Protein AF-0000000072281427 (afdb_homodimer)

Foldseek 3Di:
DEEEEEFAFWEKEKEFEFQDDDPPDDTDTPDMDIATDDLRLLLQLLCVVVVGHYEYEYAAEDDCRVVNVVRSVVSPHHYDHQHWFHYWYKYWYDHQLDTDIDGDAGGATAPVSLVVLQVSLLVDLVVDDHAEYEYEGDHHHHHDLLSLLSSLVSCVVSVHAYEYHYAASNVVNNCVSVGQEYEYAPVRVCVRPVDPVVQLVSQLVRHWYWYHYVQAWIWIHHNSDIDTHHADDADDAGYQAQLSSQLVSQLRRCVVVVHDNNVSNRSSRLSSRQQRRDSDHSDND/DEEEEEFAFWEKEKEFEFQDDDPPDDTDTPDMDIATDDLRLLLQLLCVVVVGHYEYEYAAEDDCRVVNVVRSVVSPHHYDHQHWFHYWYKYWYDHQLDTDIDGDAGGATAPVSLVVLQVSLLVDLVVDDHAEYEYEGDHHHHHDLLSLLSSLVSCVVSVHAYEYHYAASNVVNNCVSPGQEYEYAPVRVCVRPVDPVVQLVSQLVRHWYWYHYVQAWIWIHHNSDIDTHHADDADAAGYQAQLSSQLVSQLRRCVVVVHDNNVSNRSSRLSSRQQRRDSDHSDND

Organism: Entamoeba histolytica (strain ATCC 30459 / HM-1:IMSS / ABRM) (NCBI:txid294381)

Solvent-accessible surface area (backbone atoms only — not comparable to full-atom values): 27578 Å² total; per-residue (Å²): 115,24,38,36,29,37,19,50,44,34,26,41,33,36,42,32,35,25,87,64,80,54,88,64,32,85,27,65,35,77,44,74,47,77,42,49,27,38,49,30,46,12,19,43,36,32,27,42,77,67,71,40,55,54,36,39,40,30,44,41,15,66,94,49,28,63,60,44,51,52,38,32,50,76,59,63,41,47,74,48,68,42,82,37,50,29,64,24,49,33,40,34,42,32,39,90,40,40,53,23,35,44,34,50,63,51,45,61,33,50,75,75,53,51,67,52,51,63,60,54,52,51,50,49,60,74,74,43,67,48,44,36,36,35,42,24,47,62,68,19,44,66,55,61,50,48,50,62,21,56,50,47,47,55,37,48,76,63,69,26,45,35,35,38,41,40,52,44,62,39,39,59,42,26,52,78,60,57,36,52,30,38,49,30,39,51,67,47,40,31,71,50,66,70,40,74,71,52,42,38,59,48,2,57,74,63,20,29,32,37,32,41,46,81,87,42,53,27,38,36,20,48,72,49,42,74,50,72,45,79,55,60,84,69,92,52,74,47,22,66,58,32,22,70,27,13,20,50,24,29,29,52,56,28,55,76,68,67,51,53,68,69,57,13,50,51,39,7,33,50,35,19,41,34,9,19,55,17,81,54,53,13,25,69,113,116,24,39,37,29,37,19,49,44,36,27,40,33,36,42,32,36,25,90,64,81,55,88,64,33,84,27,67,36,78,43,75,46,77,44,50,27,37,50,29,46,13,19,43,35,32,27,40,76,68,70,40,55,54,36,38,41,30,43,40,15,66,95,49,28,64,61,46,51,50,38,31,50,75,58,63,42,48,74,46,68,43,83,36,48,27,64,24,48,32,38,34,42,33,39,88,39,40,54,23,37,44,34,51,61,51,43,63,33,51,75,76,52,50,67,52,52,62,59,52,51,52,49,49,60,73,72,43,67,48,45,36,38,36,42,25,46,61,66,20,44,66,55,62,51,48,51,62,20,57,50,48,47,55,37,48,77,63,68,26,46,37,36,39,41,39,54,45,62,38,39,60,42,27,52,79,60,56,36,51,30,38,49,29,38,53,67,47,40,31,71,51,68,70,38,75,70,53,42,38,59,48,1,58,72,63,21,30,32,39,32,42,48,81,87,43,52,28,41,35,20,49,69,50,42,76,48,72,45,80,54,62,85,70,91,54,75,47,21,66,58,34,21,69,28,14,20,51,24,28,28,54,56,28,54,75,69,67,50,54,68,68,58,14,50,51,39,6,33,50,34,18,41,35,8,18,54,18,83,55,54,12,25,69,113

Sequence (570 aa):
MTVLVVCLNPVIQKTMIFKKFLKGEVNRAKESFWCASGKGVNVCRVLQQQSIPHILLTQNNGEHSQWFTQLCKKDSIQLVSIPIGGIRFCTTILEDGNATELVEEGIPISQEEVHQLLPSFKQIIQSHSISVVVFTGSTAPGIPSDTFQQMAHIAHLNNCKVIADTRGEPLLSLMKEHPEIIKPNESEFIQTYGSLDKAKEISQLGTTVIITRGSKPTIVYENGIRSEIPVEQINLFVNPIGCGDSFTAGLSASLISSSSLSNAITQGHHCAARNIETITPGSLIMTVLVVCLNPVIQKTMIFKKFLKGEVNRAKESFWCASGKGVNVCRVLQQQSIPHILLTQNNGEHSQWFTQLCKKDSIQLVSIPIGGIRFCTTILEDGNATELVEEGIPISQEEVHQLLPSFKQIIQSHSISVVVFTGSTAPGIPSDTFQQMAHIAHLNNCKVIADTRGEPLLSLMKEHPEIIKPNESEFIQTYGSLDKAKEISQLGTTVIITRGSKPTIVYENGIRSEIPVEQINLFVNPIGCGDSFTAGLSASLISSSSLSNAITQGHHCAARNIETITPGSLI

pLDDT: mean 96.32, std 2.95, range [81.12, 98.88]

Secondary structure (DSSP, 8-state):
-EEEEE-SS-EEEEEEEES---TTSEEE-SEEEEEEESHHHHHHHHHHHTT--EEEEEE--STTHHHHHHHHHHTT--EEEESSS--EEEEEEEETTEEEEEEPPPPP--HHHHTTHHHHHHHHHHHS-EEEEEEESPPPTTS-TTHHHHHHHHHHHTT-EEEEE--HHHHHHHGGG--SEE--BHHHHHHHHSSTTHHHHHHHTT-EEEEEETTEEEEEEETTEEEEEPPPP-S--S--TTHHHHHHHHHHHHHHTT--HHHHHHHHHHHHHHHHTSSSTT---/-EEEEE-SS-EEEEEEEES---TTSEEE-SEEEEEEESHHHHHHHHHHHTT--EEEEEE--STTHHHHHHHHHHTT--EEEESSS--EEEEEEEETTEEEEEEPPPPP--HHHHTTHHHHHHHHHHHS-EEEEEEESPPPTTS-TTHHHHHHHHHHHTT-EEEEE--HHHHHHHGGG--SEE--BHHHHHHHHSSTTHHHHHHHTT-EEEEEETTEEEEEEETTEEEEEPPPP-S--S--TTHHHHHHHHHHHHHHTT--HHHHHHHHHHHHHHHHTSSSTT---

Structure (mmCIF, N/CA/C/O backbone):
data_AF-0000000072281427-model_v1
#
loop_
_entity.id
_entity.type
_entity.pdbx_description
1 polymer 'Tagatose-6-phosphate kinase, putative'
#
loop_
_atom_site.group_PDB
_atom_site.id
_atom_site.type_symbol
_atom_site.label_atom_id
_atom_site.label_alt_id
_atom_site.label_comp_id
_atom_site.label_asym_id
_atom_site.label_entity_id
_atom_site.label_seq_id
_atom_site.pdbx_PDB_ins_code
_atom_site.Cartn_x
_atom_site.Cartn_y
_atom_site.Cartn_z
_atom_site.occupancy
_atom_site.B_iso_or_equiv
_atom_site.auth_seq_id
_atom_site.auth_comp_id
_atom_site.auth_asym_id
_atom_site.auth_atom_id
_atom_site.pdbx_PDB_model_num
ATOM 1 N N . MET A 1 1 ? -12.891 35.219 2.898 1 87.88 1 MET A N 1
ATOM 2 C CA . MET A 1 1 ? -11.727 34.844 3.693 1 87.88 1 MET A CA 1
ATOM 3 C C . MET A 1 1 ? -11.375 33.375 3.506 1 87.88 1 MET A C 1
ATOM 5 O O . MET A 1 1 ? -12.266 32.531 3.416 1 87.88 1 MET A O 1
ATOM 9 N N . THR A 1 2 ? -10.133 33.094 3.178 1 95.69 2 THR A N 1
ATOM 10 C CA . THR A 1 2 ? -9.672 31.766 2.77 1 95.69 2 THR A CA 1
ATOM 11 C C . THR A 1 2 ? -8.555 31.281 3.688 1 95.69 2 THR A C 1
ATOM 13 O O . THR A 1 2 ? -7.734 32.062 4.156 1 95.69 2 THR A O 1
ATOM 16 N N . VAL A 1 3 ? -8.602 30 4.043 1 98.25 3 VAL A N 1
ATOM 17 C CA . VAL A 1 3 ? -7.508 29.359 4.766 1 98.25 3 VAL A CA 1
ATOM 18 C C . VAL A 1 3 ? -6.508 28.766 3.777 1 98.25 3 VAL A C 1
ATOM 20 O O . VAL A 1 3 ? -6.883 27.969 2.91 1 98.25 3 VAL A O 1
ATOM 23 N N . LEU A 1 4 ? -5.262 29.172 3.863 1 98.75 4 LEU A N 1
ATOM 24 C CA . LEU A 1 4 ? -4.191 28.531 3.104 1 98.75 4 LEU A CA 1
ATOM 25 C C . LEU A 1 4 ? -3.469 27.484 3.951 1 98.75 4 LEU A C 1
ATOM 27 O O . LEU A 1 4 ? -2.949 27.812 5.023 1 98.75 4 LEU A O 1
ATOM 31 N N . VAL A 1 5 ? -3.492 26.266 3.512 1 98.88 5 VAL A N 1
ATOM 32 C CA . VAL A 1 5 ? -2.818 25.172 4.203 1 98.88 5 VAL A CA 1
ATOM 33 C C . VAL A 1 5 ? -1.564 24.766 3.43 1 98.88 5 VAL A C 1
ATOM 35 O O . VAL A 1 5 ? -1.635 24.453 2.238 1 98.88 5 VAL A O 1
ATOM 38 N N . VAL A 1 6 ? -0.445 24.797 4.109 1 98.88 6 VAL A N 1
ATOM 39 C CA . VAL A 1 6 ? 0.83 24.422 3.504 1 98.88 6 VAL A CA 1
ATOM 40 C C . VAL A 1 6 ? 1.316 23.109 4.098 1 98.88 6 VAL A C 1
ATOM 42 O O . VAL A 1 6 ? 1.53 23 5.309 1 98.88 6 VAL A O 1
ATOM 45 N N . CYS A 1 7 ? 1.462 22.109 3.338 1 98.5 7 CYS A N 1
ATOM 46 C CA . CYS A 1 7 ? 1.941 20.781 3.701 1 98.5 7 CYS A CA 1
ATOM 47 C C . CYS A 1 7 ? 2.871 20.234 2.629 1 98.5 7 CYS A C 1
ATOM 49 O O . CYS A 1 7 ? 2.426 19.891 1.531 1 98.5 7 CYS A O 1
ATOM 51 N N . LEU A 1 8 ? 4.133 20.094 2.926 1 98.19 8 LEU A N 1
ATOM 52 C CA . LEU A 1 8 ? 5.141 19.875 1.896 1 98.19 8 LEU A CA 1
ATOM 53 C C . LEU A 1 8 ? 5.676 18.453 1.964 1 98.19 8 LEU A C 1
ATOM 55 O O . LEU A 1 8 ? 6.891 18.234 1.896 1 98.19 8 LEU A O 1
ATOM 59 N N . ASN A 1 9 ? 4.844 17.5 2.152 1 97 9 ASN A N 1
ATOM 60 C CA . ASN A 1 9 ? 5.121 16.062 2.123 1 97 9 ASN A CA 1
ATOM 61 C C . ASN A 1 9 ? 3.857 15.258 1.841 1 97 9 ASN A C 1
ATOM 63 O O . ASN A 1 9 ? 3.379 14.523 2.707 1 97 9 ASN A O 1
ATOM 67 N N . PRO A 1 10 ? 3.312 15.375 0.636 1 96.69 10 PRO A N 1
ATOM 68 C CA . PRO A 1 10 ? 2.014 14.781 0.312 1 96.69 10 PRO A CA 1
ATOM 69 C C . PRO A 1 10 ? 2.033 13.258 0.369 1 96.69 10 PRO A C 1
ATOM 71 O O . PRO A 1 10 ? 3.084 12.641 0.179 1 96.69 10 PRO A O 1
ATOM 74 N N . VAL A 1 11 ? 0.835 12.711 0.613 1 97.69 11 VAL A N 1
ATOM 75 C CA . VAL A 1 11 ? 0.704 11.281 0.871 1 97.69 11 VAL A CA 1
ATOM 76 C C . VAL A 1 11 ? -0.532 10.734 0.156 1 97.69 11 VAL A C 1
ATOM 78 O O . VAL A 1 11 ? -1.57 11.398 0.109 1 97.69 11 VAL A O 1
ATOM 81 N N . ILE A 1 12 ? -0.417 9.617 -0.482 1 97.75 12 ILE A N 1
ATOM 82 C CA . ILE A 1 12 ? -1.573 8.766 -0.75 1 97.75 12 ILE A CA 1
ATOM 83 C C . ILE A 1 12 ? -1.684 7.691 0.327 1 97.75 12 ILE A C 1
ATOM 85 O O . ILE A 1 12 ? -0.712 6.988 0.612 1 97.75 12 ILE A O 1
ATOM 89 N N . GLN A 1 13 ? -2.838 7.664 0.921 1 97.81 13 GLN A N 1
ATOM 90 C CA . GLN A 1 13 ? -3.066 6.816 2.086 1 97.81 13 GLN A CA 1
ATOM 91 C C . GLN A 1 13 ? -3.926 5.605 1.727 1 97.81 13 GLN A C 1
ATOM 93 O O . GLN A 1 13 ? -4.977 5.75 1.097 1 97.81 13 GLN A O 1
ATOM 98 N N . LYS A 1 14 ? -3.41 4.434 2.082 1 97.44 14 LYS A N 1
ATOM 99 C CA . LYS A 1 14 ? -4.223 3.221 2.072 1 97.44 14 LYS A CA 1
ATOM 100 C C . LYS A 1 14 ? -4.641 2.826 3.486 1 97.44 14 LYS A C 1
ATOM 102 O O . LYS A 1 14 ? -3.799 2.736 4.383 1 97.44 14 LYS A O 1
ATOM 107 N N . THR A 1 15 ? -5.918 2.598 3.723 1 97.38 15 THR A N 1
ATOM 108 C CA . THR A 1 15 ? -6.422 2.059 4.98 1 97.38 15 THR A CA 1
ATOM 109 C C . THR A 1 15 ? -6.969 0.648 4.785 1 97.38 15 THR A C 1
ATOM 111 O O . THR A 1 15 ? -7.812 0.419 3.914 1 97.38 15 THR A O 1
ATOM 114 N N . MET A 1 16 ? -6.445 -0.259 5.535 1 97.81 16 MET A N 1
ATOM 115 C CA . MET A 1 16 ? -6.875 -1.651 5.461 1 97.81 16 MET A CA 1
ATOM 116 C C . MET A 1 16 ? -7.484 -2.104 6.785 1 97.81 16 MET A C 1
ATOM 118 O O . MET A 1 16 ? -6.879 -1.928 7.844 1 97.81 16 MET A O 1
ATOM 122 N N . ILE A 1 17 ? -8.656 -2.697 6.723 1 97.31 17 ILE A N 1
ATOM 123 C CA . ILE A 1 17 ? -9.352 -3.17 7.91 1 97.31 17 ILE A CA 1
ATOM 124 C C . ILE A 1 17 ? -9.156 -4.676 8.062 1 97.31 17 ILE A C 1
ATOM 126 O O . ILE A 1 17 ? -9.406 -5.438 7.121 1 97.31 17 ILE A O 1
ATOM 130 N N . PHE A 1 18 ? -8.688 -5.09 9.234 1 97.06 18 PHE A N 1
ATOM 131 C CA . PHE A 1 18 ? -8.484 -6.5 9.539 1 97.06 18 PHE A CA 1
ATOM 132 C C . PHE A 1 18 ? -9.312 -6.922 10.75 1 97.06 18 PHE A C 1
ATOM 134 O O . PHE A 1 18 ? -9.438 -6.168 11.719 1 97.06 18 PHE A O 1
ATOM 141 N N . LYS A 1 19 ? -9.922 -8.086 10.641 1 94.88 19 LYS A N 1
ATOM 142 C CA . LYS A 1 19 ? -10.5 -8.68 11.844 1 94.88 19 LYS A CA 1
ATOM 143 C C . LYS A 1 19 ? -9.414 -9.031 12.859 1 94.88 19 LYS A C 1
ATOM 145 O O . LYS A 1 19 ? -9.562 -8.758 14.055 1 94.88 19 LYS A O 1
ATOM 150 N N . LYS A 1 20 ? -8.445 -9.617 12.383 1 94.62 20 LYS A N 1
ATOM 151 C CA . LYS A 1 20 ? -7.242 -9.969 13.133 1 94.62 20 LYS A CA 1
ATOM 152 C C . LYS A 1 20 ? -5.984 -9.695 12.32 1 94.62 20 LYS A C 1
ATOM 154 O O . LYS A 1 20 ? -5.949 -9.969 11.117 1 94.62 20 LYS A O 1
ATOM 159 N N . PHE A 1 21 ? -5.031 -9.094 12.953 1 96.38 21 PHE A N 1
ATOM 160 C CA . PHE A 1 21 ? -3.744 -8.812 12.328 1 96.38 21 PHE A CA 1
ATOM 161 C C . PHE A 1 21 ? -2.621 -9.547 13.055 1 96.38 21 PHE A C 1
ATOM 163 O O . PHE A 1 21 ? -2.383 -9.305 14.234 1 96.38 21 PHE A O 1
ATOM 170 N N . LEU A 1 22 ? -1.911 -10.422 12.359 1 95.44 22 LEU A N 1
ATOM 171 C CA . LEU A 1 22 ? -0.857 -11.242 12.953 1 95.44 22 LEU A CA 1
ATOM 172 C C . LEU A 1 22 ? 0.479 -10.984 12.266 1 95.44 22 LEU A C 1
ATOM 174 O O . LEU A 1 22 ? 0.62 -11.227 11.062 1 95.44 22 LEU A O 1
ATOM 178 N N . LYS A 1 23 ? 1.454 -10.547 13.031 1 94.5 23 LYS A N 1
ATOM 179 C CA . LYS A 1 23 ? 2.809 -10.352 12.523 1 94.5 23 LYS A CA 1
ATOM 180 C C . LYS A 1 23 ? 3.422 -11.664 12.055 1 94.5 23 LYS A C 1
ATOM 182 O O . LYS A 1 23 ? 3.277 -12.695 12.727 1 94.5 23 LYS A O 1
ATOM 187 N N . GLY A 1 24 ? 4.082 -11.672 10.93 1 93.12 24 GLY A N 1
ATOM 188 C CA . GLY A 1 24 ? 4.777 -12.844 10.414 1 93.12 24 GLY A CA 1
ATOM 189 C C . GLY A 1 24 ? 3.869 -13.781 9.641 1 93.12 24 GLY A C 1
ATOM 190 O O . GLY A 1 24 ? 4.301 -14.852 9.203 1 93.12 24 GLY A O 1
ATOM 191 N N . GLU A 1 25 ? 2.658 -13.383 9.453 1 94.25 25 GLU A N 1
ATOM 192 C CA . GLU A 1 25 ? 1.672 -14.227 8.789 1 94.25 25 GLU A CA 1
ATOM 193 C C . GLU A 1 25 ? 1.073 -13.523 7.57 1 94.25 25 GLU A C 1
ATOM 195 O O . GLU A 1 25 ? 1.353 -12.352 7.328 1 94.25 25 GLU A O 1
ATOM 200 N N . VAL A 1 26 ? 0.358 -14.32 6.832 1 93.69 26 VAL A N 1
ATOM 201 C CA . VAL A 1 26 ? -0.457 -13.766 5.758 1 93.69 26 VAL A CA 1
ATOM 202 C C . VAL A 1 26 ? -1.782 -13.258 6.32 1 93.69 26 VAL A C 1
ATOM 204 O O . VAL A 1 26 ? -2.551 -14.023 6.902 1 93.69 26 VAL A O 1
ATOM 207 N N . ASN A 1 27 ? -2.016 -11.938 6.207 1 96.94 27 ASN A N 1
ATOM 208 C CA . ASN A 1 27 ? -3.238 -11.305 6.691 1 96.94 27 ASN A CA 1
ATOM 209 C C . ASN A 1 27 ? -4.117 -10.836 5.535 1 96.94 27 ASN A C 1
ATOM 211 O O . ASN A 1 27 ? -3.672 -10.062 4.684 1 96.94 27 ASN A O 1
ATOM 215 N N . ARG A 1 28 ? -5.305 -11.297 5.523 1 95.94 28 ARG A N 1
ATOM 216 C CA . ARG A 1 28 ? -6.234 -10.891 4.473 1 95.94 28 ARG A CA 1
ATOM 217 C C . ARG A 1 28 ? -7.168 -9.789 4.961 1 95.94 28 ARG A C 1
ATOM 219 O O . ARG A 1 28 ? -7.852 -9.953 5.973 1 95.94 28 ARG A O 1
ATOM 226 N N . ALA A 1 29 ? -7.199 -8.695 4.254 1 97.31 29 ALA A N 1
ATOM 227 C CA . ALA A 1 29 ? -7.996 -7.539 4.648 1 97.31 29 ALA A CA 1
ATOM 228 C C . ALA A 1 29 ? -9.477 -7.781 4.383 1 97.31 29 ALA A C 1
ATOM 230 O O . ALA A 1 29 ? -9.844 -8.359 3.357 1 97.31 29 ALA A O 1
ATOM 231 N N . LYS A 1 30 ? -10.312 -7.324 5.285 1 95.56 30 LYS A N 1
ATOM 232 C CA . LYS A 1 30 ? -11.75 -7.309 5.051 1 95.56 30 LYS A CA 1
ATOM 233 C C . LYS A 1 30 ? -12.125 -6.262 4.008 1 95.56 30 LYS A C 1
ATOM 235 O O . LYS A 1 30 ? -12.961 -6.512 3.141 1 95.56 30 LYS A O 1
ATOM 240 N N . GLU A 1 31 ? -11.523 -5.098 4.207 1 95.06 31 GLU A N 1
ATOM 241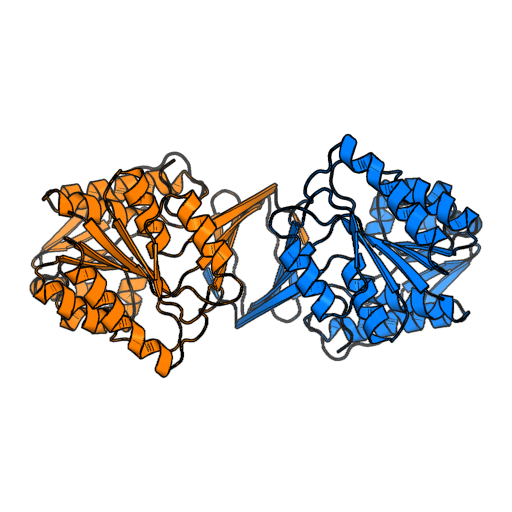 C CA . GLU A 1 31 ? -11.742 -3.955 3.324 1 95.06 31 GLU A CA 1
ATOM 242 C C . GLU A 1 31 ? -10.477 -3.105 3.205 1 95.06 31 GLU A C 1
ATOM 244 O O . GLU A 1 31 ? -9.609 -3.139 4.082 1 95.06 31 GLU A O 1
ATOM 249 N N . SER A 1 32 ? -10.414 -2.412 2.078 1 95.5 32 SER A N 1
ATOM 250 C CA . SER A 1 32 ? -9.328 -1.467 1.855 1 95.5 32 SER A CA 1
ATOM 251 C C . SER A 1 32 ? -9.828 -0.205 1.159 1 95.5 32 SER A C 1
ATOM 253 O O . SER A 1 32 ? -10.695 -0.272 0.287 1 95.5 32 SER A O 1
ATOM 255 N N . PHE A 1 33 ? -9.219 0.969 1.575 1 94.25 33 PHE A N 1
ATOM 256 C CA . PHE A 1 33 ? -9.625 2.266 1.047 1 94.25 33 PHE A CA 1
ATOM 257 C C . PHE A 1 33 ? -8.414 3.117 0.705 1 94.25 33 PHE A C 1
ATOM 259 O O . PHE A 1 33 ? -7.418 3.117 1.438 1 94.25 33 PHE A O 1
ATOM 266 N N . TRP A 1 34 ? -8.562 3.828 -0.43 1 95.62 34 TRP A N 1
ATOM 267 C CA . TRP A 1 34 ? -7.531 4.781 -0.82 1 95.62 34 TRP A CA 1
ATOM 268 C C . TRP A 1 34 ? -8.047 6.215 -0.723 1 95.62 34 TRP A C 1
ATOM 270 O O . TRP A 1 34 ? -9.211 6.484 -1.033 1 95.62 34 TRP A O 1
ATOM 280 N N . CYS A 1 35 ? -7.211 7.121 -0.34 1 97.38 35 CYS A N 1
ATOM 281 C CA . CYS A 1 35 ? -7.523 8.547 -0.394 1 97.38 35 CYS A CA 1
ATOM 282 C C . CYS A 1 35 ? -6.254 9.383 -0.444 1 97.38 35 CYS A C 1
ATOM 284 O O . CYS A 1 35 ? -5.168 8.891 -0.142 1 97.38 35 CYS A O 1
ATOM 286 N N . ALA A 1 36 ? -6.398 10.594 -0.991 1 98.06 36 ALA A N 1
ATOM 28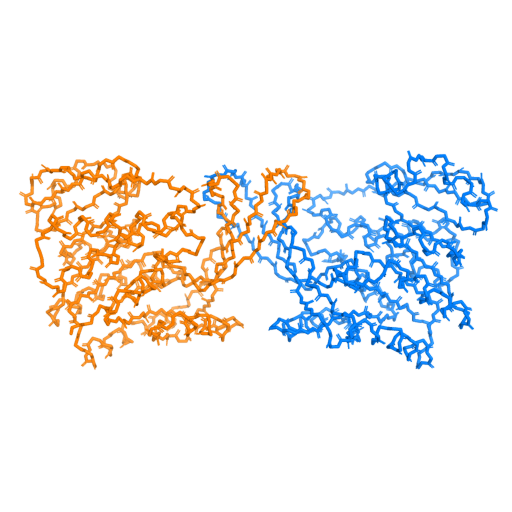7 C CA . ALA A 1 36 ? -5.344 11.562 -0.716 1 98.06 36 ALA A CA 1
ATOM 288 C C . ALA A 1 36 ? -5.258 11.875 0.776 1 98.06 36 ALA A C 1
ATOM 290 O O . ALA A 1 36 ? -6.281 11.93 1.464 1 98.06 36 ALA A O 1
ATOM 291 N N . SER A 1 37 ? -4.066 11.992 1.198 1 97.44 37 SER A N 1
ATOM 292 C CA . SER A 1 37 ? -3.898 12.289 2.617 1 97.44 37 SER A CA 1
ATOM 293 C C . SER A 1 37 ? -2.654 13.141 2.861 1 97.44 37 SER A C 1
ATOM 295 O O . SER A 1 37 ? -2.219 13.875 1.977 1 97.44 37 SER A O 1
ATOM 297 N N . GLY A 1 38 ? -2.084 13.039 4.059 1 96 38 GLY A N 1
ATOM 298 C CA . GLY A 1 38 ? -1.183 14.055 4.582 1 96 38 GLY A CA 1
ATOM 299 C C . GLY A 1 38 ? -1.883 15.086 5.445 1 96 38 GLY A C 1
ATOM 300 O O . GLY A 1 38 ? -3.047 15.414 5.211 1 96 38 GLY A O 1
ATOM 301 N N . LYS A 1 39 ? -1.115 15.562 6.328 1 97.81 39 LYS A N 1
ATOM 302 C CA . LYS A 1 39 ? -1.759 16.422 7.32 1 97.81 39 LYS A CA 1
ATOM 303 C C . LYS A 1 39 ? -2.492 17.578 6.652 1 97.81 39 LYS A C 1
ATOM 305 O O . LYS A 1 39 ? -3.604 17.938 7.055 1 97.81 39 LYS A O 1
ATOM 310 N N . GLY A 1 40 ? -1.906 18.156 5.672 1 98.5 40 GLY A N 1
ATOM 311 C CA . GLY A 1 40 ? -2.541 19.266 4.984 1 98.5 40 GLY A CA 1
ATOM 312 C C . GLY A 1 40 ? -3.807 18.875 4.25 1 98.5 40 GLY A C 1
ATOM 313 O O . GLY A 1 40 ? -4.801 19.609 4.277 1 98.5 40 GLY A O 1
ATOM 314 N N . VAL A 1 41 ? -3.775 17.766 3.533 1 98.62 41 VAL A N 1
ATOM 315 C CA . VAL A 1 41 ? -4.953 17.266 2.836 1 98.62 41 VAL A CA 1
ATOM 316 C C . VAL A 1 41 ? -6.082 17.016 3.838 1 98.62 41 VAL A C 1
ATOM 318 O O . VAL A 1 41 ? -7.238 17.359 3.58 1 98.62 41 VAL A O 1
ATOM 321 N N . ASN A 1 42 ? -5.73 16.438 4.965 1 98.62 42 ASN A N 1
ATOM 322 C CA . ASN A 1 42 ? -6.723 16.141 5.996 1 98.62 42 ASN A CA 1
ATOM 323 C C . ASN A 1 42 ? -7.375 17.422 6.523 1 98.62 42 ASN A C 1
ATOM 325 O O . ASN A 1 42 ? -8.594 17.469 6.688 1 98.62 42 ASN A O 1
ATOM 329 N N . VAL A 1 43 ? -6.539 18.406 6.746 1 98.81 43 VAL A N 1
ATOM 330 C CA . VAL A 1 43 ? -7.055 19.688 7.199 1 98.81 43 VAL A CA 1
ATOM 331 C C . VAL A 1 43 ? -8.016 20.266 6.156 1 98.81 43 VAL A C 1
ATOM 333 O O . VAL A 1 43 ? -9.141 20.656 6.488 1 98.81 43 VAL A O 1
ATOM 336 N N . CYS A 1 44 ? -7.617 20.25 4.918 1 98.81 44 CYS A N 1
ATOM 337 C CA . CYS A 1 44 ? -8.406 20.828 3.842 1 98.81 44 CYS A CA 1
ATOM 338 C C . CYS A 1 44 ? -9.711 20.062 3.654 1 98.81 44 CYS A C 1
ATOM 340 O O . CYS A 1 44 ? -10.75 20.672 3.367 1 98.81 44 CYS A O 1
ATOM 342 N N . ARG A 1 45 ? -9.656 18.734 3.758 1 98.69 45 ARG A N 1
ATOM 343 C CA . ARG A 1 45 ? -10.867 17.922 3.609 1 98.69 45 ARG A CA 1
ATOM 344 C C . ARG A 1 45 ? -11.914 18.312 4.648 1 98.69 45 ARG A C 1
ATOM 346 O O . ARG A 1 45 ? -13.102 18.438 4.324 1 98.69 45 ARG A O 1
ATOM 353 N N . VAL A 1 46 ? -11.477 18.531 5.871 1 98.69 46 VAL A N 1
ATOM 354 C CA . VAL A 1 46 ? -12.391 18.922 6.938 1 98.69 46 VAL A CA 1
ATOM 355 C C . VAL A 1 46 ? -12.914 20.328 6.672 1 98.69 46 VAL A C 1
ATOM 357 O O . VAL A 1 46 ? -14.109 20.594 6.832 1 98.69 46 VAL A O 1
ATOM 360 N N . LEU A 1 47 ? -12.062 21.266 6.258 1 98.44 47 LEU A N 1
ATOM 361 C CA . LEU A 1 47 ? -12.5 22.609 5.91 1 98.44 47 LEU A CA 1
ATOM 362 C C . LEU A 1 47 ? -13.547 22.578 4.805 1 98.44 47 LEU A C 1
ATOM 364 O O . LEU A 1 47 ? -14.562 23.281 4.883 1 98.44 47 LEU A O 1
ATOM 368 N N . GLN A 1 48 ? -13.266 21.734 3.814 1 98.38 48 GLN A N 1
ATOM 369 C CA . GLN A 1 48 ? -14.203 21.594 2.703 1 98.38 48 GLN A CA 1
ATOM 370 C C . GLN A 1 48 ? -15.57 21.125 3.195 1 98.38 48 GLN A C 1
ATOM 372 O O . GLN A 1 48 ? -16.609 21.656 2.77 1 98.38 48 GLN A O 1
ATOM 377 N N . GLN A 1 49 ? -15.586 20.172 4.043 1 97.88 49 GLN A N 1
ATOM 378 C CA . GLN A 1 49 ? -16.828 19.594 4.566 1 97.88 49 GLN A CA 1
ATOM 379 C C . GLN A 1 49 ? -17.594 20.625 5.406 1 97.88 49 GLN A C 1
ATOM 381 O O . GLN A 1 49 ? -18.797 20.484 5.617 1 97.88 49 GLN A O 1
ATOM 386 N N . GLN A 1 50 ? -16.906 21.625 5.875 1 96.31 50 GLN A N 1
ATOM 387 C CA . GLN A 1 50 ? -17.516 22.719 6.621 1 96.31 50 GLN A CA 1
ATOM 388 C C . GLN A 1 50 ? -17.812 23.906 5.715 1 96.31 50 GLN A C 1
ATOM 390 O O . GLN A 1 50 ? -18.219 24.969 6.188 1 96.31 50 GLN A O 1
ATOM 395 N N . SER A 1 51 ? -17.578 23.828 4.492 1 96.5 51 SER A N 1
ATOM 396 C CA . SER A 1 51 ? -17.812 24.844 3.479 1 96.5 51 SER A CA 1
ATOM 397 C C . SER A 1 51 ? -16.938 26.078 3.73 1 96.5 51 SER A C 1
ATOM 399 O O . SER A 1 51 ? -17.375 27.203 3.516 1 96.5 51 SER A O 1
ATOM 401 N N . ILE A 1 52 ? -15.805 25.844 4.238 1 96.62 52 ILE A N 1
ATOM 402 C CA . ILE A 1 52 ? -14.852 26.922 4.449 1 96.62 52 ILE A CA 1
ATOM 403 C C . ILE A 1 52 ? -13.914 27.031 3.25 1 96.62 52 ILE A C 1
ATOM 405 O O . ILE A 1 52 ? -13.25 26.047 2.889 1 96.62 52 ILE A O 1
ATOM 409 N N . PRO A 1 53 ? -13.852 28.172 2.611 1 97.44 53 PRO A N 1
ATOM 410 C CA . PRO A 1 53 ? -12.898 28.328 1.507 1 97.44 53 PRO A CA 1
ATOM 411 C C . PRO A 1 53 ? -11.461 28.016 1.921 1 97.44 53 PRO A C 1
ATOM 413 O O . PRO A 1 53 ? -11.008 28.453 2.982 1 97.44 53 PRO A O 1
ATOM 416 N N . HIS A 1 54 ? -10.766 27.203 1.134 1 98.5 54 HIS A N 1
ATOM 417 C CA . HIS A 1 54 ? -9.422 26.766 1.475 1 98.5 54 HIS A CA 1
ATOM 418 C C . HIS A 1 54 ? -8.578 26.531 0.221 1 98.5 54 HIS A C 1
ATOM 420 O O . HIS A 1 54 ? -9.125 26.406 -0.88 1 98.5 54 HIS A O 1
ATOM 426 N N . ILE A 1 55 ? -7.27 26.562 0.394 1 98.75 55 ILE A N 1
ATOM 427 C CA . ILE A 1 55 ? -6.285 26.219 -0.62 1 98.75 55 ILE A CA 1
ATOM 428 C C . ILE A 1 55 ? -5.199 25.344 0.003 1 98.75 55 ILE A C 1
ATOM 430 O O . ILE A 1 55 ? -4.707 25.625 1.095 1 98.75 55 ILE A O 1
ATOM 434 N N . LEU A 1 56 ? -4.914 24.234 -0.621 1 98.81 56 LEU A N 1
ATOM 435 C CA . LEU A 1 56 ? -3.775 23.406 -0.241 1 98.81 56 LEU A CA 1
ATOM 436 C C . LEU A 1 56 ? -2.57 23.688 -1.131 1 98.81 56 LEU A C 1
ATOM 438 O O . LEU A 1 56 ? -2.648 23.547 -2.354 1 98.81 56 LEU A O 1
ATOM 442 N N . LEU A 1 57 ? -1.55 24.141 -0.574 1 98.81 57 LEU A N 1
ATOM 443 C CA . LEU A 1 57 ? -0.272 24.234 -1.272 1 98.81 57 LEU A CA 1
ATOM 444 C C . LEU A 1 57 ? 0.63 23.062 -0.914 1 98.81 57 LEU A C 1
ATOM 446 O O . LEU A 1 57 ? 0.99 22.875 0.252 1 98.81 57 LEU A O 1
ATOM 450 N N . THR A 1 58 ? 0.985 22.25 -1.895 1 98.56 58 THR A N 1
ATOM 451 C CA . THR A 1 58 ? 1.879 21.125 -1.685 1 98.56 58 THR A CA 1
ATOM 452 C C . THR A 1 58 ? 2.641 20.781 -2.963 1 98.56 58 THR A C 1
ATOM 454 O O . THR A 1 58 ? 2.398 21.391 -4.012 1 98.56 58 THR A O 1
ATOM 457 N N . GLN A 1 59 ? 3.672 19.922 -2.863 1 98.06 59 GLN A N 1
ATOM 458 C CA . GLN A 1 59 ? 4.379 19.438 -4.047 1 98.06 59 GLN A CA 1
ATOM 459 C C . GLN A 1 59 ? 3.627 18.281 -4.703 1 98.06 59 GLN A C 1
ATOM 461 O O . GLN A 1 59 ? 2.893 17.547 -4.035 1 98.06 59 GLN A O 1
ATOM 466 N N . ASN A 1 60 ? 3.773 18.141 -5.965 1 97.81 60 ASN A N 1
ATOM 467 C CA . ASN A 1 60 ? 3.092 17.109 -6.723 1 97.81 60 ASN A CA 1
ATOM 468 C C . ASN A 1 60 ? 3.805 16.812 -8.039 1 97.81 60 ASN A C 1
ATOM 470 O O . ASN A 1 60 ? 3.637 17.547 -9.016 1 97.81 60 ASN A O 1
ATOM 474 N N . ASN A 1 61 ? 4.516 15.852 -8.008 1 96.88 61 ASN A N 1
ATOM 475 C CA . ASN A 1 61 ? 5.254 15.422 -9.195 1 96.88 61 ASN A CA 1
ATOM 476 C C . ASN A 1 61 ? 5.473 13.914 -9.195 1 96.88 61 ASN A C 1
ATOM 478 O O . ASN A 1 61 ? 5.012 13.211 -8.297 1 96.88 61 ASN A O 1
ATOM 482 N N . GLY A 1 62 ? 6.004 13.383 -10.305 1 93.12 62 GLY A N 1
ATOM 483 C CA . GLY A 1 62 ? 6.355 11.977 -10.398 1 93.12 62 GLY A CA 1
ATOM 484 C C . GLY A 1 62 ? 5.215 11.102 -10.883 1 93.12 62 GLY A C 1
ATOM 485 O O . GLY A 1 62 ? 4.219 11.609 -11.406 1 93.12 62 GLY A O 1
ATOM 486 N N . GLU A 1 63 ? 5.332 9.805 -10.734 1 88.88 63 GLU A N 1
ATOM 487 C CA . GLU A 1 63 ? 4.5 8.773 -11.336 1 88.88 63 GLU A CA 1
ATOM 488 C C . GLU A 1 63 ? 3.078 8.82 -10.789 1 88.88 63 GLU A C 1
ATOM 490 O O . GLU A 1 63 ? 2.121 8.484 -11.492 1 88.88 63 GLU A O 1
ATOM 495 N N . HIS A 1 64 ? 2.939 9.359 -9.578 1 94.12 64 HIS A N 1
ATOM 496 C CA . HIS A 1 64 ? 1.642 9.242 -8.922 1 94.12 64 HIS A CA 1
ATOM 497 C C . HIS A 1 64 ? 0.962 10.602 -8.805 1 94.12 64 HIS A C 1
ATOM 499 O O . HIS A 1 64 ? -0.041 10.742 -8.102 1 94.12 64 HIS A O 1
ATOM 505 N N . SER A 1 65 ? 1.518 11.562 -9.523 1 96.5 65 SER A N 1
ATOM 506 C CA . SER A 1 65 ? 1.022 12.93 -9.469 1 96.5 65 SER A CA 1
ATOM 507 C C . SER A 1 65 ? -0.437 13.008 -9.906 1 96.5 65 SER A C 1
ATOM 509 O O . SER A 1 65 ? -1.255 13.648 -9.242 1 96.5 65 SER A O 1
ATOM 511 N N . GLN A 1 66 ? -0.761 12.336 -10.969 1 95.44 66 GLN A N 1
ATOM 512 C CA . GLN A 1 66 ? -2.115 12.398 -11.508 1 95.44 66 GLN A CA 1
ATOM 513 C C . GLN A 1 66 ? -3.113 11.734 -10.562 1 95.44 66 GLN A C 1
ATOM 515 O O . GLN A 1 66 ? -4.219 12.242 -10.367 1 95.44 66 GLN A O 1
ATOM 520 N N . TRP A 1 67 ? -2.719 10.586 -10.062 1 95.19 67 TRP A N 1
ATOM 521 C CA . TRP A 1 67 ? -3.59 9.875 -9.133 1 95.19 67 TRP A CA 1
ATOM 522 C C . TRP A 1 67 ? -3.879 10.719 -7.898 1 95.19 67 TRP A C 1
ATOM 524 O O . TRP A 1 67 ? -5.027 10.828 -7.469 1 95.19 67 TRP A O 1
ATOM 534 N N . PHE A 1 68 ? -2.852 11.367 -7.371 1 97.94 68 PHE A N 1
ATOM 535 C CA . PHE A 1 68 ? -3.01 12.234 -6.211 1 97.94 68 PHE A CA 1
ATOM 536 C C . PHE A 1 68 ? -3.973 13.375 -6.52 1 97.94 68 PHE A C 1
ATOM 538 O O . PHE A 1 68 ? -4.871 13.672 -5.727 1 97.94 68 PHE A O 1
ATOM 545 N N . THR A 1 69 ? -3.791 13.984 -7.613 1 98.31 69 THR A N 1
ATOM 546 C CA . THR A 1 69 ? -4.633 15.094 -8.039 1 98.31 69 THR A CA 1
ATOM 547 C C . THR A 1 69 ? -6.09 14.656 -8.148 1 98.31 69 THR A C 1
ATOM 549 O O . THR A 1 69 ? -6.996 15.367 -7.719 1 98.31 69 THR A O 1
ATOM 552 N N . GLN A 1 70 ? -6.305 13.469 -8.695 1 97.12 70 GLN A N 1
ATOM 553 C CA . GLN A 1 70 ? -7.66 12.953 -8.867 1 97.12 70 GLN A CA 1
ATOM 554 C C . GLN A 1 70 ? -8.32 12.695 -7.512 1 97.12 70 GLN A C 1
ATOM 556 O O . GLN A 1 70 ? -9.508 12.969 -7.328 1 97.12 70 GLN A O 1
ATOM 561 N N . LEU A 1 71 ? -7.551 12.148 -6.605 1 97.81 71 LEU A N 1
ATOM 562 C CA . LEU A 1 71 ? -8.07 11.883 -5.27 1 97.81 71 LEU A CA 1
ATOM 563 C C . LEU A 1 71 ? -8.445 13.18 -4.562 1 97.81 71 LEU A C 1
ATOM 565 O O . LEU A 1 71 ? -9.461 13.25 -3.873 1 97.81 71 LEU A O 1
ATOM 569 N N . CYS A 1 72 ? -7.609 14.219 -4.699 1 98.62 72 CYS A N 1
ATOM 570 C CA . CYS A 1 72 ? -7.926 15.523 -4.129 1 98.62 72 CYS A CA 1
ATOM 571 C C . CYS A 1 72 ? -9.211 16.094 -4.734 1 98.62 72 CYS A C 1
ATOM 573 O O . CYS A 1 72 ? -10.047 16.641 -4.02 1 98.62 72 CYS A O 1
ATOM 575 N N . LYS A 1 73 ? -9.312 15.93 -6.047 1 98.31 73 LYS A N 1
ATOM 576 C CA . LYS A 1 73 ? -10.5 16.422 -6.746 1 98.31 73 LYS A CA 1
ATOM 577 C C . LYS A 1 73 ? -11.758 15.727 -6.254 1 98.31 73 LYS A C 1
ATOM 579 O O . LYS A 1 73 ? -12.805 16.359 -6.102 1 98.31 73 LYS A O 1
ATOM 584 N N . LYS A 1 74 ? -11.664 14.445 -6.027 1 97.19 74 LYS A N 1
ATOM 585 C CA . LYS A 1 74 ? -12.789 13.664 -5.527 1 97.19 74 LYS A CA 1
ATOM 586 C C . LYS A 1 74 ? -13.312 14.242 -4.211 1 97.19 74 LYS A C 1
ATOM 588 O O . LYS A 1 74 ? -14.516 14.195 -3.943 1 97.19 74 LYS A O 1
ATOM 593 N N . ASP A 1 75 ? -12.398 14.789 -3.418 1 97.75 75 ASP A N 1
ATOM 594 C CA . ASP A 1 75 ? -12.758 15.359 -2.125 1 97.75 75 ASP A CA 1
ATOM 595 C C . ASP A 1 75 ? -13 16.859 -2.234 1 97.75 75 ASP A C 1
ATOM 597 O O . ASP A 1 75 ? -13.148 17.547 -1.221 1 97.75 75 ASP A O 1
ATOM 601 N N . SER A 1 76 ? -12.945 17.438 -3.428 1 98.25 76 SER A N 1
ATOM 602 C CA . SER A 1 76 ? -13.172 18.859 -3.719 1 98.25 76 SER A CA 1
ATOM 603 C C . SER A 1 76 ? -12.156 19.734 -3.002 1 98.25 76 SER A C 1
ATOM 605 O O . SER A 1 76 ? -12.5 20.828 -2.523 1 98.25 76 SER A O 1
ATOM 607 N N . ILE A 1 77 ? -10.969 19.25 -2.877 1 98.44 77 ILE A N 1
ATOM 608 C CA . ILE A 1 77 ? -9.883 20.031 -2.289 1 98.44 77 ILE A CA 1
ATOM 609 C C . ILE A 1 77 ? -9.305 20.984 -3.332 1 98.44 77 ILE A C 1
ATOM 611 O O . ILE A 1 77 ? -8.961 20.562 -4.441 1 98.44 77 ILE A O 1
ATOM 615 N N . GLN A 1 78 ? -9.25 22.219 -3.025 1 98.25 78 GLN A N 1
ATOM 616 C CA . GLN A 1 78 ? -8.617 23.188 -3.912 1 98.25 78 GLN A CA 1
ATOM 617 C C . GLN A 1 78 ? -7.094 23.094 -3.842 1 98.25 78 GLN A C 1
ATOM 619 O O . GLN A 1 78 ? -6.465 23.703 -2.975 1 98.25 78 GLN A O 1
ATOM 624 N N . LEU A 1 79 ? -6.527 22.438 -4.816 1 98.56 79 LEU A N 1
ATOM 625 C CA . LEU A 1 79 ? -5.113 22.078 -4.824 1 98.56 79 LEU A CA 1
ATOM 626 C C . LEU A 1 79 ? -4.316 23.047 -5.695 1 98.56 79 LEU A C 1
ATOM 628 O O . LEU A 1 79 ? -4.672 23.281 -6.855 1 98.56 79 LEU A O 1
ATOM 632 N N . VAL A 1 80 ? -3.338 23.641 -5.137 1 98.19 80 VAL A N 1
ATOM 633 C CA . VAL A 1 80 ? -2.266 24.297 -5.871 1 98.19 80 VAL A CA 1
ATOM 634 C C . VAL A 1 80 ? -0.958 23.531 -5.68 1 98.19 80 VAL A C 1
ATOM 636 O O . VAL A 1 80 ? -0.407 23.5 -4.578 1 98.19 80 VAL A O 1
ATOM 639 N N . SER A 1 81 ? -0.462 22.953 -6.715 1 97.5 81 SER A N 1
ATOM 640 C CA . SER A 1 81 ? 0.687 22.062 -6.566 1 97.5 81 SER A CA 1
ATOM 641 C C . SER A 1 81 ? 1.916 22.625 -7.27 1 97.5 81 SER A C 1
ATOM 643 O O . SER A 1 81 ? 1.801 23.266 -8.32 1 97.5 81 SER A O 1
ATOM 645 N N . ILE A 1 82 ? 3.008 22.453 -6.613 1 98.06 82 ILE A N 1
ATOM 646 C CA . ILE A 1 82 ? 4.324 22.75 -7.176 1 98.06 82 ILE A CA 1
ATOM 647 C C . ILE A 1 82 ? 4.914 21.484 -7.789 1 98.06 82 ILE A C 1
ATOM 649 O O . ILE A 1 82 ? 4.969 20.438 -7.137 1 98.06 82 ILE A O 1
ATOM 653 N N . PRO A 1 83 ? 5.344 21.516 -9.094 1 97.5 83 PRO A N 1
ATOM 654 C CA . PRO A 1 83 ? 5.797 20.297 -9.773 1 97.5 83 PRO A CA 1
ATOM 655 C C . PRO A 1 83 ? 7.211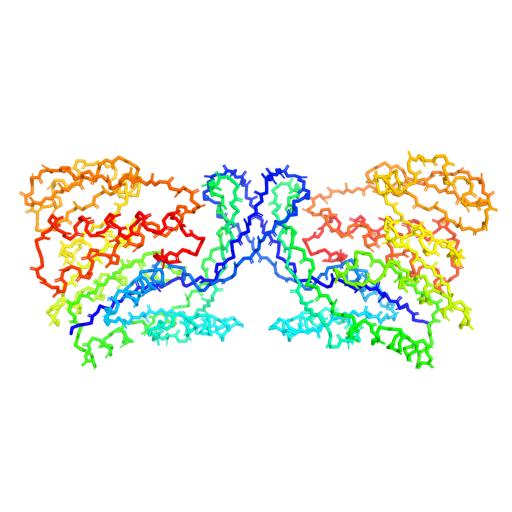 19.891 -9.367 1 97.5 83 PRO A C 1
ATOM 657 O O . PRO A 1 83 ? 8.094 19.781 -10.227 1 97.5 83 PRO A O 1
ATOM 660 N N . ILE A 1 84 ? 7.434 19.594 -8.086 1 97.5 84 ILE A N 1
ATOM 661 C CA . ILE A 1 84 ? 8.703 19.141 -7.543 1 97.5 84 ILE A CA 1
ATOM 662 C C . ILE A 1 84 ? 8.477 17.906 -6.664 1 97.5 84 ILE A C 1
ATOM 664 O O . ILE A 1 84 ? 7.352 17.641 -6.238 1 97.5 84 ILE A O 1
ATOM 668 N N . GLY A 1 85 ? 9.531 17.172 -6.445 1 95.81 85 GLY A N 1
ATOM 669 C CA . GLY A 1 85 ? 9.453 16.016 -5.57 1 95.81 85 GLY A CA 1
ATOM 670 C C . GLY A 1 85 ? 8.539 14.922 -6.098 1 95.81 85 GLY A C 1
ATOM 671 O O . GLY A 1 85 ? 8.602 14.562 -7.277 1 95.81 85 GLY A O 1
ATOM 672 N N . GLY A 1 86 ? 7.727 14.359 -5.223 1 95.31 86 GLY A N 1
ATOM 673 C CA . GLY A 1 86 ? 6.824 13.266 -5.535 1 95.31 86 GLY A CA 1
ATOM 674 C C . GLY A 1 86 ? 5.836 12.969 -4.426 1 95.31 86 GLY A C 1
ATOM 675 O O . GLY A 1 86 ? 5.688 13.758 -3.492 1 95.31 86 GLY A O 1
ATOM 676 N N . ILE A 1 87 ? 5.074 11.859 -4.656 1 97 87 ILE A N 1
ATOM 677 C CA . ILE A 1 87 ? 4.035 11.469 -3.711 1 97 87 ILE A CA 1
ATOM 678 C C . ILE A 1 87 ? 4.453 10.203 -2.975 1 97 87 ILE A C 1
ATOM 680 O O . ILE A 1 87 ? 4.816 9.203 -3.602 1 97 87 ILE A O 1
ATOM 684 N N . ARG A 1 88 ? 4.504 10.266 -1.689 1 96.56 88 ARG A N 1
ATOM 685 C CA . ARG A 1 88 ? 4.789 9.07 -0.896 1 96.56 88 ARG A CA 1
ATOM 686 C C . ARG A 1 88 ? 3.5 8.352 -0.512 1 96.56 88 ARG A C 1
ATOM 688 O O . ARG A 1 88 ? 2.404 8.875 -0.712 1 96.56 88 ARG A O 1
ATOM 695 N N . PHE A 1 89 ? 3.664 7.102 0.043 1 97.44 89 PHE A N 1
ATOM 696 C CA . PHE A 1 89 ? 2.518 6.297 0.446 1 97.44 89 PHE A CA 1
ATOM 697 C C . PHE A 1 89 ? 2.568 5.992 1.938 1 97.44 89 PHE A C 1
ATOM 699 O O . PHE A 1 89 ? 3.65 5.879 2.518 1 97.44 89 PHE A O 1
ATOM 706 N N . CYS A 1 90 ? 1.442 5.902 2.49 1 97.69 90 CYS A N 1
ATOM 707 C CA . CYS A 1 90 ? 1.267 5.379 3.84 1 97.69 90 CYS A CA 1
ATOM 708 C C . CYS A 1 90 ? 0.167 4.324 3.877 1 97.69 90 CYS A C 1
ATOM 710 O O . CYS A 1 90 ? -0.798 4.398 3.115 1 97.69 90 CYS A O 1
ATOM 712 N N . THR A 1 91 ? 0.367 3.324 4.668 1 98 91 THR A N 1
ATOM 713 C CA . THR A 1 91 ? -0.633 2.285 4.887 1 98 91 THR A CA 1
ATOM 714 C C . THR A 1 91 ? -1.015 2.205 6.359 1 98 91 THR A C 1
ATOM 716 O O . THR A 1 91 ? -0.143 2.158 7.23 1 98 91 THR A O 1
ATOM 719 N N . THR A 1 92 ? -2.293 2.254 6.605 1 97.62 92 THR A N 1
ATOM 720 C CA . THR A 1 92 ? -2.812 2.086 7.957 1 97.62 92 THR A CA 1
ATOM 721 C C . THR A 1 92 ? -3.506 0.734 8.109 1 97.62 92 THR A C 1
ATOM 723 O O . THR A 1 92 ? -4.395 0.396 7.32 1 97.62 92 THR A O 1
ATOM 726 N N . ILE A 1 93 ? -3.029 -0.01 9.062 1 98 93 ILE A N 1
ATOM 727 C CA . ILE A 1 93 ? -3.686 -1.25 9.461 1 98 93 ILE A CA 1
ATOM 728 C C . ILE A 1 93 ? -4.66 -0.972 10.602 1 98 93 ILE A C 1
ATOM 730 O O . ILE A 1 93 ? -4.25 -0.574 11.695 1 98 93 ILE A O 1
ATOM 734 N N . LEU A 1 94 ? -5.922 -1.14 10.344 1 97.06 94 LEU A N 1
ATOM 735 C CA . LEU A 1 94 ? -6.926 -0.963 11.383 1 97.06 94 LEU A CA 1
ATOM 736 C C . LEU A 1 94 ? -7.402 -2.311 11.914 1 97.06 94 LEU A C 1
ATOM 738 O O . LEU A 1 94 ? -7.844 -3.166 11.141 1 97.06 94 LEU A O 1
ATOM 742 N N . GLU A 1 95 ? -7.273 -2.533 13.172 1 94.56 95 GLU A N 1
ATOM 743 C CA . GLU A 1 95 ? -7.766 -3.705 13.891 1 94.56 95 GLU A CA 1
ATOM 744 C C . GLU A 1 95 ? -8.547 -3.301 15.141 1 94.56 95 GLU A C 1
ATOM 746 O O . GLU A 1 95 ? -7.961 -2.869 16.125 1 94.56 95 GLU A O 1
ATOM 751 N N . ASP A 1 96 ? -9.836 -3.441 15.188 1 86 96 ASP A N 1
ATOM 752 C CA . ASP A 1 96 ? -10.695 -3.105 16.312 1 86 96 ASP A CA 1
ATOM 753 C C . ASP A 1 96 ? -10.422 -1.688 16.812 1 86 96 ASP A C 1
ATOM 755 O O . ASP A 1 96 ? -10.172 -1.48 18 1 86 96 ASP A O 1
ATOM 759 N N . GLY A 1 97 ? -10.289 -0.798 15.914 1 82.88 97 GLY A N 1
ATOM 760 C CA . GLY A 1 97 ? -10.125 0.604 16.266 1 82.88 97 GLY A CA 1
ATOM 761 C C . GLY A 1 97 ? -8.688 0.99 16.547 1 82.88 97 GLY A C 1
ATOM 762 O O . GLY A 1 97 ? -8.375 2.172 16.703 1 82.88 97 GLY A O 1
ATOM 763 N N . ASN A 1 98 ? -7.844 0.046 16.594 1 90.81 98 ASN A N 1
ATOM 764 C CA . ASN A 1 98 ? -6.418 0.313 16.766 1 90.81 98 ASN A CA 1
ATOM 765 C C . ASN A 1 98 ? -5.715 0.459 15.422 1 90.81 98 ASN A C 1
ATOM 767 O O . ASN A 1 98 ? -5.957 -0.322 14.5 1 90.81 98 ASN A O 1
ATOM 771 N N . ALA A 1 99 ? -4.855 1.488 15.406 1 95.19 99 ALA A N 1
ATOM 772 C CA . ALA A 1 99 ? -4.211 1.78 14.133 1 95.19 99 ALA A CA 1
ATOM 773 C C . ALA A 1 99 ? -2.711 1.507 14.203 1 95.19 99 ALA A C 1
ATOM 775 O O . ALA A 1 99 ? -2.047 1.893 15.164 1 95.19 99 ALA A O 1
ATOM 776 N N . THR A 1 100 ? -2.164 0.725 13.242 1 97.12 100 THR A N 1
ATOM 777 C CA . THR A 1 100 ? -0.742 0.587 12.945 1 97.12 100 THR A CA 1
ATOM 778 C C . THR A 1 100 ? -0.391 1.277 11.633 1 97.12 100 THR A C 1
ATOM 780 O O . THR A 1 100 ? -0.998 0.996 10.594 1 97.12 100 THR A O 1
ATOM 783 N N . GLU A 1 101 ? 0.587 2.158 11.711 1 97 101 GLU A N 1
ATOM 784 C CA . GLU A 1 101 ? 0.894 2.938 10.508 1 97 101 GLU A CA 1
ATOM 785 C C . GLU A 1 101 ? 2.215 2.496 9.891 1 97 101 GLU A C 1
ATOM 787 O O . GLU A 1 101 ? 3.199 2.277 10.602 1 97 101 GLU A O 1
ATOM 792 N N . LEU A 1 102 ? 2.17 2.266 8.617 1 98.19 102 LEU A N 1
ATOM 793 C CA . LEU A 1 102 ? 3.352 2.055 7.785 1 98.19 102 LEU A CA 1
ATOM 794 C C . LEU A 1 102 ? 3.652 3.291 6.945 1 98.19 102 LEU A C 1
ATOM 796 O O . LEU A 1 102 ? 2.982 3.543 5.941 1 98.19 102 LEU A O 1
ATOM 800 N N . VAL A 1 103 ? 4.715 4.012 7.289 1 97.38 103 VAL A N 1
ATOM 801 C CA . VAL A 1 103 ? 4.961 5.328 6.707 1 97.38 103 VAL A CA 1
ATOM 802 C C . VAL A 1 103 ? 6.184 5.266 5.793 1 97.38 103 VAL A C 1
ATOM 804 O O . VAL A 1 103 ? 7.23 4.746 6.18 1 97.38 103 VAL A O 1
ATOM 807 N N . GLU A 1 104 ? 6.027 5.699 4.582 1 96.81 104 GLU A N 1
ATOM 808 C CA . GLU A 1 104 ? 7.168 5.898 3.693 1 96.81 104 GLU A CA 1
ATOM 809 C C . GLU A 1 104 ? 7.809 7.266 3.92 1 96.81 104 GLU A C 1
ATOM 811 O O . GLU A 1 104 ? 7.113 8.25 4.184 1 96.81 104 GLU A O 1
ATOM 816 N N . GLU A 1 105 ? 9.086 7.273 3.75 1 92.31 105 GLU A N 1
ATOM 817 C CA . GLU A 1 105 ? 9.75 8.57 3.801 1 92.31 105 GLU A CA 1
ATOM 818 C C . GLU A 1 105 ? 9.422 9.414 2.568 1 92.31 105 GLU A C 1
ATOM 820 O O . GLU A 1 105 ? 9.141 8.867 1.498 1 92.31 105 GLU A O 1
ATOM 825 N N . GLY A 1 106 ? 9.484 10.648 2.791 1 93.44 106 GLY A N 1
ATOM 826 C CA . GLY A 1 106 ? 9.219 11.547 1.674 1 93.44 106 GLY A CA 1
ATOM 827 C C . GLY A 1 106 ? 10.242 11.422 0.558 1 93.44 106 GLY A C 1
ATOM 828 O O . GLY A 1 106 ? 11.375 11 0.791 1 93.44 106 GLY A O 1
ATOM 829 N N . ILE A 1 107 ? 9.844 11.766 -0.626 1 94.19 107 ILE A N 1
ATOM 830 C CA . ILE A 1 107 ? 10.742 11.789 -1.777 1 94.19 107 ILE A CA 1
ATOM 831 C C . ILE A 1 107 ? 11.625 13.039 -1.72 1 94.19 107 ILE A C 1
ATOM 833 O O . ILE A 1 107 ? 11.117 14.164 -1.65 1 94.19 107 ILE A O 1
ATOM 837 N N . PRO A 1 108 ? 12.891 12.875 -1.747 1 95.06 108 PRO A N 1
ATOM 838 C CA . PRO A 1 108 ? 13.789 14.016 -1.603 1 95.06 108 PRO A CA 1
ATOM 839 C C . PRO A 1 108 ? 13.586 15.0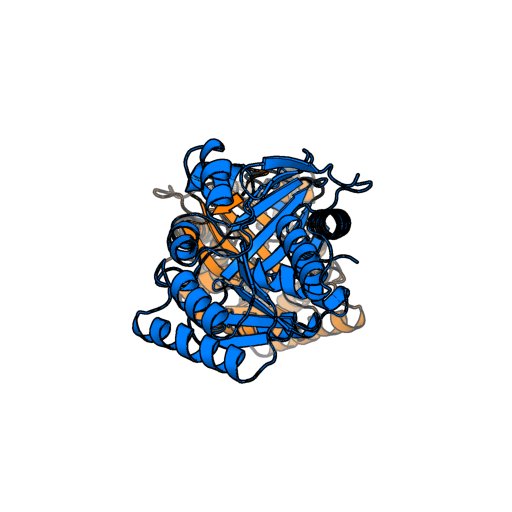78 -2.684 1 95.06 108 PRO A C 1
ATOM 841 O O . PRO A 1 108 ? 13.312 14.734 -3.838 1 95.06 108 PRO A O 1
ATOM 844 N N . ILE A 1 109 ? 13.734 16.266 -2.236 1 96.38 109 ILE A N 1
ATOM 845 C CA . ILE A 1 109 ? 13.656 17.438 -3.113 1 96.38 109 ILE A CA 1
ATOM 846 C C . ILE A 1 109 ? 15.062 18 -3.344 1 96.38 109 ILE A C 1
ATOM 848 O O . ILE A 1 109 ? 15.828 18.172 -2.396 1 96.38 109 ILE A O 1
ATOM 852 N N . SER A 1 110 ? 15.398 18.312 -4.578 1 96.5 110 SER A N 1
ATOM 853 C CA . SER A 1 110 ? 16.719 18.844 -4.895 1 96.5 110 SER A CA 1
ATOM 854 C C . SER A 1 110 ? 16.844 20.312 -4.488 1 96.5 110 SER A C 1
ATOM 856 O O . SER A 1 110 ? 15.828 20.984 -4.289 1 96.5 110 SER A O 1
ATOM 858 N N . GLN A 1 111 ? 18.047 20.75 -4.453 1 95.62 111 GLN A N 1
ATOM 859 C CA . GLN A 1 111 ? 18.297 22.141 -4.121 1 95.62 111 GLN A CA 1
ATOM 860 C C . GLN A 1 111 ? 17.656 23.078 -5.145 1 95.62 111 GLN A C 1
ATOM 862 O O . GLN A 1 111 ? 17.141 24.125 -4.789 1 95.62 111 GLN A O 1
ATOM 867 N N . GLU A 1 112 ? 17.75 22.625 -6.293 1 96.44 112 GLU A N 1
ATOM 868 C CA . GLU A 1 112 ? 17.156 23.438 -7.363 1 96.44 112 GLU A CA 1
ATOM 869 C C . GLU A 1 112 ? 15.648 23.516 -7.23 1 96.44 112 GLU A C 1
ATOM 871 O O . GLU A 1 112 ? 15.055 24.578 -7.457 1 96.44 112 GLU A O 1
ATOM 876 N N . GLU A 1 113 ? 15.055 22.484 -6.828 1 97.19 113 GLU A N 1
ATOM 877 C CA . GLU A 1 113 ? 13.602 22.422 -6.691 1 97.19 113 GLU A CA 1
ATOM 878 C C . GLU A 1 113 ? 13.117 23.266 -5.52 1 97.19 113 GLU A C 1
ATOM 880 O O . GLU A 1 113 ? 12.023 23.844 -5.574 1 97.19 113 GLU A O 1
ATOM 885 N N . VAL A 1 114 ? 13.945 23.375 -4.562 1 96.94 114 VAL A N 1
ATOM 886 C CA . VAL A 1 114 ? 13.586 24.078 -3.336 1 96.94 114 VAL A CA 1
ATOM 887 C C . VAL A 1 114 ? 13.289 25.547 -3.646 1 96.94 114 VAL A C 1
ATOM 889 O O . VAL A 1 114 ? 12.422 26.156 -3.021 1 96.94 114 VAL A O 1
ATOM 892 N N . HIS A 1 115 ? 13.93 26.094 -4.605 1 97.12 115 HIS A N 1
ATOM 893 C CA . HIS A 1 115 ? 13.82 27.516 -4.949 1 97.12 115 HIS A CA 1
ATOM 894 C C . HIS A 1 115 ? 12.422 27.844 -5.453 1 97.12 115 HIS A C 1
ATOM 896 O O . HIS A 1 115 ? 12.039 29.016 -5.508 1 97.12 115 HIS A O 1
ATOM 902 N N . GLN A 1 116 ? 11.617 26.875 -5.727 1 97.88 116 GLN A N 1
ATOM 903 C CA . GLN A 1 116 ? 10.281 27.094 -6.266 1 97.88 116 GLN A CA 1
ATOM 904 C C . GLN A 1 116 ? 9.266 27.281 -5.145 1 97.88 116 GLN A C 1
ATOM 906 O O . GLN A 1 116 ? 8.148 27.75 -5.387 1 97.88 116 GLN A O 1
ATOM 911 N N . LEU A 1 117 ? 9.625 26.938 -3.977 1 98.31 117 LEU A N 1
ATOM 912 C CA . LEU A 1 117 ? 8.672 26.891 -2.873 1 98.31 117 LEU A CA 1
ATOM 913 C C . LEU A 1 117 ? 8.219 28.297 -2.486 1 98.31 117 LEU A C 1
ATOM 915 O O . LEU A 1 117 ? 7.02 28.578 -2.477 1 98.31 117 LEU A O 1
ATOM 919 N N . LEU A 1 118 ? 9.133 29.188 -2.221 1 98.25 118 LEU A N 1
ATOM 920 C CA . LEU A 1 118 ? 8.797 30.516 -1.7 1 98.25 118 LEU A CA 1
ATOM 921 C C . LEU A 1 118 ? 8.062 31.328 -2.75 1 98.25 118 LEU A C 1
ATOM 923 O O . LEU A 1 118 ? 7.062 31.984 -2.443 1 98.25 118 LEU A O 1
ATOM 927 N N . PRO A 1 119 ? 8.531 31.312 -4.004 1 98.19 119 PRO A N 1
ATOM 928 C CA . PRO A 1 119 ? 7.789 32.062 -5.02 1 98.19 119 PRO A CA 1
ATOM 929 C C . PRO A 1 119 ? 6.352 31.578 -5.184 1 98.19 119 PRO A C 1
ATOM 931 O O . PRO A 1 119 ? 5.441 32.375 -5.383 1 98.19 119 PRO A O 1
ATOM 934 N N . SER A 1 120 ? 6.148 30.281 -5.121 1 98.19 120 SER A N 1
ATOM 935 C CA . SER A 1 120 ? 4.801 29.734 -5.246 1 98.19 120 SER A CA 1
ATOM 936 C C . SER A 1 120 ? 3.908 30.188 -4.098 1 98.19 120 SER A C 1
ATOM 938 O O . SER A 1 120 ? 2.75 30.547 -4.309 1 98.19 120 SER A O 1
ATOM 940 N N . PHE A 1 121 ? 4.438 30.172 -2.936 1 98.75 121 PHE A N 1
ATOM 941 C CA . PHE A 1 121 ? 3.713 30.625 -1.758 1 98.75 121 PHE A CA 1
ATOM 942 C C . PHE A 1 121 ? 3.346 32.094 -1.892 1 98.75 121 PHE A C 1
ATOM 944 O O . PHE A 1 121 ? 2.199 32.469 -1.651 1 98.75 121 PHE A O 1
ATOM 951 N N . LYS A 1 122 ? 4.305 32.906 -2.262 1 98.31 122 LYS A N 1
ATOM 952 C CA . LYS A 1 122 ? 4.102 34.344 -2.42 1 98.31 122 LYS A CA 1
ATOM 953 C C . LYS A 1 122 ? 2.994 34.625 -3.432 1 98.31 122 LYS A C 1
ATOM 955 O O . LYS A 1 122 ? 2.168 35.5 -3.217 1 98.31 122 LYS A O 1
ATOM 960 N N . GLN A 1 123 ? 3.027 33.875 -4.473 1 98 123 GLN A N 1
ATOM 961 C CA . GLN A 1 123 ? 2.023 34.062 -5.516 1 98 123 GLN A CA 1
ATOM 962 C C . GLN A 1 123 ? 0.616 33.844 -4.977 1 98 123 GLN A C 1
ATOM 964 O O . GLN A 1 123 ? -0.304 34.594 -5.281 1 98 123 GLN A O 1
ATOM 969 N N . ILE A 1 124 ? 0.44 32.844 -4.172 1 98.06 124 ILE A N 1
ATOM 970 C CA . ILE A 1 124 ? -0.875 32.5 -3.633 1 98.06 124 ILE A CA 1
ATOM 971 C C . ILE A 1 124 ? -1.327 33.594 -2.668 1 98.06 124 ILE A C 1
ATOM 973 O O . ILE A 1 124 ? -2.469 34.062 -2.736 1 98.06 124 ILE A O 1
ATOM 977 N N . ILE A 1 125 ? -0.452 34.031 -1.819 1 97.06 125 ILE A N 1
ATOM 978 C CA . ILE A 1 125 ? -0.757 35.031 -0.806 1 97.06 125 ILE A CA 1
ATOM 979 C C . ILE A 1 125 ? -1.181 36.344 -1.481 1 97.06 125 ILE A C 1
ATOM 981 O O . ILE A 1 125 ? -2.064 37.031 -0.987 1 97.06 125 ILE A O 1
ATOM 985 N N . GLN A 1 126 ? -0.578 36.594 -2.605 1 95.44 126 GLN A N 1
ATOM 986 C CA . GLN A 1 126 ? -0.81 37.844 -3.289 1 95.44 126 GLN A CA 1
ATOM 987 C C . GLN A 1 126 ? -2.041 37.781 -4.188 1 95.44 126 GLN A C 1
ATOM 989 O O . GLN A 1 126 ? -2.662 38.812 -4.488 1 95.44 126 GLN A O 1
ATOM 994 N N . SER A 1 127 ? -2.369 36.562 -4.582 1 96.31 127 SER A N 1
ATOM 995 C CA . SER A 1 127 ? -3.422 36.438 -5.582 1 96.31 127 SER A CA 1
ATOM 996 C C . SER A 1 127 ? -4.754 36.062 -4.934 1 96.31 127 SER A C 1
ATOM 998 O O . SER A 1 127 ? -5.793 36.062 -5.602 1 96.31 127 SER A O 1
ATOM 1000 N N . HIS A 1 128 ? -4.742 35.781 -3.637 1 96.56 128 HIS A N 1
ATOM 1001 C CA . HIS A 1 128 ? -5.961 35.375 -2.945 1 96.56 128 HIS A CA 1
ATOM 1002 C C . HIS A 1 128 ? -6.141 36.156 -1.646 1 96.56 128 HIS A C 1
ATOM 1004 O O . HIS A 1 128 ? -5.176 36.719 -1.115 1 96.56 128 HIS A O 1
ATOM 1010 N N . SER A 1 129 ? -7.34 36.281 -1.221 1 95.75 129 SER A N 1
ATOM 1011 C CA . SER A 1 129 ? -7.625 36.875 0.079 1 95.75 129 SER A CA 1
ATOM 1012 C C . SER A 1 129 ? -7.465 35.875 1.203 1 95.75 129 SER A C 1
ATOM 1014 O O . SER A 1 129 ? -8.453 35.312 1.702 1 95.75 129 SER A O 1
ATOM 1016 N N . ILE A 1 130 ? -6.266 35.719 1.632 1 97.38 130 ILE A N 1
ATOM 1017 C CA . ILE A 1 130 ? -5.938 34.719 2.656 1 97.38 130 ILE A CA 1
ATOM 1018 C C . ILE A 1 130 ? -6.027 35.375 4.039 1 97.38 130 ILE A C 1
ATOM 1020 O O . ILE A 1 130 ? -5.461 36.438 4.27 1 97.38 130 ILE A O 1
ATOM 1024 N N . SER A 1 131 ? -6.734 34.719 4.918 1 96.06 131 SER A N 1
ATOM 1025 C CA . SER A 1 131 ? -6.875 35.25 6.277 1 96.06 131 SER A CA 1
ATOM 1026 C C . SER A 1 131 ? -6.004 34.469 7.258 1 96.06 131 SER A C 1
ATOM 1028 O O . SER A 1 131 ? -5.473 35.031 8.211 1 96.06 131 SER A O 1
ATOM 1030 N N . VAL A 1 132 ? -5.953 33.188 7.039 1 97.56 132 VAL A N 1
ATOM 1031 C CA . VAL A 1 132 ? -5.219 32.281 7.93 1 97.56 132 VAL A CA 1
ATOM 1032 C C . VAL A 1 132 ? -4.312 31.375 7.109 1 97.56 132 VAL A C 1
ATOM 1034 O O . VAL A 1 132 ? -4.719 30.875 6.062 1 97.56 132 VAL A O 1
ATOM 1037 N N . VAL A 1 133 ? -3.066 31.219 7.547 1 98.69 133 VAL A N 1
ATOM 1038 C CA . VAL A 1 133 ? -2.143 30.25 6.969 1 98.69 133 VAL A CA 1
ATOM 1039 C C . VAL A 1 133 ? -1.822 29.156 7.996 1 98.69 133 VAL A C 1
ATOM 1041 O O . VAL A 1 133 ? -1.444 29.469 9.133 1 98.69 133 VAL A O 1
ATOM 1044 N N . VAL A 1 134 ? -2.006 27.938 7.598 1 98.88 134 VAL A N 1
ATOM 1045 C CA . VAL A 1 134 ? -1.681 26.781 8.438 1 98.88 134 VAL A CA 1
ATOM 1046 C C . VAL A 1 134 ? -0.45 26.062 7.879 1 98.88 134 VAL A C 1
ATOM 1048 O O . VAL A 1 134 ? -0.453 25.609 6.734 1 98.88 134 VAL A O 1
ATOM 1051 N N . PHE A 1 135 ? 0.601 26.031 8.625 1 98.88 135 PHE A N 1
ATOM 1052 C CA . PHE A 1 135 ? 1.746 25.188 8.32 1 98.88 135 PHE A CA 1
ATOM 1053 C C . PHE A 1 135 ? 1.656 23.859 9.07 1 98.88 135 PHE A C 1
ATOM 1055 O O . PHE A 1 135 ? 1.629 23.844 10.305 1 98.88 135 PHE A O 1
ATOM 1062 N N . THR A 1 136 ? 1.562 22.781 8.32 1 98.44 136 THR A N 1
ATOM 1063 C CA . THR A 1 136 ? 1.299 21.516 9.008 1 98.44 136 THR A CA 1
ATOM 1064 C C . THR A 1 136 ? 2.092 20.375 8.375 1 98.44 136 THR A C 1
ATOM 1066 O O . THR A 1 136 ? 2.4 20.422 7.184 1 98.44 136 THR A O 1
ATOM 1069 N N . GLY A 1 137 ? 2.414 19.391 9.234 1 96.25 137 GLY A N 1
ATOM 1070 C CA . GLY A 1 137 ? 3.033 18.156 8.758 1 96.25 137 GLY A CA 1
ATOM 1071 C C . GLY A 1 137 ? 4.547 18.234 8.703 1 96.25 137 GLY A C 1
ATOM 1072 O O . GLY A 1 137 ? 5.137 19.234 9.117 1 96.25 137 GLY A O 1
ATOM 1073 N N . SER A 1 138 ? 5.176 17.141 8.234 1 94.69 138 SER A N 1
ATOM 1074 C CA . SER A 1 138 ? 6.609 17.078 7.973 1 94.69 138 SER A CA 1
ATOM 1075 C C . SER A 1 138 ? 6.945 17.609 6.582 1 94.69 138 SER A C 1
ATOM 1077 O O . SER A 1 138 ? 6.055 17.781 5.746 1 94.69 138 SER A O 1
ATOM 1079 N N . THR A 1 139 ? 8.18 17.953 6.473 1 96.81 139 THR A N 1
ATOM 1080 C CA . THR A 1 139 ? 8.648 18.359 5.152 1 96.81 139 THR A CA 1
ATOM 1081 C C . THR A 1 139 ? 9.469 17.25 4.504 1 96.81 139 THR A C 1
ATOM 1083 O O . THR A 1 139 ? 10.18 16.516 5.195 1 96.81 139 THR A O 1
ATOM 1086 N N . ALA A 1 140 ? 9.367 17.172 3.184 1 97.19 140 ALA A N 1
ATOM 1087 C CA . ALA A 1 140 ? 10.18 16.188 2.459 1 97.19 140 ALA A CA 1
ATOM 1088 C C . ALA A 1 140 ? 11.664 16.438 2.674 1 97.19 140 ALA A C 1
ATOM 1090 O O . ALA A 1 140 ? 12.078 17.578 2.908 1 97.19 140 ALA A O 1
ATOM 1091 N N . PRO A 1 141 ? 12.453 15.305 2.604 1 96.62 141 PRO A N 1
ATOM 1092 C CA . PRO A 1 141 ? 13.898 15.508 2.691 1 96.62 141 PRO A CA 1
ATOM 1093 C C . PRO A 1 141 ? 14.422 16.5 1.65 1 96.62 141 PRO A C 1
ATOM 1095 O O . PRO A 1 141 ? 13.961 16.5 0.506 1 96.62 141 PRO A O 1
ATOM 1098 N N . GLY A 1 142 ? 15.328 17.328 2.104 1 97.31 142 GLY A N 1
ATOM 1099 C CA . GLY A 1 142 ? 15.891 18.312 1.199 1 97.31 142 GLY A CA 1
ATOM 1100 C C . GLY A 1 142 ? 15.32 19.703 1.41 1 97.31 142 GLY A C 1
ATOM 1101 O O . GLY A 1 142 ? 15.945 20.703 1.031 1 97.31 142 GLY A O 1
ATOM 1102 N N . ILE A 1 143 ? 14.141 19.797 1.901 1 97.75 143 ILE A N 1
ATOM 1103 C CA . ILE A 1 143 ? 13.539 21.094 2.186 1 97.75 143 ILE A CA 1
ATOM 1104 C C . ILE A 1 143 ? 14.172 21.688 3.443 1 97.75 143 ILE A C 1
ATOM 1106 O O . ILE A 1 143 ? 14.172 21.062 4.504 1 97.75 143 ILE A O 1
ATOM 1110 N N . PRO A 1 144 ? 14.672 22.875 3.34 1 97.81 144 PRO A N 1
ATOM 1111 C CA . PRO A 1 144 ? 15.297 23.5 4.508 1 97.81 144 PRO A CA 1
ATOM 1112 C C . PRO A 1 144 ? 14.328 23.672 5.672 1 97.81 144 PRO A C 1
ATOM 1114 O O . PRO A 1 144 ? 13.148 23.984 5.461 1 97.81 144 PRO A O 1
ATOM 1117 N N . SER A 1 145 ? 14.836 23.578 6.887 1 96.94 145 SER A N 1
ATOM 1118 C CA . SER A 1 145 ? 14.016 23.594 8.094 1 96.94 145 SER A CA 1
ATOM 1119 C C . SER A 1 145 ? 13.398 24.969 8.32 1 96.94 145 SER A C 1
ATOM 1121 O O . SER A 1 145 ? 12.445 25.125 9.094 1 96.94 145 SER A O 1
ATOM 1123 N N . ASP A 1 146 ? 13.945 26 7.648 1 98.12 146 ASP A N 1
ATOM 1124 C CA . ASP A 1 146 ? 13.445 27.344 7.887 1 98.12 146 ASP A CA 1
ATOM 1125 C C . ASP A 1 146 ? 12.445 27.766 6.812 1 98.12 146 ASP A C 1
ATOM 1127 O O . ASP A 1 146 ? 12.055 28.922 6.734 1 98.12 146 ASP A O 1
ATOM 1131 N N . THR A 1 147 ? 12.031 26.828 5.969 1 98.5 147 THR A N 1
ATOM 1132 C CA . THR A 1 147 ? 11.117 27.125 4.875 1 98.5 147 THR A CA 1
ATOM 1133 C C . THR A 1 147 ? 9.797 27.688 5.414 1 98.5 147 THR A C 1
ATOM 1135 O O . THR A 1 147 ? 9.328 28.734 4.957 1 98.5 147 THR A O 1
ATOM 1138 N N . PHE A 1 148 ? 9.227 27.047 6.426 1 98.69 148 PHE A N 1
ATOM 1139 C CA . PHE A 1 148 ? 7.977 27.516 7.008 1 98.69 148 PHE A CA 1
ATOM 1140 C C . PHE A 1 148 ? 8.164 28.891 7.668 1 98.69 148 PHE A C 1
ATOM 1142 O O . PHE A 1 148 ? 7.258 29.719 7.641 1 98.69 148 PHE A O 1
ATOM 1149 N N . GLN A 1 149 ? 9.336 29.078 8.242 1 98.75 149 GLN A N 1
ATOM 1150 C CA . GLN A 1 149 ? 9.641 30.375 8.844 1 98.75 149 GLN A CA 1
ATOM 1151 C C . GLN A 1 149 ? 9.625 31.484 7.805 1 98.75 149 GLN A C 1
ATOM 1153 O O . GLN A 1 149 ? 9.031 32.531 8.023 1 98.75 149 GLN A O 1
ATOM 1158 N N . GLN A 1 150 ? 10.273 31.234 6.711 1 98.75 150 GLN A N 1
ATOM 1159 C CA . GLN A 1 150 ? 10.312 32.219 5.633 1 98.75 150 GLN A CA 1
ATOM 1160 C C . GLN A 1 150 ? 8.914 32.5 5.102 1 98.75 150 GLN A C 1
ATOM 1162 O O . GLN A 1 150 ? 8.57 33.656 4.84 1 98.75 150 GLN A O 1
ATOM 1167 N N . MET A 1 151 ? 8.094 31.516 4.977 1 98.81 151 MET A N 1
ATOM 1168 C CA . MET A 1 151 ? 6.727 31.672 4.5 1 98.81 151 MET A CA 1
ATOM 1169 C C . MET A 1 151 ? 5.883 32.438 5.52 1 98.81 151 MET A C 1
ATOM 1171 O O . MET A 1 151 ? 5.055 33.281 5.145 1 98.81 151 MET A O 1
ATOM 1175 N N . ALA A 1 152 ? 6.078 32.125 6.789 1 98.81 152 ALA A N 1
ATOM 1176 C CA . ALA A 1 152 ? 5.344 32.812 7.848 1 98.81 152 ALA A CA 1
ATOM 1177 C C . ALA A 1 152 ? 5.645 34.312 7.84 1 98.81 152 ALA A C 1
ATOM 1179 O O . ALA A 1 152 ? 4.754 35.125 8.078 1 98.81 152 ALA A O 1
ATOM 1180 N N . HIS A 1 153 ? 6.895 34.625 7.562 1 98.62 153 HIS A N 1
ATOM 1181 C CA . HIS A 1 153 ? 7.273 36.031 7.438 1 98.62 153 HIS A CA 1
ATOM 1182 C C . HIS A 1 153 ? 6.457 36.719 6.355 1 98.62 153 HIS A C 1
ATOM 1184 O O . HIS A 1 153 ? 5.91 37.812 6.582 1 98.62 153 HIS A O 1
ATOM 1190 N N . ILE A 1 154 ? 6.398 36.125 5.246 1 98.56 154 ILE A N 1
ATOM 1191 C CA . ILE A 1 154 ? 5.645 36.656 4.117 1 98.56 154 ILE A CA 1
ATOM 1192 C C . ILE A 1 154 ? 4.164 36.75 4.484 1 98.56 154 ILE A C 1
ATOM 1194 O O . ILE A 1 154 ? 3.504 37.719 4.164 1 98.56 154 ILE A O 1
ATOM 1198 N N . ALA A 1 155 ? 3.629 35.75 5.145 1 98.62 155 ALA A N 1
ATOM 1199 C CA . ALA A 1 155 ? 2.232 35.719 5.57 1 98.62 155 ALA A CA 1
ATOM 1200 C C . ALA A 1 155 ? 1.923 36.938 6.461 1 98.62 155 ALA A C 1
ATOM 1202 O O . ALA A 1 155 ? 0.924 37.625 6.258 1 98.62 155 ALA A O 1
ATOM 1203 N N . HIS A 1 156 ? 2.799 37.219 7.434 1 98.25 156 HIS A N 1
ATOM 1204 C CA . HIS A 1 156 ? 2.609 38.312 8.359 1 98.25 156 HIS A CA 1
ATOM 1205 C C . HIS A 1 156 ? 2.668 39.656 7.637 1 98.25 156 HIS A C 1
ATOM 1207 O O . HIS A 1 156 ? 1.889 40.562 7.938 1 98.25 156 HIS A O 1
ATOM 1213 N N . LEU A 1 157 ? 3.578 39.719 6.656 1 97.69 157 LEU A N 1
ATOM 1214 C CA . LEU A 1 157 ? 3.678 40.938 5.863 1 97.69 157 LEU A CA 1
ATOM 1215 C C . LEU A 1 157 ? 2.383 41.219 5.105 1 97.69 157 LEU A C 1
ATOM 1217 O O . LEU A 1 157 ? 2.104 42.344 4.719 1 97.69 157 LEU A O 1
ATOM 1221 N N . ASN A 1 158 ? 1.621 40.219 4.918 1 97.44 158 ASN A N 1
ATOM 1222 C CA . ASN A 1 158 ? 0.358 40.344 4.203 1 97.44 158 ASN A CA 1
ATOM 1223 C C . ASN A 1 158 ? -0.836 40.219 5.145 1 97.44 158 ASN A C 1
ATOM 1225 O O . ASN A 1 158 ? -1.945 39.906 4.719 1 97.44 158 ASN A O 1
ATOM 1229 N N . ASN A 1 159 ? -0.611 40.375 6.445 1 96 159 ASN A N 1
ATOM 1230 C CA . ASN A 1 159 ? -1.604 40.5 7.512 1 96 159 ASN A CA 1
ATOM 1231 C C . ASN A 1 159 ? -2.385 39.188 7.68 1 96 159 ASN A C 1
ATOM 1233 O O . ASN A 1 159 ? -3.594 39.219 7.914 1 96 159 ASN A O 1
ATOM 1237 N N . CYS A 1 160 ? -1.805 38.062 7.402 1 96.94 160 CYS A N 1
ATOM 1238 C CA . CYS A 1 160 ? -2.402 36.75 7.656 1 96.94 160 CYS A CA 1
ATOM 1239 C C . CYS A 1 160 ? -2.043 36.25 9.047 1 96.94 160 CYS A C 1
ATOM 1241 O O . CYS A 1 160 ? -0.919 36.438 9.516 1 96.94 160 CYS A O 1
ATOM 1243 N N . LYS A 1 161 ? -2.979 35.594 9.719 1 96.5 161 LYS A N 1
ATOM 1244 C CA . LYS A 1 161 ? -2.672 34.875 10.945 1 96.5 161 LYS A CA 1
ATOM 1245 C C . LYS A 1 161 ? -2.008 33.531 10.633 1 96.5 161 LYS A C 1
ATOM 1247 O O . LYS A 1 161 ? -2.316 32.906 9.617 1 96.5 161 LYS A O 1
ATOM 1252 N N . VAL A 1 162 ? -1.126 33.094 11.523 1 98.31 162 VAL A N 1
ATOM 1253 C CA . VAL A 1 162 ? -0.36 31.891 11.258 1 98.31 162 VAL A CA 1
ATOM 1254 C C . VAL A 1 162 ? -0.621 30.859 12.359 1 98.31 162 VAL A C 1
ATOM 1256 O O . VAL A 1 162 ? -0.514 31.188 13.547 1 98.31 162 VAL A O 1
ATOM 1259 N N . ILE A 1 163 ? -0.988 29.672 11.953 1 98.69 163 ILE A N 1
ATOM 1260 C CA . ILE A 1 163 ? -1.093 28.516 12.82 1 98.69 163 ILE A CA 1
ATOM 1261 C C . ILE A 1 163 ? -0.022 27.484 12.445 1 98.69 163 ILE A C 1
ATOM 1263 O O . ILE A 1 163 ? 0.114 27.125 11.281 1 98.69 163 ILE A O 1
ATOM 1267 N N . ALA A 1 164 ? 0.737 27.047 13.43 1 98.69 164 ALA A N 1
ATOM 1268 C CA . ALA A 1 164 ? 1.763 26.031 13.203 1 98.69 164 ALA A CA 1
ATOM 1269 C C . ALA A 1 164 ? 1.379 24.719 13.867 1 98.69 164 ALA A C 1
ATOM 1271 O O . ALA A 1 164 ? 1.271 24.641 15.094 1 98.69 164 ALA A O 1
ATOM 1272 N N . ASP A 1 165 ? 1.155 23.75 13.078 1 98.25 165 ASP A N 1
ATOM 1273 C CA . ASP A 1 165 ? 0.916 22.375 13.508 1 98.25 165 ASP A CA 1
ATOM 1274 C C . ASP A 1 165 ? 1.991 21.438 12.969 1 98.25 165 ASP A C 1
ATOM 1276 O O . ASP A 1 165 ? 1.703 20.562 12.148 1 98.25 165 ASP A O 1
ATOM 1280 N N . THR A 1 166 ? 3.17 21.656 13.367 1 97.5 166 THR A N 1
ATOM 1281 C CA . THR A 1 166 ? 4.355 20.891 12.992 1 97.5 166 THR A CA 1
ATOM 1282 C C . THR A 1 166 ? 5.258 20.672 14.203 1 97.5 166 THR A C 1
ATOM 1284 O O . THR A 1 166 ? 4.867 20.953 15.336 1 97.5 166 THR A O 1
ATOM 1287 N N . ARG A 1 167 ? 6.395 20.047 14.031 1 96.25 167 ARG A N 1
ATOM 1288 C CA . ARG A 1 167 ? 7.254 19.688 15.148 1 96.25 167 ARG A CA 1
ATOM 1289 C C . ARG A 1 167 ? 8.727 19.812 14.766 1 96.25 167 ARG A C 1
ATOM 1291 O O . ARG A 1 167 ? 9.055 20.047 13.602 1 96.25 167 ARG A O 1
ATOM 1298 N N . GLY A 1 168 ? 9.539 19.703 15.766 1 97.19 168 GLY A N 1
ATOM 1299 C CA . GLY A 1 168 ? 10.977 19.641 15.531 1 97.19 168 GLY A CA 1
ATOM 1300 C C . GLY A 1 168 ? 11.562 20.938 15.031 1 97.19 168 GLY A C 1
ATOM 1301 O O . GLY A 1 168 ? 11.133 22.016 15.438 1 97.19 168 GLY A O 1
ATOM 1302 N N . GLU A 1 169 ? 12.586 20.812 14.156 1 97.69 169 GLU A N 1
ATOM 1303 C CA . GLU A 1 169 ? 13.352 21.969 13.68 1 97.69 169 GLU A CA 1
ATOM 1304 C C . GLU A 1 169 ? 12.453 22.938 12.914 1 97.69 169 GLU A C 1
ATOM 1306 O O . GLU A 1 169 ? 12.586 24.156 13.07 1 97.69 169 GLU A O 1
ATOM 1311 N N . PRO A 1 170 ? 11.539 22.422 12.125 1 98 170 PRO A N 1
ATOM 1312 C CA . PRO A 1 170 ? 10.656 23.359 11.43 1 98 170 PRO A CA 1
ATOM 1313 C C . PRO A 1 170 ? 9.852 24.234 12.391 1 98 170 PRO A C 1
ATOM 1315 O O . PRO A 1 170 ? 9.688 25.422 12.148 1 98 170 PRO A O 1
ATOM 1318 N N . LEU A 1 171 ? 9.367 23.641 13.461 1 98.38 171 LEU A N 1
ATOM 1319 C CA . LEU A 1 171 ? 8.617 24.422 14.438 1 98.38 171 LEU A CA 1
ATOM 1320 C C . LEU A 1 171 ? 9.523 25.422 15.156 1 98.38 171 LEU A C 1
ATOM 1322 O O . LEU A 1 171 ? 9.156 26.578 15.328 1 98.38 171 LEU A O 1
ATOM 1326 N N . LEU A 1 172 ? 10.711 24.984 15.523 1 98 172 LEU A N 1
ATOM 1327 C CA . LEU A 1 172 ? 11.672 25.844 16.188 1 98 172 LEU A CA 1
ATOM 1328 C C . LEU A 1 172 ? 12 27.062 15.328 1 98 172 LEU A C 1
ATOM 1330 O O . LEU A 1 172 ? 12.031 28.188 15.82 1 98 172 LEU A O 1
ATOM 1334 N N . SER A 1 173 ? 12.258 26.812 14.117 1 98.19 173 SER A N 1
ATOM 1335 C CA . SER A 1 173 ? 12.555 27.906 13.188 1 98.19 173 SER A CA 1
ATOM 1336 C C . SER A 1 173 ? 11.359 28.844 13.031 1 98.19 173 SER A C 1
ATOM 1338 O O . SER A 1 173 ? 11.523 30.062 13 1 98.19 173 SER A O 1
ATOM 1340 N N . LEU A 1 174 ? 10.203 28.281 12.891 1 97.94 174 LEU A N 1
ATOM 1341 C CA . LEU A 1 174 ? 8.977 29.047 12.672 1 97.94 174 LEU A CA 1
ATOM 1342 C C . LEU A 1 174 ? 8.68 29.969 13.844 1 97.94 174 LEU A C 1
ATOM 1344 O O . LEU A 1 174 ? 8.125 31.047 13.664 1 97.94 174 LEU A O 1
ATOM 1348 N N . MET A 1 175 ? 9.133 29.641 15.039 1 97.75 175 MET A N 1
ATOM 1349 C CA . MET A 1 175 ? 8.867 30.406 16.25 1 97.75 175 MET A CA 1
ATOM 1350 C C . MET A 1 175 ? 9.555 31.766 16.203 1 97.75 175 MET A C 1
ATOM 1352 O O . MET A 1 175 ? 9.156 32.688 16.906 1 97.75 175 MET A O 1
ATOM 1356 N N . LYS A 1 176 ? 10.578 31.828 15.359 1 97.38 176 LYS A N 1
ATOM 1357 C CA . LYS A 1 176 ? 11.242 33.125 15.172 1 97.38 176 LYS A CA 1
ATOM 1358 C C . LYS A 1 176 ? 10.281 34.156 14.625 1 97.38 176 LYS A C 1
ATOM 1360 O O . LYS A 1 176 ? 10.516 35.375 14.773 1 97.38 176 LYS A O 1
ATOM 1365 N N . GLU A 1 177 ? 9.195 33.719 14.023 1 97.88 177 GLU A N 1
ATOM 1366 C CA . GLU A 1 177 ? 8.219 34.594 13.422 1 97.88 177 GLU A CA 1
ATOM 1367 C C . GLU A 1 177 ? 7.012 34.812 14.336 1 97.88 177 GLU A C 1
ATOM 1369 O O . GLU A 1 177 ? 6.047 35.469 13.953 1 97.88 177 GLU A O 1
ATOM 1374 N N . HIS A 1 178 ? 7.02 34.188 15.508 1 97.31 178 HIS A N 1
ATOM 1375 C CA . HIS A 1 178 ? 5.977 34.344 16.516 1 97.31 178 HIS A CA 1
ATOM 1376 C C . HIS A 1 178 ? 4.598 34.062 15.93 1 97.31 178 HIS A C 1
ATOM 1378 O O . HIS A 1 178 ? 3.734 34.938 15.938 1 97.31 178 HIS A O 1
ATOM 1384 N N . PRO A 1 179 ? 4.352 32.844 15.453 1 98.56 179 PRO A N 1
ATOM 1385 C CA . PRO A 1 179 ? 3.008 32.531 14.969 1 98.56 179 PRO A CA 1
ATOM 1386 C C . PRO A 1 179 ? 1.93 32.781 16.016 1 98.56 179 PRO A C 1
ATOM 1388 O O . PRO A 1 179 ? 2.223 32.75 17.219 1 98.56 179 PRO A O 1
ATOM 1391 N N . GLU A 1 180 ? 0.731 33.031 15.578 1 97.25 180 GLU A N 1
ATOM 1392 C CA . GLU A 1 180 ? -0.365 33.312 16.516 1 97.25 180 GLU A CA 1
ATOM 1393 C C . GLU A 1 180 ? -0.664 32.062 17.375 1 97.25 180 GLU A C 1
ATOM 1395 O O . GLU A 1 180 ? -0.951 32.188 18.562 1 97.25 180 GLU A O 1
ATOM 1400 N N . ILE A 1 181 ? -0.598 30.906 16.75 1 98.31 181 ILE A N 1
ATOM 1401 C CA . ILE A 1 181 ? -0.922 29.672 17.469 1 98.31 181 ILE A CA 1
ATOM 1402 C C . ILE A 1 181 ? 0.05 28.562 17.062 1 98.31 181 ILE A C 1
ATOM 1404 O O . ILE A 1 181 ? 0.372 28.422 15.875 1 98.31 181 ILE A O 1
ATOM 1408 N N . ILE A 1 182 ? 0.536 27.797 17.984 1 98.69 182 ILE A N 1
ATOM 1409 C CA . ILE A 1 182 ? 1.141 26.5 17.719 1 98.69 182 ILE A CA 1
ATOM 1410 C C . ILE A 1 182 ? 0.312 25.391 18.375 1 98.69 182 ILE A C 1
ATOM 1412 O O . ILE A 1 182 ? -0.246 25.594 19.453 1 98.69 182 ILE A O 1
ATOM 1416 N N . LYS A 1 183 ? 0.223 24.266 17.656 1 98.31 183 LYS A N 1
ATOM 1417 C CA . LYS A 1 183 ? -0.701 23.234 18.141 1 98.31 183 LYS A CA 1
ATOM 1418 C C . LYS A 1 183 ? -0.08 21.844 18.031 1 98.31 183 LYS A C 1
ATOM 1420 O O . LYS A 1 183 ? -0.671 20.938 17.453 1 98.31 183 LYS A O 1
ATOM 1425 N N . PRO A 1 184 ? 1.024 21.516 18.688 1 97.56 184 PRO A N 1
ATOM 1426 C CA . PRO A 1 184 ? 1.561 20.156 18.766 1 97.56 184 PRO A CA 1
ATOM 1427 C C . PRO A 1 184 ? 0.79 19.266 19.734 1 97.56 184 PRO A C 1
ATOM 1429 O O . PRO A 1 184 ? 0.046 19.781 20.578 1 97.56 184 PRO A O 1
ATOM 1432 N N . ASN A 1 185 ? 0.922 18 19.562 1 96.44 185 ASN A N 1
ATOM 1433 C CA . ASN A 1 185 ? 0.489 17.156 20.672 1 96.44 185 ASN A CA 1
ATOM 1434 C C . ASN A 1 185 ? 1.549 17.062 21.766 1 96.44 185 ASN A C 1
ATOM 1436 O O . ASN A 1 185 ? 2.65 17.594 21.609 1 96.44 185 ASN A O 1
ATOM 1440 N N . GLU A 1 186 ? 1.207 16.453 22.812 1 96.69 186 GLU A N 1
ATOM 1441 C CA . GLU A 1 186 ? 2.072 16.453 23.984 1 96.69 186 GLU A CA 1
ATOM 1442 C C . GLU A 1 186 ? 3.426 15.812 23.688 1 96.69 186 GLU A C 1
ATOM 1444 O O . GLU A 1 186 ? 4.469 16.359 24.031 1 96.69 186 GLU A O 1
ATOM 1449 N N . SER A 1 187 ? 3.443 14.68 23.062 1 95.12 187 SER A N 1
ATOM 1450 C CA . SER A 1 187 ? 4.688 14 22.734 1 95.12 187 SER A CA 1
ATOM 1451 C C . SER A 1 187 ? 5.547 14.836 21.797 1 95.12 187 SER A C 1
ATOM 1453 O O . SER A 1 187 ? 6.758 14.953 22 1 95.12 187 SER A O 1
ATOM 1455 N N . GLU A 1 188 ? 4.93 15.383 20.797 1 95.81 188 GLU A N 1
ATOM 1456 C CA . GLU A 1 188 ? 5.629 16.234 19.828 1 95.81 188 GLU A CA 1
ATOM 1457 C C . GLU A 1 188 ? 6.23 17.453 20.531 1 95.81 188 GLU A C 1
ATOM 1459 O O . GLU A 1 188 ? 7.363 17.844 20.234 1 95.81 188 GLU A O 1
ATOM 1464 N N . PHE A 1 189 ? 5.461 18.031 21.359 1 97.75 189 PHE A N 1
ATOM 1465 C CA . PHE A 1 189 ? 5.93 19.219 22.062 1 97.75 189 PHE A CA 1
ATOM 1466 C C . PHE A 1 189 ? 7.152 18.906 22.922 1 97.75 189 PHE A C 1
ATOM 1468 O O . PHE A 1 189 ? 8.156 19.609 22.875 1 97.75 189 PHE A O 1
ATOM 1475 N N . ILE A 1 190 ? 7.055 17.812 23.688 1 97.31 190 ILE A N 1
ATOM 1476 C CA . ILE A 1 190 ? 8.141 17.422 24.578 1 97.31 190 ILE A CA 1
ATOM 1477 C C . ILE A 1 190 ? 9.375 17.078 23.75 1 97.31 190 ILE A C 1
ATOM 1479 O O . ILE A 1 190 ? 10.492 17.453 24.109 1 97.31 190 ILE A O 1
ATOM 1483 N N . GLN A 1 191 ? 9.172 16.422 22.688 1 96.44 191 GLN A N 1
ATOM 1484 C CA . GLN A 1 191 ? 10.289 16.078 21.828 1 96.44 191 GLN A CA 1
ATOM 1485 C C . GLN A 1 191 ? 10.945 17.328 21.234 1 96.44 191 GLN A C 1
ATOM 1487 O O . GLN A 1 191 ? 12.164 17.359 21.062 1 96.44 191 GLN A O 1
ATOM 1492 N N . THR A 1 192 ? 10.164 18.281 20.906 1 97.44 192 THR A N 1
ATOM 1493 C CA . THR A 1 192 ? 10.641 19.5 20.25 1 97.44 192 THR A CA 1
ATOM 1494 C C . THR A 1 192 ? 11.336 20.406 21.25 1 97.44 192 THR A C 1
ATOM 1496 O O . THR A 1 192 ? 12.398 20.953 20.969 1 97.44 192 THR A O 1
ATOM 1499 N N . TYR A 1 193 ? 10.773 20.547 22.5 1 97.06 193 TYR A N 1
ATOM 1500 C CA . TYR A 1 193 ? 11.219 21.609 23.406 1 97.06 193 TYR A CA 1
ATOM 1501 C C . TYR A 1 193 ? 11.852 21.016 24.672 1 97.06 193 TYR A C 1
ATOM 1503 O O . TYR A 1 193 ? 12.453 21.734 25.469 1 97.06 193 TYR A O 1
ATOM 1511 N N . GLY A 1 194 ? 11.672 19.734 24.828 1 95.81 194 GLY A N 1
ATOM 1512 C CA . GLY A 1 194 ? 12.297 19.047 25.953 1 95.81 194 GLY A CA 1
ATOM 1513 C C . GLY A 1 194 ? 11.414 18.984 27.188 1 95.81 194 GLY A C 1
ATOM 1514 O O . GLY A 1 194 ? 11.586 18.125 28.047 1 95.81 194 GLY A O 1
ATOM 1515 N N . SER A 1 195 ? 10.555 20.031 27.359 1 95.06 195 SER A N 1
ATOM 1516 C CA . SER A 1 195 ? 9.703 20.078 28.547 1 95.06 195 SER A CA 1
ATOM 1517 C C . SER A 1 195 ? 8.438 20.875 28.281 1 95.06 195 SER A C 1
ATOM 1519 O O . SER A 1 195 ? 8.445 21.812 27.484 1 95.06 195 SER A O 1
ATOM 1521 N N . LEU A 1 196 ? 7.391 20.547 29.016 1 94.62 196 LEU A N 1
ATOM 1522 C CA . LEU A 1 196 ? 6.121 21.25 28.906 1 94.62 196 LEU A CA 1
ATOM 1523 C C . LEU A 1 196 ? 6.23 22.672 29.469 1 94.62 196 LEU A C 1
ATOM 1525 O O . LEU A 1 196 ? 5.43 23.547 29.125 1 94.62 196 LEU A O 1
ATOM 1529 N N . ASP A 1 197 ? 7.238 22.922 30.297 1 94 197 ASP A N 1
ATOM 1530 C CA . ASP A 1 197 ? 7.426 24.219 30.953 1 94 197 ASP A CA 1
ATOM 1531 C C . ASP A 1 197 ? 7.688 25.312 29.922 1 94 197 ASP A C 1
ATOM 1533 O O . ASP A 1 197 ? 7.371 26.484 30.172 1 94 197 ASP A O 1
ATOM 1537 N N . LYS A 1 198 ? 8.195 24.891 28.828 1 97.12 198 LYS A N 1
ATOM 1538 C CA . LYS A 1 198 ? 8.523 25.859 27.781 1 97.12 198 LYS A CA 1
ATOM 1539 C C . LYS A 1 198 ? 7.266 26.5 27.203 1 97.12 198 LYS A C 1
ATOM 1541 O O . LYS A 1 198 ? 7.328 27.578 26.609 1 97.12 198 LYS A O 1
ATOM 1546 N N . ALA A 1 199 ? 6.16 25.859 27.375 1 98.12 199 ALA A N 1
ATOM 1547 C CA . ALA A 1 199 ? 4.902 26.344 26.812 1 98.12 199 ALA A CA 1
ATOM 1548 C C . ALA A 1 199 ? 4.527 27.703 27.422 1 98.12 199 ALA A C 1
ATOM 1550 O O . ALA A 1 199 ? 4.078 28.594 26.703 1 98.12 199 ALA A O 1
ATOM 1551 N N . LYS A 1 200 ? 4.711 27.844 28.703 1 97.38 200 LYS A N 1
ATOM 1552 C CA . LYS A 1 200 ? 4.418 29.109 29.375 1 97.38 200 LYS A CA 1
ATOM 1553 C C . LYS A 1 200 ? 5.289 30.234 28.844 1 97.38 200 LYS A C 1
ATOM 1555 O O . LYS A 1 200 ? 4.789 31.328 28.547 1 97.38 200 LYS A O 1
ATOM 1560 N N . GLU A 1 201 ? 6.508 29.953 28.734 1 96.88 201 GLU A N 1
ATOM 1561 C CA . GLU A 1 201 ? 7.453 30.938 28.234 1 96.88 201 GLU A CA 1
ATOM 1562 C C . GLU A 1 201 ? 7.086 31.391 26.828 1 96.88 201 GLU A C 1
ATOM 1564 O O . GLU A 1 201 ? 7.09 32.594 26.531 1 96.88 201 GLU A O 1
ATOM 1569 N N . ILE A 1 202 ? 6.793 30.438 25.984 1 97.69 202 ILE A N 1
ATOM 1570 C CA . ILE A 1 202 ? 6.422 30.719 24.609 1 97.69 202 ILE A CA 1
ATOM 1571 C C . ILE A 1 202 ? 5.176 31.594 24.578 1 97.69 202 ILE A C 1
ATOM 1573 O O . ILE A 1 202 ? 5.129 32.594 23.844 1 97.69 202 ILE A O 1
ATOM 1577 N N . SER A 1 203 ? 4.215 31.266 25.375 1 97.62 203 SER A N 1
ATOM 1578 C CA . SER A 1 203 ? 2.943 31.984 25.375 1 97.62 203 SER A CA 1
ATOM 1579 C C . SER A 1 203 ? 3.119 33.438 25.875 1 97.62 203 SER A C 1
ATOM 1581 O O . SER A 1 203 ? 2.389 34.312 25.453 1 97.62 203 SER A O 1
ATOM 1583 N N . GLN A 1 204 ? 4.047 33.656 26.75 1 96.56 204 GLN A N 1
ATOM 1584 C CA . GLN A 1 204 ? 4.316 35 27.281 1 96.56 204 GLN A CA 1
ATOM 1585 C C . GLN A 1 204 ? 4.867 35.906 26.188 1 96.56 204 GLN A C 1
ATOM 1587 O O . GLN A 1 204 ? 4.773 37.125 26.297 1 96.56 204 GLN A O 1
ATOM 1592 N N . LEU A 1 205 ? 5.398 35.281 25.234 1 95.12 205 LEU A N 1
ATOM 1593 C CA . LEU A 1 205 ? 5.949 36.062 24.125 1 95.12 205 LEU A CA 1
ATOM 1594 C C . LEU A 1 205 ? 4.879 36.344 23.078 1 95.12 205 LEU A C 1
ATOM 1596 O O . LEU A 1 205 ? 5.164 36.938 22.047 1 95.12 205 LEU A O 1
ATOM 1600 N N . GLY A 1 206 ? 3.672 35.875 23.312 1 95.56 206 GLY A N 1
ATOM 1601 C CA . GLY A 1 206 ? 2.564 36.312 22.469 1 95.56 206 GLY A CA 1
ATOM 1602 C C . GLY A 1 206 ? 1.975 35.156 21.656 1 95.56 206 GLY A C 1
ATOM 1603 O O . GLY A 1 206 ? 0.917 35.312 21.031 1 95.56 206 GLY A O 1
ATOM 1604 N N . THR A 1 207 ? 2.66 34.031 21.562 1 98.12 207 THR A N 1
ATOM 1605 C CA . THR A 1 207 ? 2.166 32.875 20.828 1 98.12 207 THR A CA 1
ATOM 1606 C C . THR A 1 207 ? 1.276 32 21.703 1 98.12 207 THR A C 1
ATOM 1608 O O . THR A 1 207 ? 1.698 31.562 22.781 1 98.12 207 THR A O 1
ATOM 1611 N N . THR A 1 208 ? 0.029 31.797 21.297 1 98.19 208 THR A N 1
ATOM 1612 C CA . THR A 1 208 ? -0.837 30.859 22 1 98.19 208 THR A CA 1
ATOM 1613 C C . THR A 1 208 ? -0.369 29.422 21.766 1 98.19 208 THR A C 1
ATOM 1615 O O . THR A 1 208 ? -0.094 29.031 20.641 1 98.19 208 THR A O 1
ATOM 1618 N N . VAL A 1 209 ? -0.25 28.656 22.859 1 98.62 209 VAL A N 1
ATOM 1619 C CA . VAL A 1 209 ? 0.2 27.266 22.781 1 98.62 209 VAL A CA 1
ATOM 1620 C C . VAL A 1 209 ? -0.96 26.328 23.094 1 98.62 209 VAL A C 1
ATOM 1622 O O . VAL A 1 209 ? -1.52 26.375 24.203 1 98.62 209 VAL A O 1
ATOM 1625 N N . ILE A 1 210 ? -1.344 25.562 22.141 1 98.5 210 ILE A N 1
ATOM 1626 C CA . ILE A 1 210 ? -2.357 24.531 22.312 1 98.5 210 ILE A CA 1
ATOM 1627 C C . ILE A 1 210 ? -1.708 23.156 22.234 1 98.5 210 ILE A C 1
ATOM 1629 O O . ILE A 1 210 ? -1.131 22.781 21.219 1 98.5 210 ILE A O 1
ATOM 1633 N N . ILE A 1 211 ? -1.804 22.344 23.297 1 98.38 211 ILE A N 1
ATOM 1634 C CA . ILE A 1 211 ? -1.211 21.016 23.375 1 98.38 211 ILE A CA 1
ATOM 1635 C C . ILE A 1 211 ? -2.312 19.953 23.5 1 98.38 211 ILE A C 1
ATOM 1637 O O . ILE A 1 211 ? -2.947 19.844 24.547 1 98.38 211 ILE A O 1
ATOM 1641 N N . THR A 1 212 ? -2.545 19.25 22.453 1 97.75 212 THR A N 1
ATOM 1642 C CA . THR A 1 212 ? -3.547 18.188 22.484 1 97.75 212 THR A CA 1
ATOM 1643 C C . THR A 1 212 ? -2.977 16.922 23.125 1 97.75 212 THR A C 1
ATOM 1645 O O . THR A 1 212 ? -1.771 16.688 23.062 1 97.75 212 THR A O 1
ATOM 1648 N N . ARG A 1 213 ? -3.854 16.125 23.766 1 95.88 213 ARG A N 1
ATOM 1649 C CA . ARG A 1 213 ? -3.422 14.953 24.531 1 95.88 213 ARG A CA 1
ATOM 1650 C C . ARG A 1 213 ? -4.352 13.773 24.312 1 95.88 213 ARG A C 1
ATOM 1652 O O . ARG A 1 213 ? -4.754 13.094 25.25 1 95.88 213 ARG A O 1
ATOM 1659 N N . GLY A 1 214 ? -4.738 13.547 23.109 1 92.12 214 GLY A N 1
ATOM 1660 C CA . GLY A 1 214 ? -5.656 12.445 22.844 1 92.12 214 GLY A CA 1
ATOM 1661 C C . GLY A 1 214 ? -6.992 12.602 23.547 1 92.12 214 GLY A C 1
ATOM 1662 O O . GLY A 1 214 ? -7.699 13.586 23.344 1 92.12 214 GLY A O 1
ATOM 1663 N N . SER A 1 215 ? -7.246 11.578 24.453 1 91.69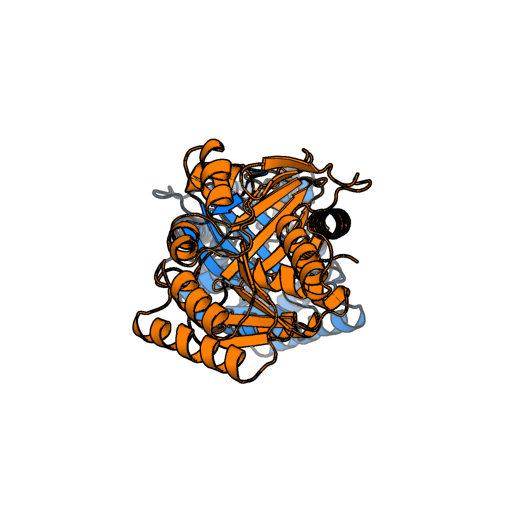 215 SER A N 1
ATOM 1664 C CA . SER A 1 215 ? -8.523 11.586 25.172 1 91.69 215 SER A CA 1
ATOM 1665 C C . SER A 1 215 ? -8.453 12.43 26.438 1 91.69 215 SER A C 1
ATOM 1667 O O . SER A 1 215 ? -9.469 12.648 27.094 1 91.69 215 SER A O 1
ATOM 1669 N N . LYS A 1 216 ? -7.285 13.008 26.844 1 94.38 216 LYS A N 1
ATOM 1670 C CA . LYS A 1 216 ? -7.121 13.875 28 1 94.38 216 LYS A CA 1
ATOM 1671 C C . LYS A 1 216 ? -7.441 15.328 27.656 1 94.38 216 LYS A C 1
ATOM 1673 O O . LYS A 1 216 ? -7.371 15.727 26.484 1 94.38 216 LYS A O 1
ATOM 1678 N N . PRO A 1 217 ? -7.762 16.125 28.547 1 96.88 217 PRO A N 1
ATOM 1679 C CA . PRO A 1 217 ? -8.047 17.531 28.281 1 96.88 217 PRO A CA 1
ATOM 1680 C C . PRO A 1 217 ? -6.891 18.25 27.594 1 96.88 217 PRO A C 1
ATOM 1682 O O . PRO A 1 217 ? -5.723 18 27.906 1 96.88 217 PRO A O 1
ATOM 1685 N N . THR A 1 218 ? -7.195 19.109 26.703 1 97.69 218 THR A N 1
ATOM 1686 C CA . THR A 1 218 ? -6.219 19.906 25.969 1 97.69 218 THR A CA 1
ATOM 1687 C C . THR A 1 218 ? -5.637 21 26.859 1 97.69 218 THR A C 1
ATOM 1689 O O . THR A 1 218 ? -6.371 21.672 27.594 1 97.69 218 THR A O 1
ATOM 1692 N N . ILE A 1 219 ? -4.352 21.156 26.844 1 98.06 219 ILE A N 1
ATOM 1693 C CA . ILE A 1 219 ? -3.688 22.203 27.594 1 98.06 219 ILE A CA 1
ATOM 1694 C C . ILE A 1 219 ? -3.525 23.438 26.719 1 98.06 219 ILE A C 1
ATOM 1696 O O . ILE A 1 219 ? -3.113 23.344 25.562 1 98.06 219 ILE A O 1
ATOM 1700 N N . VAL A 1 220 ? -3.875 24.609 27.297 1 98.25 220 VAL A N 1
ATOM 1701 C CA . VAL A 1 220 ? -3.762 25.875 26.547 1 98.25 220 VAL A CA 1
ATOM 1702 C C . VAL A 1 220 ? -2.949 26.875 27.359 1 98.25 220 VAL A C 1
ATOM 1704 O O . VAL A 1 220 ? -3.178 27.047 28.562 1 98.25 220 VAL A O 1
ATOM 1707 N N . TYR A 1 221 ? -1.955 27.438 26.766 1 97.88 221 TYR A N 1
ATOM 1708 C CA . TYR A 1 221 ? -1.254 28.578 27.344 1 97.88 221 TYR A CA 1
ATOM 1709 C C . TYR A 1 221 ? -1.501 29.844 26.516 1 97.88 221 TYR A C 1
ATOM 1711 O O . TYR A 1 221 ? -1.244 29.859 25.312 1 97.88 221 TYR A O 1
ATOM 1719 N N . GLU A 1 222 ? -2.02 30.812 27.078 1 96.5 222 GLU A N 1
ATOM 1720 C CA . GLU A 1 222 ? -2.227 32.125 26.484 1 96.5 222 GLU A CA 1
ATOM 1721 C C . GLU A 1 222 ? -1.729 33.25 27.406 1 96.5 222 GLU A C 1
ATOM 1723 O O . GLU A 1 222 ? -2.197 33.375 28.547 1 96.5 222 GLU A O 1
ATOM 1728 N N . ASN A 1 223 ? -0.838 33.969 26.984 1 95.81 223 ASN A N 1
ATOM 1729 C CA . ASN A 1 223 ? -0.268 35.062 27.75 1 95.81 223 ASN A CA 1
ATOM 1730 C C . ASN A 1 223 ? 0.237 34.594 29.109 1 95.81 223 ASN A C 1
ATOM 1732 O O . ASN A 1 223 ? -0.007 35.25 30.141 1 95.81 223 ASN A O 1
ATOM 1736 N N . GLY A 1 224 ? 0.777 33.406 29.078 1 95.75 224 GLY A N 1
ATOM 1737 C CA . GLY A 1 224 ? 1.381 32.875 30.297 1 95.75 224 GLY A CA 1
ATOM 1738 C C . GLY A 1 224 ? 0.384 32.188 31.203 1 95.75 224 GLY A C 1
ATOM 1739 O O . GLY A 1 224 ? 0.757 31.641 32.25 1 95.75 224 GLY A O 1
ATOM 1740 N N . ILE A 1 225 ? -0.84 32.156 30.859 1 96.56 225 ILE A N 1
ATOM 1741 C CA . ILE A 1 225 ? -1.883 31.547 31.688 1 96.56 225 ILE A CA 1
ATOM 1742 C C . ILE A 1 225 ? -2.25 30.172 31.141 1 96.56 225 ILE A C 1
ATOM 1744 O O . ILE A 1 225 ? -2.561 30.031 29.953 1 96.56 225 ILE A O 1
ATOM 1748 N N . ARG A 1 226 ? -2.197 29.219 31.969 1 97.19 226 ARG A N 1
ATOM 1749 C CA . ARG A 1 226 ? -2.525 27.844 31.609 1 97.19 226 ARG A CA 1
ATOM 1750 C C . ARG A 1 226 ? -4.004 27.547 31.844 1 97.19 226 ARG A C 1
ATOM 1752 O O . ARG A 1 226 ? -4.57 27.969 32.844 1 97.19 226 ARG A O 1
ATOM 1759 N N . SER A 1 227 ? -4.691 26.953 31 1 96.88 227 SER A N 1
ATOM 1760 C CA . SER A 1 227 ? -6.035 26.422 31.156 1 96.88 227 SER A CA 1
ATOM 1761 C C . SER A 1 227 ? -6.164 25.047 30.5 1 96.88 227 SER A C 1
ATOM 1763 O O . SER A 1 227 ? -5.254 24.594 29.797 1 96.88 227 SER A O 1
ATOM 1765 N N . GLU A 1 228 ? -7.191 24.344 30.828 1 96.88 228 GLU A N 1
ATOM 1766 C CA . GLU A 1 228 ? -7.504 23.047 30.234 1 96.88 228 GLU A CA 1
ATOM 1767 C C . GLU A 1 228 ? -8.922 23.031 29.672 1 96.88 228 GLU A C 1
ATOM 1769 O O . GLU A 1 228 ? -9.844 23.578 30.266 1 96.88 228 GLU A O 1
ATOM 1774 N N . ILE A 1 229 ? -9.023 22.531 28.547 1 96.19 229 ILE A N 1
ATOM 1775 C CA . ILE A 1 229 ? -10.328 22.391 27.906 1 96.19 229 ILE A CA 1
ATOM 1776 C C . ILE A 1 229 ? -10.633 20.906 27.688 1 96.19 229 ILE A C 1
ATOM 1778 O O . ILE A 1 229 ? -9.828 20.172 27.094 1 96.19 229 ILE A O 1
ATOM 1782 N N . PRO A 1 230 ? -11.82 20.391 28.172 1 95 230 PRO A N 1
ATOM 1783 C CA . PRO A 1 230 ? -12.164 18.984 28.016 1 95 230 PRO A CA 1
ATOM 1784 C C . PRO A 1 230 ? -12.391 18.594 26.562 1 95 230 PRO A C 1
ATOM 1786 O O . PRO A 1 230 ? -12.789 19.422 25.734 1 95 230 PRO A O 1
ATOM 1789 N N . VAL A 1 231 ? -12.086 17.297 26.328 1 94.69 231 VAL A N 1
ATOM 1790 C CA . VAL A 1 231 ? -12.312 16.734 25 1 94.69 231 VAL A CA 1
ATOM 1791 C C . VAL A 1 231 ? -13.758 16.234 24.891 1 94.69 231 VAL A C 1
ATOM 1793 O O . VAL A 1 231 ? -14.352 15.828 25.891 1 94.69 231 VAL A O 1
ATOM 1796 N N . GLU A 1 232 ? -14.305 16.359 23.719 1 93 232 GLU A N 1
ATOM 1797 C CA . GLU A 1 232 ? -15.648 15.844 23.469 1 93 232 GLU A CA 1
ATOM 1798 C C . GLU A 1 232 ? -15.672 14.32 23.562 1 93 232 GLU A C 1
ATOM 1800 O O . GLU A 1 232 ? -14.742 13.648 23.109 1 93 232 GLU A O 1
ATOM 1805 N N . GLN A 1 233 ? -16.688 13.773 24.156 1 90.19 233 GLN A N 1
ATOM 1806 C CA . GLN A 1 233 ? -16.844 12.328 24.281 1 90.19 233 GLN A CA 1
ATOM 1807 C C . GLN A 1 233 ? -17.141 11.688 22.938 1 90.19 233 GLN A C 1
ATOM 1809 O O . GLN A 1 233 ? -17.891 12.242 22.125 1 90.19 233 GLN A O 1
ATOM 1814 N N . ILE A 1 234 ? -16.5 10.594 22.781 1 88.69 234 ILE A N 1
ATOM 1815 C CA . ILE A 1 234 ? -16.656 9.859 21.516 1 88.69 234 ILE A CA 1
ATOM 1816 C C . ILE A 1 234 ? -17.469 8.594 21.766 1 88.69 234 ILE A C 1
ATOM 1818 O O . ILE A 1 234 ? -17.281 7.91 22.766 1 88.69 234 ILE A O 1
ATOM 1822 N N . ASN A 1 235 ? -18.406 8.242 20.859 1 83.38 235 ASN A N 1
ATOM 1823 C CA . ASN A 1 235 ? -19.25 7.07 21.016 1 83.38 235 ASN A CA 1
ATOM 1824 C C . ASN A 1 235 ? -18.703 5.871 20.25 1 83.38 235 ASN A C 1
ATOM 1826 O O . ASN A 1 235 ? -18.891 4.727 20.656 1 83.38 235 ASN A O 1
ATOM 1830 N N . LEU A 1 236 ? -18.125 6.102 19.109 1 87.81 236 LEU A N 1
ATOM 1831 C CA . LEU A 1 236 ? -17.625 5.039 18.234 1 87.81 236 LEU A CA 1
ATOM 1832 C C . LEU A 1 236 ? -16.188 5.285 17.844 1 87.81 236 LEU A C 1
ATOM 1834 O O . LEU A 1 236 ? -15.844 6.355 17.328 1 87.81 236 LEU A O 1
ATOM 1838 N N . PHE A 1 237 ? -15.344 4.34 18.172 1 90.44 237 PHE A N 1
ATOM 1839 C CA . PHE A 1 237 ? -13.93 4.418 17.828 1 90.44 237 PHE A CA 1
ATOM 1840 C C . PHE A 1 237 ? -13.641 3.629 16.562 1 90.44 237 PHE A C 1
ATOM 1842 O O . PHE A 1 237 ? -13.68 2.396 16.562 1 90.44 237 PHE A O 1
ATOM 1849 N N . VAL A 1 238 ? -13.336 4.371 15.453 1 93 238 VAL A N 1
ATOM 1850 C CA . VAL A 1 238 ? -13.133 3.723 14.164 1 93 238 VAL A CA 1
ATOM 1851 C C . VAL A 1 238 ? -11.688 3.912 13.711 1 93 238 VAL A C 1
ATOM 1853 O O . VAL A 1 238 ? -10.961 2.936 13.5 1 93 238 VAL A O 1
ATOM 1856 N N . ASN A 1 239 ? -11.203 5.07 13.641 1 93.69 239 ASN A N 1
ATOM 1857 C CA . ASN A 1 239 ? -9.867 5.414 13.164 1 93.69 239 ASN A CA 1
ATOM 1858 C C . ASN A 1 239 ? -9.352 6.695 13.805 1 93.69 239 ASN A C 1
ATOM 1860 O O . ASN A 1 239 ? -9.891 7.777 13.555 1 93.69 239 ASN A O 1
ATOM 1864 N N . PRO A 1 240 ? -8.305 6.648 14.539 1 92.88 240 PRO A N 1
ATOM 1865 C CA . PRO A 1 240 ? -7.82 7.855 15.211 1 92.88 240 PRO A CA 1
ATOM 1866 C C . PRO A 1 240 ? -6.992 8.75 14.289 1 92.88 240 PRO A C 1
ATOM 1868 O O . PRO A 1 240 ? -6.676 9.891 14.648 1 92.88 240 PRO A O 1
ATOM 1871 N N . ILE A 1 241 ? -6.605 8.219 13.148 1 93.75 241 ILE A N 1
ATOM 1872 C CA . ILE A 1 241 ? -5.758 8.969 12.234 1 93.75 241 ILE A CA 1
ATOM 1873 C C . ILE A 1 241 ? -6.523 10.18 11.695 1 93.75 241 ILE A C 1
ATOM 1875 O O . ILE A 1 241 ? -7.695 10.07 11.328 1 93.75 241 ILE A O 1
ATOM 1879 N N . GLY A 1 242 ? -5.906 11.336 11.719 1 96.19 242 GLY A N 1
ATOM 1880 C CA . GLY A 1 242 ? -6.508 12.555 11.195 1 96.19 242 GLY A CA 1
ATOM 1881 C C . GLY A 1 242 ? -7.172 13.398 12.258 1 96.19 242 GLY A C 1
ATOM 1882 O O . GLY A 1 242 ? -7.586 14.531 11.992 1 96.19 242 GLY A O 1
ATOM 1883 N N . CYS A 1 243 ? -7.266 12.914 13.516 1 96.38 243 CYS A N 1
ATOM 1884 C CA . CYS A 1 243 ? -7.934 13.656 14.578 1 96.38 243 CYS A CA 1
ATOM 1885 C C . CYS A 1 243 ? -7.242 14.992 14.836 1 96.38 243 CYS A C 1
ATOM 1887 O O . CYS A 1 243 ? -7.902 16.016 14.953 1 96.38 243 CYS A O 1
ATOM 1889 N N . GLY A 1 244 ? -5.945 14.953 14.922 1 97.38 244 GLY A N 1
ATOM 1890 C CA . GLY A 1 244 ? -5.203 16.188 15.109 1 97.38 244 GLY A CA 1
ATOM 1891 C C . GLY A 1 244 ? -5.391 17.172 13.969 1 97.38 244 GLY A C 1
ATOM 1892 O O . GLY A 1 244 ? -5.547 18.375 14.195 1 97.38 244 GLY A O 1
ATOM 1893 N N . ASP A 1 245 ? -5.379 16.672 12.773 1 98.44 245 ASP A N 1
ATOM 1894 C CA . ASP A 1 245 ? -5.59 17.484 11.586 1 98.44 245 ASP A CA 1
ATOM 1895 C C . ASP A 1 245 ? -6.996 18.094 11.578 1 98.44 245 ASP A C 1
ATOM 1897 O O . ASP A 1 245 ? -7.18 19.25 11.211 1 98.44 245 ASP A O 1
ATOM 1901 N N . SER A 1 246 ? -7.914 17.25 11.953 1 98.56 246 SER A N 1
ATOM 1902 C CA . SER A 1 246 ? -9.297 17.703 12.031 1 98.56 246 SER A CA 1
ATOM 1903 C C . SER A 1 246 ? -9.461 18.797 13.086 1 98.56 246 SER A C 1
ATOM 1905 O O . SER A 1 246 ? -10.195 19.766 12.883 1 98.56 246 SER A O 1
ATOM 1907 N N . PHE A 1 247 ? -8.82 18.625 14.195 1 98.38 247 PHE A N 1
ATOM 1908 C CA . PHE A 1 247 ? -8.789 19.656 15.227 1 98.38 247 PHE A CA 1
ATOM 1909 C C . PHE A 1 247 ? -8.281 20.969 14.664 1 98.38 247 PHE A C 1
ATOM 1911 O O . PHE A 1 247 ? -8.898 22.016 14.852 1 98.38 247 PHE A O 1
ATOM 1918 N N . THR A 1 248 ? -7.203 20.891 13.922 1 98.62 248 THR A N 1
ATOM 1919 C CA . THR A 1 248 ? -6.594 22.078 13.328 1 98.62 248 THR A CA 1
ATOM 1920 C C . THR A 1 248 ? -7.555 22.75 12.352 1 98.62 248 THR A C 1
ATOM 1922 O O . THR A 1 248 ? -7.648 23.984 12.312 1 98.62 248 THR A O 1
ATOM 1925 N N . ALA A 1 249 ? -8.242 21.969 11.602 1 98.62 249 ALA A N 1
ATOM 1926 C CA . ALA A 1 249 ? -9.219 22.5 10.656 1 98.62 249 ALA A CA 1
ATOM 1927 C C . ALA A 1 249 ? -10.328 23.266 11.383 1 98.62 249 ALA A C 1
ATOM 1929 O O . ALA A 1 249 ? -10.664 24.391 11.008 1 98.62 249 ALA A O 1
ATOM 1930 N N . GLY A 1 250 ? -10.906 22.625 12.414 1 97.75 250 GLY A N 1
ATOM 1931 C CA . GLY A 1 250 ? -11.945 23.281 13.195 1 97.75 250 GLY A CA 1
ATOM 1932 C C . GLY A 1 250 ? -11.469 24.562 13.852 1 97.75 250 GLY A C 1
ATOM 1933 O O . GLY A 1 250 ? -12.172 25.578 13.836 1 97.75 250 GLY A O 1
ATOM 1934 N N . LEU A 1 251 ? -10.281 24.516 14.375 1 97.5 251 LEU A N 1
ATOM 1935 C CA . LEU A 1 251 ? -9.648 25.672 14.992 1 97.5 251 LEU A CA 1
ATOM 1936 C C . LEU A 1 251 ? -9.5 26.797 13.977 1 97.5 251 LEU A C 1
ATOM 1938 O O . LEU A 1 251 ? -9.867 27.953 14.258 1 97.5 251 LEU A O 1
ATOM 1942 N N . SER A 1 252 ? -8.977 26.484 12.805 1 97 252 SER A N 1
ATOM 1943 C CA . SER A 1 252 ? -8.727 27.453 11.75 1 97 252 SER A CA 1
ATOM 1944 C C . SER A 1 252 ? -10.031 28.094 11.266 1 97 252 SER A C 1
ATOM 1946 O O . SER A 1 252 ? -10.094 29.297 11.039 1 97 252 SER A O 1
ATOM 1948 N N . ALA A 1 253 ? -11.039 27.281 11.117 1 95.19 253 ALA A N 1
ATOM 1949 C CA . ALA A 1 253 ? -12.344 27.75 10.664 1 95.19 253 ALA A CA 1
ATOM 1950 C C . ALA A 1 253 ? -12.93 28.781 11.625 1 95.19 253 ALA A C 1
ATOM 1952 O O . ALA A 1 253 ? -13.508 29.781 11.203 1 95.19 253 ALA A O 1
ATOM 1953 N N . SER A 1 254 ? -12.797 28.516 12.875 1 91.56 254 SER A N 1
ATOM 1954 C CA . SER A 1 254 ? -13.344 29.391 13.914 1 91.56 254 SER A CA 1
ATOM 1955 C C . SER A 1 254 ? -12.594 30.719 13.969 1 91.56 254 SER A C 1
ATOM 1957 O O . SER A 1 254 ? -13.18 31.75 14.281 1 91.56 254 SER A O 1
ATOM 1959 N N . LEU A 1 255 ? -11.305 30.656 13.68 1 86.5 255 LEU A N 1
ATOM 1960 C CA . LEU A 1 255 ? -10.5 31.875 13.727 1 86.5 255 LEU A CA 1
ATOM 1961 C C . LEU A 1 255 ? -10.867 32.812 12.586 1 86.5 255 LEU A C 1
ATOM 1963 O O . LEU A 1 255 ? -10.789 34.031 12.734 1 86.5 255 LEU A O 1
ATOM 1967 N N . ILE A 1 256 ? -11.258 32.312 11.508 1 84.56 256 ILE A N 1
ATOM 1968 C CA . ILE A 1 256 ? -11.727 33.125 10.383 1 84.56 256 ILE A CA 1
ATOM 1969 C C . ILE A 1 256 ? -12.984 33.906 10.797 1 84.56 256 ILE A C 1
ATOM 1971 O O . ILE A 1 256 ? -13.18 35.031 10.391 1 84.56 256 ILE A O 1
ATOM 1975 N N . SER A 1 257 ? -13.781 33.312 11.656 1 82.81 257 SER A N 1
ATOM 1976 C CA . SER A 1 257 ? -15.047 33.906 12.062 1 82.81 257 SER A CA 1
ATOM 1977 C C . SER A 1 257 ? -14.867 34.781 13.312 1 82.81 257 SER A C 1
ATOM 1979 O O . SER A 1 257 ? -15.852 35.25 13.891 1 82.81 257 SER A O 1
ATOM 1981 N N . SER A 1 258 ? -13.75 34.938 13.75 1 81.12 258 SER A N 1
ATOM 1982 C CA . SER A 1 258 ? -13.406 35.781 14.891 1 81.12 258 SER A CA 1
ATOM 1983 C C . SER A 1 258 ? -14.07 35.25 16.172 1 81.12 258 SER A C 1
ATOM 1985 O O . SER A 1 258 ? -14.562 36.062 16.969 1 81.12 258 SER A O 1
ATOM 1987 N N . SER A 1 259 ? -14.086 34.062 16.297 1 84.5 259 SER A N 1
ATOM 1988 C CA . SER A 1 259 ? -14.594 33.438 17.516 1 84.5 259 SER A CA 1
ATOM 1989 C C . SER A 1 259 ? -13.562 33.5 18.641 1 84.5 259 SER A C 1
ATOM 1991 O O . SER A 1 259 ? -12.398 33.812 18.406 1 84.5 259 SER A O 1
ATOM 1993 N N . SER A 1 260 ? -14.047 33.281 19.844 1 91.5 260 SER A N 1
ATOM 1994 C CA . SER A 1 260 ? -13.125 33.188 20.984 1 91.5 260 SER A CA 1
ATOM 1995 C C . SER A 1 260 ? -12.227 31.969 20.859 1 91.5 260 SER A C 1
ATOM 1997 O O . SER A 1 260 ? -12.555 31.016 20.156 1 91.5 260 SER A O 1
ATOM 1999 N N . LEU A 1 261 ? -11.109 32.031 21.516 1 93.5 261 LEU A N 1
ATOM 2000 C CA . LEU A 1 261 ? -10.172 30.922 21.5 1 93.5 261 LEU A CA 1
ATOM 2001 C C . LEU A 1 261 ? -10.828 29.656 22.062 1 93.5 261 LEU A C 1
ATOM 2003 O O . LEU A 1 261 ? -10.641 28.562 21.516 1 93.5 261 LEU A O 1
ATOM 2007 N N . SER A 1 262 ? -11.547 29.828 23.125 1 93.25 262 SER A N 1
ATOM 2008 C CA . SER A 1 262 ? -12.227 28.688 23.75 1 93.25 262 SER A CA 1
ATOM 2009 C C . SER A 1 262 ? -13.195 28.031 22.766 1 93.25 262 SER A C 1
ATOM 2011 O O . SER A 1 262 ? -13.242 26.797 22.672 1 93.25 262 SER A O 1
ATOM 2013 N N . ASN A 1 263 ? -13.977 28.844 22.078 1 93.44 263 ASN A N 1
ATOM 2014 C CA . ASN A 1 263 ? -14.898 28.312 21.078 1 93.44 263 ASN A CA 1
ATOM 2015 C C . ASN A 1 263 ? -14.148 27.625 19.938 1 93.44 263 ASN A C 1
ATOM 2017 O O . ASN A 1 263 ? -14.602 26.594 19.438 1 93.44 263 ASN A O 1
ATOM 2021 N N . ALA A 1 264 ? -13.031 28.219 19.547 1 96 264 ALA A N 1
ATOM 2022 C CA . ALA A 1 264 ? -12.219 27.641 18.484 1 96 264 ALA A CA 1
ATOM 2023 C C . ALA A 1 264 ? -11.703 26.266 18.875 1 96 264 ALA A C 1
ATOM 2025 O O . ALA A 1 264 ? -11.75 25.328 18.062 1 96 264 ALA A O 1
ATOM 2026 N N . ILE A 1 265 ? -11.289 26.109 20.094 1 96.81 265 ILE A N 1
ATOM 2027 C CA . ILE A 1 265 ? -10.758 24.844 20.594 1 96.81 265 ILE A CA 1
ATOM 2028 C C . ILE A 1 265 ? -11.883 23.812 20.703 1 96.81 265 ILE A C 1
ATOM 2030 O O . ILE A 1 265 ? -11.695 22.641 20.344 1 96.81 265 ILE A O 1
ATOM 2034 N N . THR A 1 266 ? -13.023 24.266 21.125 1 95.44 266 THR A N 1
ATOM 2035 C CA . THR A 1 266 ? -14.188 23.391 21.203 1 95.44 266 THR A CA 1
ATOM 2036 C C . THR A 1 266 ? -14.57 22.875 19.828 1 95.44 266 THR A C 1
ATOM 2038 O O . THR A 1 266 ? -14.891 21.688 19.656 1 95.44 266 THR A O 1
ATOM 2041 N N . GLN A 1 267 ? -14.562 23.781 18.891 1 95.81 267 GLN A N 1
ATOM 2042 C CA . GLN A 1 267 ? -14.836 23.375 17.516 1 95.81 267 GLN A CA 1
ATOM 2043 C C . GLN A 1 267 ? -13.789 22.391 17.016 1 95.81 267 GLN A C 1
ATOM 2045 O O . GLN A 1 267 ? -14.109 21.453 16.266 1 95.81 267 GLN A O 1
ATOM 2050 N N . GLY A 1 268 ? -12.516 22.625 17.344 1 97.62 268 GLY A N 1
ATOM 2051 C CA . GLY A 1 268 ? -11.469 21.656 17.031 1 97.62 268 GLY A CA 1
ATOM 2052 C C . GLY A 1 268 ? -11.75 20.266 17.562 1 97.62 268 GLY A C 1
ATOM 2053 O O . GLY A 1 268 ? -11.656 19.281 16.844 1 97.62 268 GLY A O 1
ATOM 2054 N N . HIS A 1 269 ? -12.203 20.234 18.812 1 97.25 269 HIS A N 1
ATOM 2055 C CA . HIS A 1 269 ? -12.516 18.953 19.438 1 97.25 269 HIS A CA 1
ATOM 2056 C C . HIS A 1 269 ? -13.719 18.297 18.781 1 97.25 269 HIS A C 1
ATOM 2058 O O . HIS A 1 269 ? -13.75 17.062 18.641 1 97.25 269 HIS A O 1
ATOM 2064 N N . HIS A 1 270 ? -14.656 19.094 18.406 1 96.5 270 HIS A N 1
ATOM 2065 C CA . HIS A 1 270 ? -15.82 18.562 17.719 1 96.5 270 HIS A CA 1
ATOM 2066 C C . HIS A 1 270 ? -15.414 17.875 16.406 1 96.5 270 HIS A C 1
ATOM 2068 O O . HIS A 1 270 ? -15.852 16.75 16.125 1 96.5 270 HIS A O 1
ATOM 2074 N N . CYS A 1 271 ? -14.586 18.562 15.633 1 97.75 271 CYS A N 1
ATOM 2075 C CA . CYS A 1 271 ? -14.125 18 14.367 1 97.75 271 CYS A CA 1
ATOM 2076 C C . CYS A 1 271 ? -13.312 16.734 14.602 1 97.75 271 CYS A C 1
ATOM 2078 O O . CYS A 1 271 ? -13.453 15.758 13.867 1 97.75 271 CYS A O 1
ATOM 2080 N N . ALA A 1 272 ? -12.461 16.703 15.617 1 97.5 272 ALA A N 1
ATOM 2081 C CA . ALA A 1 272 ? -11.672 15.523 15.945 1 97.5 272 ALA A CA 1
ATOM 2082 C C . ALA A 1 272 ? -12.57 14.352 16.344 1 97.5 272 ALA A C 1
ATOM 2084 O O . ALA A 1 272 ? -12.32 13.211 15.938 1 97.5 272 ALA A O 1
ATOM 2085 N N . ALA A 1 273 ? -13.586 14.633 17.094 1 96.25 273 ALA A N 1
ATOM 2086 C CA . ALA A 1 273 ? -14.523 13.602 17.547 1 96.25 273 ALA A CA 1
ATOM 2087 C C . ALA A 1 273 ? -15.266 12.984 16.359 1 96.25 273 ALA A C 1
ATOM 2089 O O . ALA A 1 273 ? -15.508 11.773 16.344 1 96.25 273 ALA A O 1
ATOM 2090 N N . ARG A 1 274 ? -15.672 13.805 15.422 1 96.38 274 ARG A N 1
ATOM 2091 C CA . ARG A 1 274 ? -16.344 13.289 14.234 1 96.38 274 ARG A CA 1
ATOM 2092 C C . ARG A 1 274 ? -15.383 12.453 13.383 1 96.38 274 ARG A C 1
ATOM 2094 O O . ARG A 1 274 ? -15.758 11.406 12.859 1 96.38 274 ARG A O 1
ATOM 2101 N N . ASN A 1 275 ? -14.141 12.93 13.273 1 97.06 275 ASN A N 1
ATOM 2102 C CA . ASN A 1 275 ? -13.141 12.227 12.484 1 97.06 275 ASN A CA 1
ATOM 2103 C C . ASN A 1 275 ? -12.922 10.805 13 1 97.06 275 ASN A C 1
ATOM 2105 O O . ASN A 1 275 ? -12.828 9.859 12.211 1 97.06 275 ASN A O 1
ATOM 2109 N N . ILE A 1 276 ? -12.859 10.633 14.289 1 95.62 276 ILE A N 1
ATOM 2110 C CA . ILE A 1 276 ? -12.5 9.352 14.891 1 95.62 276 ILE A CA 1
ATOM 2111 C C . ILE A 1 276 ? -13.555 8.305 14.547 1 95.62 276 ILE A C 1
ATOM 2113 O O . ILE A 1 276 ? -13.297 7.102 14.617 1 95.62 276 ILE A O 1
ATOM 2117 N N . GLU A 1 277 ? -14.742 8.805 14.164 1 94.5 277 GLU A N 1
ATOM 2118 C CA . GLU A 1 277 ? -15.875 7.926 13.883 1 94.5 277 GLU A CA 1
ATOM 2119 C C . GLU A 1 277 ? -15.922 7.543 12.406 1 94.5 277 GLU A C 1
ATOM 2121 O O . GLU A 1 277 ? -16.844 6.859 11.961 1 94.5 277 GLU A O 1
ATOM 2126 N N . THR A 1 278 ? -14.922 7.969 11.648 1 94.31 278 THR A N 1
ATOM 2127 C CA . THR A 1 278 ? -14.867 7.727 10.211 1 94.31 278 THR A CA 1
ATOM 2128 C C . THR A 1 278 ? -13.609 6.938 9.844 1 94.31 278 THR A C 1
ATOM 2130 O O . THR A 1 278 ? -12.625 6.953 10.578 1 94.31 278 THR A O 1
ATOM 2133 N N . ILE A 1 279 ? -13.617 6.27 8.719 1 94.19 279 ILE A N 1
ATOM 2134 C CA . ILE A 1 279 ? -12.469 5.5 8.242 1 94.19 279 ILE A CA 1
ATOM 2135 C C . ILE A 1 279 ? -11.453 6.434 7.59 1 94.19 279 ILE A C 1
ATOM 2137 O O . ILE A 1 279 ? -10.242 6.27 7.777 1 94.19 279 ILE A O 1
ATOM 2141 N N . THR A 1 280 ? -11.945 7.41 6.789 1 95.75 280 THR A N 1
ATOM 2142 C CA . THR A 1 280 ? -11.102 8.312 6.02 1 95.75 280 THR A CA 1
ATOM 2143 C C . THR A 1 280 ? -10.484 9.383 6.918 1 95.75 280 THR A C 1
ATOM 2145 O O . THR A 1 280 ? -11.211 10.117 7.598 1 95.75 280 THR A O 1
ATOM 2148 N N . PRO A 1 281 ? -9.172 9.477 6.938 1 96.69 281 PRO A N 1
ATOM 2149 C CA . PRO A 1 281 ? -8.57 10.539 7.742 1 96.69 281 PRO A CA 1
ATOM 2150 C C . PRO A 1 281 ? -9.008 11.938 7.305 1 96.69 281 PRO A C 1
ATOM 2152 O O . PRO A 1 281 ? -9.07 12.219 6.105 1 96.69 281 PRO A O 1
ATOM 2155 N N . GLY A 1 282 ? -9.234 12.758 8.281 1 97.56 282 GLY A N 1
ATOM 2156 C CA . GLY A 1 282 ? -9.688 14.102 7.965 1 97.56 282 GLY A CA 1
ATOM 2157 C C . GLY A 1 282 ? -11.086 14.141 7.375 1 97.56 282 GLY A C 1
ATOM 2158 O O . GLY A 1 282 ? -11.328 14.844 6.395 1 97.56 282 GLY A O 1
ATOM 2159 N N . SER A 1 283 ? -11.938 13.344 7.949 1 96.88 283 SER A N 1
ATOM 2160 C CA . SER A 1 283 ? -13.328 13.32 7.484 1 96.88 283 SER A CA 1
ATOM 2161 C C . SER A 1 283 ? -14.297 13.414 8.656 1 96.88 283 SER A C 1
ATOM 2163 O O . SER A 1 283 ? -14.031 12.883 9.734 1 96.88 283 SER A O 1
ATOM 2165 N N . LEU A 1 284 ? -15.398 14.125 8.406 1 96.31 284 LEU A N 1
ATOM 2166 C CA . LEU A 1 284 ? -16.438 14.281 9.422 1 96.31 284 LEU A CA 1
ATOM 2167 C C . LEU A 1 284 ? -17.641 13.398 9.109 1 96.31 284 LEU A C 1
ATOM 2169 O O . LEU A 1 284 ? -18.578 13.336 9.898 1 96.31 284 LEU A O 1
ATOM 2173 N N . ILE A 1 285 ? -17.703 12.734 7.949 1 86.62 285 ILE A N 1
ATOM 2174 C CA . ILE A 1 285 ? -18.875 12.008 7.492 1 86.62 285 ILE A CA 1
ATOM 2175 C C . ILE A 1 285 ? -18.469 10.633 6.961 1 86.62 285 ILE A C 1
ATOM 2177 O O . ILE A 1 285 ? -17.344 10.445 6.516 1 86.62 285 ILE A O 1
ATOM 2181 N N . MET B 1 1 ? 9.328 -23.344 -28.141 1 87.81 1 MET B N 1
ATOM 2182 C CA . MET B 1 1 ? 8.43 -23.859 -27.094 1 87.81 1 MET B CA 1
ATOM 2183 C C . MET B 1 1 ? 8.219 -22.812 -26 1 87.81 1 MET B C 1
ATOM 2185 O O . MET B 1 1 ? 9.156 -22.109 -25.625 1 87.81 1 MET B O 1
ATOM 2189 N N . THR B 1 2 ? 6.984 -22.516 -25.672 1 95.69 2 THR B N 1
ATOM 2190 C CA . THR B 1 2 ? 6.594 -21.406 -24.797 1 95.69 2 THR B CA 1
ATOM 2191 C C . THR B 1 2 ? 5.805 -21.922 -23.594 1 95.69 2 THR B C 1
ATOM 2193 O O . THR B 1 2 ? 5.035 -22.875 -23.719 1 95.69 2 THR B O 1
ATOM 2196 N N . VAL B 1 3 ? 6.094 -21.359 -22.422 1 98.25 3 VAL B N 1
ATOM 2197 C CA . VAL B 1 3 ? 5.297 -21.625 -21.234 1 98.25 3 VAL B CA 1
ATOM 2198 C C . VAL B 1 3 ? 4.16 -20.625 -21.125 1 98.25 3 VAL B C 1
ATOM 2200 O O . VAL B 1 3 ? 4.395 -19.406 -21.141 1 98.25 3 VAL B O 1
ATOM 2203 N N . LEU B 1 4 ? 2.936 -21.094 -21.078 1 98.75 4 LEU B N 1
ATOM 2204 C CA . LEU B 1 4 ? 1.792 -20.234 -20.781 1 98.75 4 LEU B CA 1
ATOM 2205 C C . LEU B 1 4 ? 1.43 -20.297 -19.312 1 98.75 4 LEU B C 1
ATOM 2207 O O . LEU B 1 4 ? 1.157 -21.375 -18.766 1 98.75 4 LEU B O 1
ATOM 2211 N N . VAL B 1 5 ? 1.477 -19.172 -18.656 1 98.88 5 VAL B N 1
ATOM 2212 C CA . VAL B 1 5 ? 1.128 -19.062 -17.234 1 98.88 5 VAL B CA 1
ATOM 2213 C C . VAL B 1 5 ? -0.222 -18.375 -17.094 1 98.88 5 VAL B C 1
ATOM 2215 O O . VAL B 1 5 ? -0.417 -17.266 -17.594 1 98.88 5 VAL B O 1
ATOM 2218 N N . VAL B 1 6 ? -1.13 -19.031 -16.422 1 98.88 6 VAL B N 1
ATOM 2219 C CA . VAL B 1 6 ? -2.463 -18.5 -16.188 1 98.88 6 VAL B CA 1
ATOM 2220 C C . VAL B 1 6 ? -2.627 -18.156 -14.711 1 98.88 6 VAL B C 1
ATOM 2222 O O . VAL B 1 6 ? -2.518 -19.031 -13.852 1 98.88 6 VAL B O 1
ATOM 2225 N N . CYS B 1 7 ? -2.844 -16.953 -14.391 1 98.5 7 CYS B N 1
ATOM 2226 C CA . CYS B 1 7 ? -3.057 -16.438 -13.047 1 98.5 7 CYS B CA 1
ATOM 2227 C C . CYS B 1 7 ? -4.156 -15.375 -13.039 1 98.5 7 CYS B C 1
ATOM 2229 O O . CYS B 1 7 ? -3.971 -14.273 -13.562 1 98.5 7 CYS B O 1
ATOM 2231 N N . LEU B 1 8 ? -5.277 -15.664 -12.438 1 98.19 8 LEU B N 1
ATOM 2232 C CA . LEU B 1 8 ? -6.48 -14.867 -12.641 1 98.19 8 LEU B CA 1
ATOM 2233 C C . LEU B 1 8 ? -6.809 -14.062 -11.383 1 98.19 8 LEU B C 1
ATOM 2235 O O . LEU B 1 8 ? -7.965 -14.023 -10.953 1 98.19 8 LEU B O 1
ATOM 2239 N N . ASN B 1 9 ? -5.855 -13.5 -10.766 1 97 9 ASN B N 1
ATOM 2240 C CA . ASN B 1 9 ? -5.965 -12.586 -9.633 1 97 9 ASN B CA 1
ATOM 2241 C C . ASN B 1 9 ? -4.727 -11.703 -9.508 1 97 9 ASN B C 1
ATOM 2243 O O . ASN B 1 9 ? -3.965 -11.828 -8.547 1 97 9 ASN B O 1
ATOM 2247 N N . PRO B 1 10 ? -4.516 -10.805 -10.461 1 96.62 10 PRO B N 1
ATOM 2248 C CA . PRO B 1 10 ? -3.279 -10.023 -10.531 1 96.62 10 PRO B CA 1
ATOM 2249 C C . PRO B 1 10 ? -3.109 -9.086 -9.336 1 96.62 10 PRO B C 1
ATOM 2251 O O . PRO B 1 10 ? -4.098 -8.664 -8.727 1 96.62 10 PRO B O 1
ATOM 2254 N N . VAL B 1 11 ? -1.834 -8.773 -9.07 1 97.69 11 VAL B N 1
ATOM 2255 C CA . VAL B 1 11 ? -1.48 -8.023 -7.867 1 97.69 11 VAL B CA 1
ATOM 2256 C C . VAL B 1 11 ? -0.409 -6.988 -8.195 1 97.69 11 VAL B C 1
ATOM 2258 O O . VAL B 1 11 ? 0.497 -7.254 -8.992 1 97.69 11 VAL B O 1
ATOM 2261 N N . ILE B 1 12 ? -0.547 -5.801 -7.711 1 97.81 12 ILE B N 1
ATOM 2262 C CA . ILE B 1 12 ? 0.596 -4.914 -7.523 1 97.81 12 ILE B CA 1
ATOM 2263 C C . ILE B 1 12 ? 1.098 -5.02 -6.086 1 97.81 12 ILE B C 1
ATOM 2265 O O . ILE B 1 12 ? 0.318 -4.895 -5.137 1 97.81 12 ILE B O 1
ATOM 2269 N N . GLN B 1 13 ? 2.363 -5.305 -5.988 1 97.81 13 GLN B N 1
ATOM 2270 C CA . GLN B 1 13 ? 2.973 -5.613 -4.699 1 97.81 13 GLN B CA 1
ATOM 2271 C C . GLN B 1 13 ? 3.852 -4.457 -4.219 1 97.81 13 GLN B C 1
ATOM 2273 O O . GLN B 1 13 ? 4.684 -3.951 -4.969 1 97.81 13 GLN B O 1
ATOM 2278 N N . LYS B 1 14 ? 3.58 -4.035 -2.99 1 97.44 14 LYS B N 1
ATOM 2279 C CA . LYS B 1 14 ? 4.5 -3.148 -2.283 1 97.44 14 LYS B CA 1
ATOM 2280 C C . LYS B 1 14 ? 5.301 -3.914 -1.232 1 97.44 14 LYS B C 1
ATOM 2282 O O . LYS B 1 14 ? 4.727 -4.633 -0.41 1 97.44 14 LYS B O 1
ATOM 2287 N N . THR B 1 15 ? 6.621 -3.797 -1.232 1 97.38 15 THR B N 1
ATOM 2288 C CA . THR B 1 15 ? 7.484 -4.344 -0.19 1 97.38 15 THR B CA 1
ATOM 2289 C C . THR B 1 15 ? 8.125 -3.221 0.622 1 97.38 15 THR B C 1
ATOM 2291 O O . THR B 1 15 ? 8.75 -2.32 0.059 1 97.38 15 THR B O 1
ATOM 2294 N N . MET B 1 16 ? 7.902 -3.262 1.889 1 97.81 16 MET B N 1
ATOM 2295 C CA . MET B 1 16 ? 8.461 -2.258 2.791 1 97.81 16 MET B CA 1
ATOM 2296 C C . MET B 1 16 ? 9.43 -2.896 3.779 1 97.81 16 MET B C 1
ATOM 2298 O O . MET B 1 16 ? 9.094 -3.879 4.441 1 97.81 16 MET B O 1
ATOM 2302 N N . ILE B 1 17 ? 10.617 -2.322 3.898 1 97.31 17 ILE B N 1
ATOM 2303 C CA . ILE B 1 17 ? 11.641 -2.836 4.801 1 97.31 17 ILE B CA 1
ATOM 2304 C C . ILE B 1 17 ? 11.664 -2.008 6.082 1 97.31 17 ILE B C 1
ATOM 2306 O O . ILE B 1 17 ? 11.758 -0.778 6.031 1 97.31 17 ILE B O 1
ATOM 2310 N N . PHE B 1 18 ? 11.555 -2.691 7.219 1 97.06 18 PHE B N 1
ATOM 2311 C CA . PHE B 1 18 ? 11.602 -2.041 8.523 1 97.06 18 PHE B CA 1
ATOM 2312 C C . PHE B 1 18 ? 12.75 -2.594 9.359 1 97.06 18 PHE B C 1
ATOM 2314 O O . PHE B 1 18 ? 13.016 -3.797 9.344 1 97.06 18 PHE B O 1
ATOM 2321 N N . LYS B 1 19 ? 13.445 -1.686 10.023 1 94.94 19 LYS B N 1
ATOM 2322 C CA . LYS B 1 19 ? 14.367 -2.156 11.055 1 94.94 19 LYS B CA 1
ATOM 2323 C C . LYS B 1 19 ? 13.617 -2.826 12.203 1 94.94 19 LYS B C 1
ATOM 2325 O O . LYS B 1 19 ? 14.023 -3.889 12.68 1 94.94 19 LYS B O 1
ATOM 2330 N N . LYS B 1 20 ? 12.633 -2.205 12.602 1 94.62 20 LYS B N 1
ATOM 2331 C CA . LYS B 1 20 ? 11.711 -2.693 13.625 1 94.62 20 LYS B CA 1
ATOM 2332 C C . LYS B 1 20 ? 10.266 -2.396 13.242 1 94.62 20 LYS B C 1
ATOM 2334 O O . LYS B 1 20 ? 9.961 -1.317 12.727 1 94.62 20 LYS B O 1
ATOM 2339 N N . PHE B 1 21 ? 9.438 -3.365 13.406 1 96.44 21 PHE B N 1
ATOM 2340 C CA . PHE B 1 21 ? 8.016 -3.221 13.141 1 96.44 21 PHE B CA 1
ATOM 2341 C C . PHE B 1 21 ? 7.203 -3.43 14.414 1 96.44 21 PHE B C 1
ATOM 2343 O O . PHE B 1 21 ? 7.242 -4.508 15.008 1 96.44 21 PHE B O 1
ATOM 2350 N N . LEU B 1 22 ? 6.441 -2.422 14.836 1 95.44 22 LEU B N 1
ATOM 2351 C CA . LEU B 1 22 ? 5.672 -2.465 16.078 1 95.44 22 LEU B CA 1
ATOM 2352 C C . LEU B 1 22 ? 4.184 -2.264 15.797 1 95.44 22 LEU B C 1
ATOM 2354 O O . LEU B 1 22 ? 3.781 -1.22 15.281 1 95.44 22 LEU B O 1
ATOM 2358 N N . LYS B 1 23 ? 3.383 -3.244 16.172 1 94.5 23 LYS B N 1
ATOM 2359 C CA . LYS B 1 23 ? 1.933 -3.143 16.047 1 94.5 23 LYS B CA 1
ATOM 2360 C C . LYS B 1 23 ? 1.384 -2.018 16.922 1 94.5 23 LYS B C 1
ATOM 2362 O O . LYS B 1 23 ? 1.809 -1.847 18.062 1 94.5 23 LYS B O 1
ATOM 2367 N N . GLY B 1 24 ? 0.468 -1.23 16.422 1 93.06 24 GLY B N 1
ATOM 2368 C CA . GLY B 1 24 ? -0.188 -0.17 17.156 1 93.06 24 GLY B CA 1
ATOM 2369 C C . GLY B 1 24 ? 0.604 1.124 17.188 1 93.06 24 GLY B C 1
ATOM 2370 O O . GLY B 1 24 ? 0.209 2.09 17.844 1 93.06 24 GLY B O 1
ATOM 2371 N N . GLU B 1 25 ? 1.675 1.146 16.453 1 94.19 25 GLU B N 1
ATOM 2372 C CA . GLU B 1 25 ? 2.559 2.309 16.453 1 94.19 25 GLU B CA 1
ATOM 2373 C C . GLU B 1 25 ? 2.748 2.85 15.031 1 94.19 25 GLU B C 1
ATOM 2375 O O . GLU B 1 25 ? 2.275 2.248 14.062 1 94.19 25 GLU B O 1
ATOM 2380 N N . VAL B 1 26 ? 3.361 4 15.016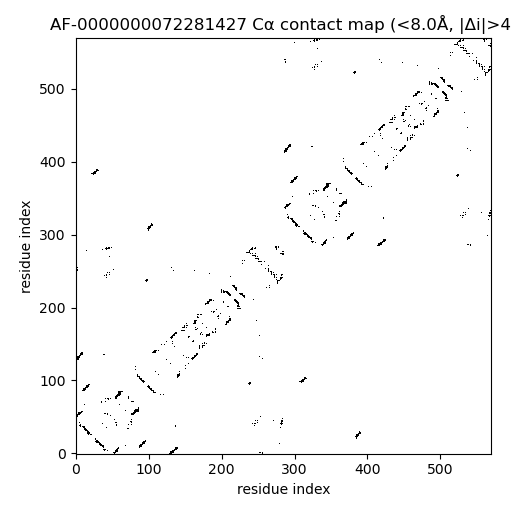 1 93.62 26 VAL B N 1
ATOM 2381 C CA . VAL B 1 26 ? 3.809 4.559 13.742 1 93.62 26 VAL B CA 1
ATOM 2382 C C . VAL B 1 26 ? 5.164 3.961 13.367 1 93.62 26 VAL B C 1
ATOM 2384 O O . VAL B 1 26 ? 6.141 4.109 14.102 1 93.62 26 VAL B O 1
ATOM 2387 N N . ASN B 1 27 ? 5.195 3.227 12.242 1 96.88 27 ASN B N 1
ATOM 2388 C CA . ASN B 1 27 ? 6.418 2.6 11.75 1 96.88 27 ASN B CA 1
ATOM 2389 C C . ASN B 1 27 ? 6.922 3.271 10.477 1 96.88 27 ASN B C 1
ATOM 2391 O O . ASN B 1 27 ? 6.188 3.365 9.492 1 96.88 27 ASN B O 1
ATOM 2395 N N . ARG B 1 28 ? 8.109 3.723 10.516 1 95.94 28 ARG B N 1
ATOM 2396 C CA . ARG B 1 28 ? 8.688 4.367 9.344 1 95.94 28 ARG B CA 1
ATOM 2397 C C . ARG B 1 28 ? 9.578 3.396 8.57 1 95.94 28 ARG B C 1
ATOM 2399 O O . ARG B 1 28 ? 10.508 2.816 9.133 1 95.94 28 ARG B O 1
ATOM 2406 N N . ALA B 1 29 ? 9.305 3.23 7.316 1 97.25 29 ALA B N 1
ATOM 2407 C CA . ALA B 1 29 ? 10.039 2.285 6.48 1 97.25 29 ALA B CA 1
ATOM 2408 C C . ALA B 1 29 ? 11.422 2.818 6.129 1 97.25 29 ALA B C 1
ATOM 2410 O O . ALA B 1 29 ? 11.586 4.012 5.859 1 97.25 29 ALA B O 1
ATOM 2411 N N . LYS B 1 30 ? 12.391 1.941 6.121 1 95.5 30 LYS B N 1
ATOM 2412 C CA . LYS B 1 30 ? 13.719 2.279 5.605 1 95.5 30 LYS B CA 1
ATOM 2413 C C . LYS B 1 30 ? 13.688 2.438 4.09 1 95.5 30 LYS B C 1
ATOM 2415 O O . LYS B 1 30 ? 14.312 3.355 3.545 1 95.5 30 LYS B O 1
ATOM 2420 N N . GLU B 1 31 ? 13.023 1.464 3.479 1 95 31 GLU B N 1
ATOM 2421 C CA . GLU B 1 31 ? 12.875 1.422 2.025 1 95 31 GLU B CA 1
ATOM 2422 C C . GLU B 1 31 ? 11.531 0.813 1.626 1 95 31 GLU B C 1
ATOM 2424 O O . GLU B 1 31 ? 10.922 0.073 2.4 1 95 31 GLU B O 1
ATOM 2429 N N . SER B 1 32 ? 11.109 1.216 0.437 1 95.5 32 SER B N 1
ATOM 2430 C CA . SER B 1 32 ? 9.898 0.643 -0.144 1 95.5 32 SER B CA 1
ATOM 2431 C C . SER B 1 32 ? 10.062 0.412 -1.643 1 95.5 32 SER B C 1
ATOM 2433 O O . SER B 1 32 ? 10.688 1.217 -2.336 1 95.5 32 SER B O 1
ATOM 2435 N N . PHE B 1 33 ? 9.445 -0.724 -2.129 1 94.31 33 PHE B N 1
ATOM 2436 C CA . PHE B 1 33 ? 9.555 -1.114 -3.529 1 94.31 33 PHE B CA 1
ATOM 2437 C C . PHE B 1 33 ? 8.203 -1.553 -4.078 1 94.31 33 PHE B C 1
ATOM 2439 O O . PHE B 1 33 ? 7.434 -2.223 -3.385 1 94.31 33 PHE B O 1
ATOM 2446 N N . TRP B 1 34 ? 7.984 -1.146 -5.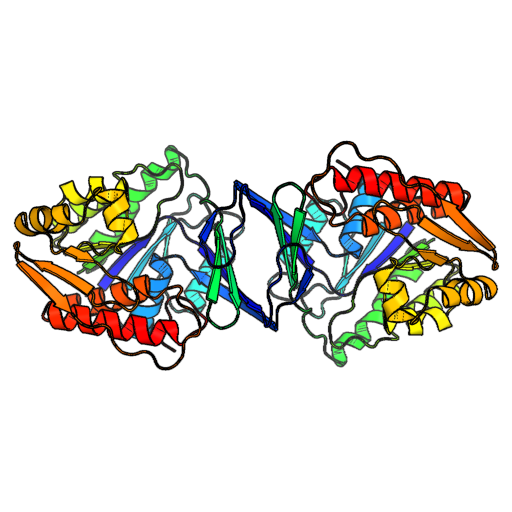336 1 95.56 34 TRP B N 1
ATOM 2447 C CA . TRP B 1 34 ? 6.781 -1.588 -6.031 1 95.56 34 TRP B CA 1
ATOM 2448 C C . TRP B 1 34 ? 7.129 -2.516 -7.191 1 95.56 34 TRP B C 1
ATOM 2450 O O . TRP B 1 34 ? 8.133 -2.309 -7.879 1 95.56 34 TRP B O 1
ATOM 2460 N N . CYS B 1 35 ? 6.316 -3.484 -7.434 1 97.38 35 CYS B N 1
ATOM 2461 C CA . CYS B 1 35 ? 6.438 -4.32 -8.617 1 97.38 35 CYS B CA 1
ATOM 2462 C C . CYS B 1 35 ? 5.105 -4.977 -8.969 1 97.38 35 CYS B C 1
ATOM 2464 O O . CYS B 1 35 ? 4.195 -5.012 -8.133 1 97.38 35 CYS B O 1
ATOM 2466 N N . ALA B 1 36 ? 4.969 -5.328 -10.258 1 98.12 36 ALA B N 1
ATOM 2467 C CA . ALA B 1 36 ? 3.91 -6.289 -10.562 1 98.12 36 ALA B CA 1
ATOM 2468 C C . ALA B 1 36 ? 4.168 -7.625 -9.867 1 98.12 36 ALA B C 1
ATOM 2470 O O . ALA B 1 36 ? 5.316 -8.062 -9.758 1 98.12 36 ALA B O 1
ATOM 2471 N N . SER B 1 37 ? 3.107 -8.164 -9.406 1 97.5 37 SER B N 1
ATOM 2472 C CA . SER B 1 37 ? 3.266 -9.445 -8.727 1 97.5 37 SER B CA 1
ATOM 2473 C C . SER B 1 37 ? 2.033 -10.328 -8.914 1 97.5 37 SER B C 1
ATOM 2475 O O . SER B 1 37 ? 1.305 -10.18 -9.898 1 97.5 37 SER B O 1
ATOM 2477 N N . GLY B 1 38 ? 1.79 -11.242 -7.965 1 96.06 38 GLY B N 1
ATOM 2478 C CA . GLY B 1 38 ? 0.938 -12.398 -8.195 1 96.06 38 GLY B CA 1
ATOM 2479 C C . GLY B 1 38 ? 1.707 -13.625 -8.633 1 96.06 38 GLY B C 1
ATOM 2480 O O . GLY B 1 38 ? 2.73 -13.523 -9.312 1 96.06 38 GLY B O 1
ATOM 2481 N N . LYS B 1 39 ? 1.136 -14.703 -8.273 1 97.88 39 LYS B N 1
ATOM 2482 C CA . LYS B 1 39 ? 1.904 -15.922 -8.484 1 97.88 39 LYS B CA 1
ATOM 2483 C C . LYS B 1 39 ? 2.307 -16.078 -9.945 1 97.88 39 LYS B C 1
ATOM 2485 O O . LYS B 1 39 ? 3.434 -16.469 -10.25 1 97.88 39 LYS B O 1
ATOM 2490 N N . GLY B 1 40 ? 1.432 -15.789 -10.82 1 98.5 40 GLY B N 1
ATOM 2491 C CA . GLY B 1 40 ? 1.739 -15.914 -12.234 1 98.5 40 GLY B CA 1
ATOM 2492 C C . GLY B 1 40 ? 2.812 -14.945 -12.703 1 98.5 40 GLY B C 1
ATOM 2493 O O . GLY B 1 40 ? 3.689 -15.312 -13.484 1 98.5 40 GLY B O 1
ATOM 2494 N N . VAL B 1 41 ? 2.73 -13.695 -12.289 1 98.62 41 VAL B N 1
ATOM 2495 C CA . VAL B 1 41 ? 3.746 -12.703 -12.625 1 98.62 41 VAL B CA 1
ATOM 2496 C C . VAL B 1 41 ? 5.109 -13.164 -12.109 1 98.62 41 VAL B C 1
ATOM 2498 O O . VAL B 1 41 ? 6.113 -13.055 -12.82 1 98.62 41 VAL B O 1
ATOM 2501 N N . ASN B 1 42 ? 5.125 -13.672 -10.898 1 98.62 42 ASN B N 1
ATOM 2502 C CA . ASN B 1 42 ? 6.371 -14.141 -10.305 1 98.62 42 ASN B CA 1
ATOM 2503 C C . ASN B 1 42 ? 6.984 -15.281 -11.109 1 98.62 42 ASN B C 1
ATOM 2505 O O . ASN B 1 42 ? 8.188 -15.297 -11.359 1 98.62 42 ASN B O 1
ATOM 2509 N N . VAL B 1 43 ? 6.121 -16.188 -11.516 1 98.81 43 VAL B N 1
ATOM 2510 C CA . VAL B 1 43 ? 6.582 -17.297 -12.344 1 98.81 43 VAL B CA 1
ATOM 2511 C C . VAL B 1 43 ? 7.18 -16.766 -13.641 1 98.81 43 VAL B C 1
ATOM 2513 O O . VAL B 1 43 ? 8.297 -17.125 -14.016 1 98.81 43 VAL B O 1
ATOM 2516 N N . CYS B 1 44 ? 6.48 -15.883 -14.281 1 98.81 44 CYS B N 1
ATOM 2517 C CA . CYS B 1 44 ? 6.906 -15.344 -15.57 1 98.81 44 CYS B CA 1
ATOM 2518 C C . CYS B 1 44 ? 8.203 -14.555 -15.43 1 98.81 44 CYS B C 1
ATOM 2520 O O . CYS B 1 44 ? 9.055 -14.602 -16.312 1 98.81 44 CYS B O 1
ATOM 2522 N N . ARG B 1 45 ? 8.336 -13.781 -14.344 1 98.69 45 ARG B N 1
ATOM 2523 C CA . ARG B 1 45 ? 9.555 -13 -14.117 1 98.69 45 ARG B CA 1
ATOM 2524 C C . ARG B 1 45 ? 10.773 -13.914 -14.047 1 98.69 45 ARG B C 1
ATOM 2526 O O . ARG B 1 45 ? 11.812 -13.609 -14.633 1 98.69 45 ARG B O 1
ATOM 2533 N N . VAL B 1 46 ? 10.641 -15.023 -13.352 1 98.69 46 VAL B N 1
ATOM 2534 C CA . VAL B 1 46 ? 11.734 -15.977 -13.234 1 98.69 46 VAL B CA 1
ATOM 2535 C C . VAL B 1 46 ? 12.008 -16.609 -14.586 1 98.69 46 VAL B C 1
ATOM 2537 O O . VAL B 1 46 ? 13.172 -16.766 -14.984 1 98.69 46 VAL B O 1
ATOM 2540 N N . LEU B 1 47 ? 10.977 -17.016 -15.336 1 98.44 47 LEU B N 1
ATOM 2541 C CA . LEU B 1 47 ? 11.156 -17.562 -16.672 1 98.44 47 LEU B CA 1
ATOM 2542 C C . LEU B 1 47 ? 11.891 -16.578 -17.578 1 98.44 47 LEU B C 1
ATOM 2544 O O . LEU B 1 47 ? 12.805 -16.969 -18.312 1 98.44 47 LEU B O 1
ATOM 2548 N N . GLN B 1 48 ? 11.477 -15.328 -17.469 1 98.44 48 GLN B N 1
ATOM 2549 C CA . GLN B 1 48 ? 12.109 -14.281 -18.266 1 98.44 48 GLN B CA 1
ATOM 2550 C C . GLN B 1 48 ? 13.602 -14.188 -17.953 1 98.44 48 GLN B C 1
ATOM 2552 O O . GLN B 1 48 ? 14.43 -14.078 -18.859 1 98.44 48 GLN B O 1
ATOM 2557 N N . GLN B 1 49 ? 13.945 -14.219 -16.719 1 97.94 49 GLN B N 1
ATOM 2558 C CA . GLN B 1 49 ? 15.328 -14.102 -16.281 1 97.94 49 GLN B CA 1
ATOM 2559 C C . GLN B 1 49 ? 16.156 -15.305 -16.734 1 97.94 49 GLN B C 1
ATOM 2561 O O . GLN B 1 49 ? 17.391 -15.227 -16.797 1 97.94 49 GLN B O 1
ATOM 2566 N N . GLN B 1 50 ? 15.492 -16.375 -17.047 1 96.38 50 GLN B N 1
ATOM 2567 C CA . GLN B 1 50 ? 16.156 -17.578 -17.578 1 96.38 50 GLN B CA 1
ATOM 2568 C C . GLN B 1 50 ? 16.062 -17.625 -19.094 1 96.38 50 GLN B C 1
ATOM 2570 O O . GLN B 1 50 ? 16.453 -18.609 -19.719 1 96.38 50 GLN B O 1
ATOM 2575 N N . SER B 1 51 ? 15.547 -16.656 -19.703 1 96.5 51 SER B N 1
ATOM 2576 C CA . SER B 1 51 ? 15.391 -16.516 -21.141 1 96.5 51 SER B CA 1
ATOM 2577 C C . SER B 1 51 ? 14.477 -17.609 -21.703 1 96.5 51 SER B C 1
ATOM 2579 O O . SER B 1 51 ? 14.719 -18.125 -22.797 1 96.5 51 SER B O 1
ATOM 2581 N N . ILE B 1 52 ? 13.547 -17.984 -20.953 1 96.62 52 ILE B N 1
ATOM 2582 C CA . ILE B 1 52 ? 12.555 -18.953 -21.406 1 96.62 52 ILE B CA 1
ATOM 2583 C C . ILE B 1 52 ? 11.344 -18.219 -21.969 1 96.62 52 ILE B C 1
ATOM 2585 O O . ILE B 1 52 ? 10.734 -17.391 -21.281 1 96.62 52 ILE B O 1
ATOM 2589 N N . PRO B 1 53 ? 10.984 -18.484 -23.203 1 97.5 53 PRO B N 1
ATOM 2590 C CA . PRO B 1 53 ? 9.781 -17.859 -23.75 1 97.5 53 PRO B CA 1
ATOM 2591 C C . PRO B 1 53 ? 8.539 -18.156 -22.906 1 97.5 53 PRO B C 1
ATOM 2593 O O . PRO B 1 53 ? 8.32 -19.281 -22.484 1 97.5 53 PRO B O 1
ATOM 2596 N N . HIS B 1 54 ? 7.773 -17.109 -22.609 1 98.5 54 HIS B N 1
ATOM 2597 C CA . HIS B 1 54 ? 6.613 -17.25 -21.734 1 98.5 54 HIS B CA 1
ATOM 2598 C C . HIS B 1 54 ? 5.52 -16.266 -22.109 1 98.5 54 HIS B C 1
ATOM 2600 O O . HIS B 1 54 ? 5.777 -15.289 -22.828 1 98.5 54 HIS B O 1
ATOM 2606 N N . ILE B 1 55 ? 4.289 -16.562 -21.703 1 98.75 55 ILE B N 1
ATOM 2607 C CA . ILE B 1 55 ? 3.131 -15.68 -21.812 1 98.75 55 ILE B CA 1
ATOM 2608 C C . ILE B 1 55 ? 2.344 -15.719 -20.5 1 98.75 55 ILE B C 1
ATOM 2610 O O . ILE B 1 55 ? 2.107 -16.797 -19.938 1 98.75 55 ILE B O 1
ATOM 2614 N N . LEU B 1 56 ? 2.039 -14.57 -19.969 1 98.81 56 LEU B N 1
ATOM 2615 C CA . LEU B 1 56 ? 1.139 -14.461 -18.828 1 98.81 56 LEU B CA 1
ATOM 2616 C C . LEU B 1 56 ? -0.275 -14.117 -19.281 1 98.81 56 LEU B C 1
ATOM 2618 O O . LEU B 1 56 ? -0.49 -13.094 -19.938 1 98.81 56 LEU B O 1
ATOM 2622 N N . LEU B 1 57 ? -1.166 -14.938 -19.031 1 98.81 57 LEU B N 1
ATOM 2623 C CA . LEU B 1 57 ? -2.58 -14.625 -19.203 1 98.81 57 LEU B CA 1
ATOM 2624 C C . LEU B 1 57 ? -3.223 -14.25 -17.875 1 98.81 57 LEU B C 1
ATOM 2626 O O . LEU B 1 57 ? -3.26 -15.055 -16.953 1 98.81 57 LEU B O 1
ATOM 2630 N N . THR B 1 58 ? -3.719 -13.031 -17.781 1 98.56 58 THR B N 1
ATOM 2631 C CA . THR B 1 58 ? -4.395 -12.57 -16.562 1 98.56 58 THR B CA 1
ATOM 2632 C C . THR B 1 58 ? -5.406 -11.477 -16.906 1 98.56 58 THR B C 1
ATOM 2634 O O . THR B 1 58 ? -5.5 -11.039 -18.047 1 98.56 58 THR B O 1
ATOM 2637 N N . GLN B 1 59 ? -6.273 -11.117 -15.93 1 98 59 GLN B N 1
ATOM 2638 C CA . GLN B 1 59 ? -7.188 -10 -16.109 1 98 59 GLN B CA 1
ATOM 2639 C C . GLN B 1 59 ? -6.496 -8.672 -15.812 1 98 59 GLN B C 1
ATOM 2641 O O . GLN B 1 59 ? -5.551 -8.617 -15.023 1 98 59 GLN B O 1
ATOM 2646 N N . ASN B 1 60 ? -6.922 -7.648 -16.438 1 97.88 60 ASN B N 1
ATOM 2647 C CA . ASN B 1 60 ? -6.336 -6.32 -16.281 1 97.88 60 ASN B CA 1
ATOM 2648 C C . ASN B 1 60 ? -7.316 -5.223 -16.672 1 97.88 60 ASN B C 1
ATOM 2650 O O . ASN B 1 60 ? -7.496 -4.949 -17.859 1 97.88 60 ASN B O 1
ATOM 2654 N N . ASN B 1 61 ? -7.879 -4.703 -15.75 1 96.94 61 ASN B N 1
ATOM 2655 C CA . ASN B 1 61 ? -8.844 -3.627 -15.953 1 96.94 61 ASN B CA 1
ATOM 2656 C C . ASN B 1 61 ? -8.875 -2.67 -14.766 1 96.94 61 ASN B C 1
ATOM 2658 O O . ASN B 1 61 ? -8.125 -2.84 -13.805 1 96.94 61 ASN B O 1
ATOM 2662 N N . GLY B 1 62 ? -9.617 -1.553 -14.906 1 93.25 62 GLY B N 1
ATOM 2663 C CA . GLY B 1 62 ? -9.812 -0.619 -13.805 1 93.25 62 GLY B CA 1
ATOM 2664 C C . GLY B 1 62 ? -8.742 0.446 -13.727 1 93.25 62 GLY B C 1
ATOM 2665 O O . GLY B 1 62 ? -7.969 0.631 -14.672 1 93.25 62 GLY B O 1
ATOM 2666 N N . GLU B 1 63 ? -8.656 1.154 -12.625 1 89 63 GLU B N 1
ATOM 2667 C CA . GLU B 1 63 ? -7.887 2.377 -12.414 1 89 63 GLU B CA 1
ATOM 2668 C C . GLU B 1 63 ? -6.387 2.096 -12.469 1 89 63 GLU B C 1
ATOM 2670 O O . GLU B 1 63 ? -5.602 2.955 -12.875 1 89 63 GLU B O 1
ATOM 2675 N N . HIS B 1 64 ? -6.02 0.849 -12.18 1 94.19 64 HIS B N 1
ATOM 2676 C CA . HIS B 1 64 ? -4.594 0.578 -12.016 1 94.19 64 HIS B CA 1
ATOM 2677 C C . HIS B 1 64 ? -4.07 -0.301 -13.148 1 94.19 64 HIS B C 1
ATOM 2679 O O . HIS B 1 64 ? -2.947 -0.806 -13.078 1 94.19 64 HIS B O 1
ATOM 2685 N N . SER B 1 65 ? -4.895 -0.436 -14.172 1 96.56 65 SER B N 1
ATOM 2686 C CA . SER B 1 65 ? -4.566 -1.297 -15.305 1 96.56 65 SER B CA 1
ATOM 2687 C C . SER B 1 65 ? -3.279 -0.844 -15.984 1 96.56 65 SER B C 1
ATOM 2689 O O . SER B 1 65 ? -2.4 -1.66 -16.266 1 96.56 65 SER B O 1
ATOM 2691 N N . GLN B 1 66 ? -3.154 0.43 -16.203 1 95.44 66 GLN B N 1
ATOM 2692 C CA . GLN B 1 66 ? -1.993 0.962 -16.906 1 95.44 66 GLN B CA 1
ATOM 2693 C C . GLN B 1 66 ? -0.722 0.788 -16.078 1 95.44 66 GLN B C 1
ATOM 2695 O O . GLN B 1 66 ? 0.332 0.443 -16.625 1 95.44 66 GLN B O 1
ATOM 2700 N N . TRP B 1 67 ? -0.843 1.096 -14.812 1 95.19 67 TRP B N 1
ATOM 2701 C CA . TRP B 1 67 ? 0.308 0.955 -13.922 1 95.19 67 TRP B CA 1
ATOM 2702 C C . TRP B 1 67 ? 0.796 -0.49 -13.891 1 95.19 67 TRP B C 1
ATOM 2704 O O . TRP B 1 67 ? 1.997 -0.748 -14 1 95.19 67 TRP B O 1
ATOM 2714 N N . PHE B 1 68 ? -0.137 -1.428 -13.805 1 97.94 68 PHE B N 1
ATOM 2715 C CA . PHE B 1 68 ? 0.203 -2.846 -13.805 1 97.94 68 PHE B CA 1
ATOM 2716 C C . PHE B 1 68 ? 0.917 -3.232 -15.094 1 97.94 68 PHE B C 1
ATOM 2718 O O . PHE B 1 68 ? 1.946 -3.91 -15.062 1 97.94 68 PHE B O 1
ATOM 2725 N N . THR B 1 69 ? 0.4 -2.809 -16.172 1 98.31 69 THR B N 1
ATOM 2726 C CA . THR B 1 69 ? 0.975 -3.104 -17.469 1 98.31 69 THR B CA 1
ATOM 2727 C C . THR B 1 69 ? 2.398 -2.562 -17.578 1 98.31 69 THR B C 1
ATOM 2729 O O . THR B 1 69 ? 3.293 -3.244 -18.078 1 98.31 69 THR B O 1
ATOM 2732 N N . GLN B 1 70 ? 2.607 -1.363 -17.062 1 97.12 70 GLN B N 1
ATOM 2733 C CA . GLN B 1 70 ? 3.93 -0.746 -17.109 1 97.12 70 GLN B CA 1
ATOM 2734 C C . GLN B 1 70 ? 4.93 -1.523 -16.25 1 97.12 70 GLN B C 1
ATOM 2736 O O . GLN B 1 70 ? 6.082 -1.699 -16.656 1 97.12 70 GLN B O 1
ATOM 2741 N N . LEU B 1 71 ? 4.48 -1.949 -15.109 1 97.81 71 LEU B N 1
ATOM 2742 C CA . LEU B 1 71 ? 5.348 -2.727 -14.227 1 97.81 71 LEU B CA 1
ATOM 2743 C C . LEU B 1 71 ? 5.73 -4.051 -14.875 1 97.81 71 LEU B C 1
ATOM 2745 O O . LEU B 1 71 ? 6.879 -4.492 -14.758 1 97.81 71 LEU B O 1
ATOM 2749 N N . CYS B 1 72 ? 4.773 -4.715 -15.531 1 98.62 72 CYS B N 1
ATOM 2750 C CA . CYS B 1 72 ? 5.07 -5.949 -16.25 1 98.62 72 CYS B CA 1
ATOM 2751 C C . CYS B 1 72 ? 6.086 -5.699 -17.359 1 98.62 72 CYS B C 1
ATOM 2753 O O . CYS B 1 72 ? 7.008 -6.496 -17.547 1 98.62 72 CYS B O 1
ATOM 2755 N N . LYS B 1 73 ? 5.883 -4.594 -18.062 1 98.31 73 LYS B N 1
ATOM 2756 C CA . LYS B 1 73 ? 6.785 -4.246 -19.156 1 98.31 73 LYS B CA 1
ATOM 2757 C C . LYS B 1 73 ? 8.203 -4.02 -18.641 1 98.31 73 LYS B C 1
ATOM 2759 O O . LYS B 1 73 ? 9.172 -4.422 -19.281 1 98.31 73 LYS B O 1
ATOM 2764 N N . LYS B 1 74 ? 8.312 -3.377 -17.516 1 97.19 74 LYS B N 1
ATOM 2765 C CA . LYS B 1 74 ? 9.609 -3.121 -16.891 1 97.19 74 LYS B CA 1
ATOM 2766 C C . LYS B 1 74 ? 10.375 -4.422 -16.672 1 97.19 74 LYS B C 1
ATOM 2768 O O . LYS B 1 74 ? 11.602 -4.453 -16.766 1 97.19 74 LYS B O 1
ATOM 2773 N N . ASP B 1 75 ? 9.633 -5.488 -16.375 1 97.69 75 ASP B N 1
ATOM 2774 C CA . ASP B 1 75 ? 10.242 -6.789 -16.109 1 97.69 75 ASP B CA 1
ATOM 2775 C C . ASP B 1 75 ? 10.266 -7.648 -17.375 1 97.69 75 ASP B C 1
ATOM 2777 O O . ASP B 1 75 ? 10.578 -8.836 -17.312 1 97.69 75 ASP B O 1
ATOM 2781 N N . SER B 1 76 ? 9.852 -7.121 -18.516 1 98.25 76 SER B N 1
ATOM 2782 C CA . SER B 1 76 ? 9.836 -7.781 -19.812 1 98.25 76 SER B CA 1
ATOM 2783 C C . SER B 1 76 ? 8.938 -9.016 -19.797 1 98.25 76 SER B C 1
ATOM 2785 O O . SER B 1 76 ? 9.258 -10.031 -20.422 1 98.25 76 SER B O 1
ATOM 2787 N N . ILE B 1 77 ? 7.879 -8.938 -19.062 1 98.38 77 ILE B N 1
ATOM 2788 C CA . ILE B 1 77 ? 6.891 -10.008 -19.031 1 98.38 77 ILE B CA 1
ATOM 2789 C C . ILE B 1 77 ? 5.965 -9.906 -20.234 1 98.38 77 ILE B C 1
ATOM 2791 O O . ILE B 1 77 ? 5.41 -8.844 -20.516 1 98.38 77 ILE B O 1
ATOM 2795 N N . GLN B 1 78 ? 5.84 -10.938 -20.984 1 98.25 78 GLN B N 1
ATOM 2796 C CA . GLN B 1 78 ? 4.898 -10.961 -22.094 1 98.25 78 GLN B CA 1
ATOM 2797 C C . GLN B 1 78 ? 3.465 -11.133 -21.594 1 98.25 78 GLN B C 1
ATOM 2799 O O . GLN B 1 78 ? 3.008 -12.258 -21.375 1 98.25 78 GLN B O 1
ATOM 2804 N N . LEU B 1 79 ? 2.758 -10.047 -21.547 1 98.56 79 LEU B N 1
ATOM 2805 C CA . LEU B 1 79 ? 1.437 -9.984 -20.938 1 98.56 79 LEU B CA 1
ATOM 2806 C C . LEU B 1 79 ? 0.341 -10.039 -22 1 98.56 79 LEU B C 1
ATOM 2808 O O . LEU B 1 79 ? 0.365 -9.266 -22.953 1 98.56 79 LEU B O 1
ATOM 2812 N N . VAL B 1 80 ? -0.531 -10.953 -21.859 1 98.19 80 VAL B N 1
ATOM 2813 C CA . VAL B 1 80 ? -1.822 -10.953 -22.547 1 98.19 80 VAL B CA 1
ATOM 2814 C C . VAL B 1 80 ? -2.941 -10.766 -21.531 1 98.19 80 VAL B C 1
ATOM 2816 O O . VAL B 1 80 ? -3.184 -11.641 -20.688 1 98.19 80 VAL B O 1
ATOM 2819 N N . SER B 1 81 ? -3.613 -9.672 -21.578 1 97.5 81 SER B N 1
ATOM 2820 C CA . SER B 1 81 ? -4.578 -9.352 -20.531 1 97.5 81 SER B CA 1
ATOM 2821 C C . SER B 1 81 ? -6 -9.328 -21.078 1 97.5 81 SER B C 1
ATOM 2823 O O . SER B 1 81 ? -6.227 -8.922 -22.219 1 97.5 81 SER B O 1
ATOM 2825 N N . ILE B 1 82 ? -6.871 -9.836 -20.281 1 98.12 82 ILE B N 1
ATOM 2826 C CA . ILE B 1 82 ? -8.305 -9.75 -20.5 1 98.12 82 ILE B CA 1
ATOM 2827 C C . ILE B 1 82 ? -8.875 -8.547 -19.766 1 98.12 82 ILE B C 1
ATOM 2829 O O . ILE B 1 82 ? -8.648 -8.375 -18.562 1 98.12 82 ILE B O 1
ATOM 2833 N N . PRO B 1 83 ? -9.625 -7.625 -20.469 1 97.56 83 PRO B N 1
ATOM 2834 C CA . PRO B 1 83 ? -10.086 -6.383 -19.844 1 97.56 83 PRO B CA 1
ATOM 2835 C C . PRO B 1 83 ? -11.297 -6.594 -18.938 1 97.56 83 PRO B C 1
ATOM 2837 O O . PRO B 1 83 ? -12.344 -5.98 -19.156 1 97.56 83 PRO B O 1
ATOM 2840 N N . ILE B 1 84 ? -11.164 -7.398 -17.891 1 97.56 84 ILE B N 1
ATOM 2841 C CA . ILE B 1 84 ? -12.203 -7.664 -16.891 1 97.56 84 ILE B CA 1
ATOM 2842 C C . ILE B 1 84 ? -11.617 -7.512 -15.492 1 97.56 84 ILE B C 1
ATOM 2844 O O . ILE B 1 84 ? -10.398 -7.527 -15.312 1 97.56 84 ILE B O 1
ATOM 2848 N N . GLY B 1 85 ? -12.492 -7.312 -14.547 1 96 85 GLY B N 1
ATOM 2849 C CA . GLY B 1 85 ? -12.07 -7.211 -13.156 1 96 85 GLY B CA 1
ATOM 2850 C C . GLY B 1 85 ? -11.188 -6.008 -12.891 1 96 85 GLY B C 1
ATOM 2851 O O . GLY B 1 85 ? -11.5 -4.895 -13.305 1 96 85 GLY B O 1
ATOM 2852 N N . GLY B 1 86 ? -10.102 -6.219 -12.141 1 95.44 86 GLY B N 1
ATOM 2853 C CA . GLY B 1 86 ? -9.18 -5.172 -11.727 1 95.44 86 GLY B CA 1
ATOM 2854 C C . GLY B 1 86 ? -7.926 -5.707 -11.062 1 95.44 86 GLY B C 1
ATOM 2855 O O . GLY B 1 86 ? -7.656 -6.906 -11.109 1 95.44 86 GLY B O 1
ATOM 2856 N N . ILE B 1 87 ? -7.121 -4.727 -10.555 1 97.06 87 ILE B N 1
ATOM 2857 C CA . ILE B 1 87 ? -5.84 -5.074 -9.945 1 97.06 87 ILE B CA 1
ATOM 2858 C C . ILE B 1 87 ? -5.914 -4.863 -8.438 1 97.06 87 ILE B C 1
ATOM 2860 O O . ILE B 1 87 ? -6.301 -3.789 -7.969 1 97.06 87 ILE B O 1
ATOM 2864 N N . ARG B 1 88 ? -5.648 -5.871 -7.691 1 96.62 88 ARG B N 1
ATOM 2865 C CA . ARG B 1 88 ? -5.582 -5.738 -6.238 1 96.62 88 ARG B CA 1
ATOM 2866 C C . ARG B 1 88 ? -4.164 -5.414 -5.785 1 96.62 88 ARG B C 1
ATOM 2868 O O . ARG B 1 88 ? -3.225 -5.465 -6.578 1 96.62 88 ARG B O 1
ATOM 2875 N N . PHE B 1 89 ? -4.043 -5.059 -4.469 1 97.44 89 PHE B N 1
ATOM 2876 C CA . PHE B 1 89 ? -2.746 -4.707 -3.904 1 97.44 89 PHE B CA 1
ATOM 2877 C C . PHE B 1 89 ? -2.383 -5.645 -2.76 1 97.44 89 PHE B C 1
ATOM 2879 O O . PHE B 1 89 ? -3.262 -6.148 -2.059 1 97.44 89 PHE B O 1
ATOM 2886 N N . CYS B 1 90 ? -1.146 -5.859 -2.637 1 97.75 90 CYS B N 1
ATOM 2887 C CA . CYS B 1 90 ? -0.572 -6.527 -1.474 1 97.75 90 CYS B CA 1
ATOM 2888 C C . CYS B 1 90 ? 0.616 -5.742 -0.926 1 97.75 90 CYS B C 1
ATOM 2890 O O . CYS B 1 90 ? 1.354 -5.117 -1.688 1 97.75 90 CYS B O 1
ATOM 2892 N N . THR B 1 91 ? 0.727 -5.707 0.343 1 98.06 91 THR B N 1
ATOM 2893 C CA . THR B 1 91 ? 1.863 -5.086 1.013 1 98.06 91 THR B CA 1
ATOM 2894 C C . THR B 1 91 ? 2.607 -6.105 1.872 1 98.06 91 THR B C 1
ATOM 2896 O O . THR B 1 91 ? 1.993 -6.828 2.658 1 98.06 91 THR B O 1
ATOM 2899 N N . THR B 1 92 ? 3.887 -6.172 1.67 1 97.62 92 THR B N 1
ATOM 2900 C CA . THR B 1 92 ? 4.746 -7.027 2.484 1 97.62 92 THR B CA 1
ATOM 2901 C C . THR B 1 92 ? 5.609 -6.188 3.424 1 97.62 92 THR B C 1
ATOM 2903 O O . THR B 1 92 ? 6.309 -5.273 2.982 1 97.62 92 THR B O 1
ATOM 2906 N N . ILE B 1 93 ? 5.469 -6.488 4.68 1 98 93 ILE B N 1
ATOM 2907 C CA . ILE B 1 93 ? 6.348 -5.918 5.699 1 98 93 ILE B CA 1
ATOM 2908 C C . ILE B 1 93 ? 7.535 -6.848 5.934 1 98 93 ILE B C 1
ATOM 2910 O O . ILE B 1 93 ? 7.367 -7.977 6.395 1 98 93 ILE B O 1
ATOM 2914 N N . LEU B 1 94 ? 8.703 -6.391 5.59 1 97.12 94 LEU B N 1
ATOM 2915 C CA . LEU B 1 94 ? 9.914 -7.176 5.832 1 97.12 94 LEU B CA 1
ATOM 2916 C C . LEU B 1 94 ? 10.664 -6.652 7.055 1 97.12 94 LEU B C 1
ATOM 2918 O O . LEU B 1 94 ? 10.992 -5.469 7.121 1 97.12 94 LEU B O 1
ATOM 2922 N N . GLU B 1 95 ? 10.883 -7.488 8.008 1 94.56 95 GLU B N 1
ATOM 2923 C CA . GLU B 1 95 ? 11.672 -7.219 9.203 1 94.56 95 GLU B CA 1
ATOM 2924 C C . GLU B 1 95 ? 12.695 -8.32 9.453 1 94.56 95 GLU B C 1
ATOM 2926 O O . GLU B 1 95 ? 12.336 -9.422 9.883 1 94.56 95 GLU B O 1
ATOM 2931 N N . ASP B 1 96 ? 13.945 -8.102 9.266 1 86.06 96 ASP B N 1
ATOM 2932 C CA . ASP B 1 96 ? 15.023 -9.062 9.477 1 86.06 96 ASP B CA 1
ATOM 2933 C C . ASP B 1 96 ? 14.711 -10.391 8.789 1 86.06 96 ASP B C 1
ATOM 2935 O O . ASP B 1 96 ? 14.766 -11.445 9.422 1 86.06 96 ASP B O 1
ATOM 2939 N N . GLY B 1 97 ? 14.25 -10.32 7.598 1 83.25 97 GLY B N 1
ATOM 2940 C CA . GLY B 1 97 ? 14.031 -11.516 6.801 1 83.25 97 GLY B CA 1
ATOM 2941 C C . GLY B 1 97 ? 12.664 -12.141 7.035 1 83.25 97 GLY B C 1
ATOM 2942 O O . GLY B 1 97 ? 12.281 -13.078 6.336 1 83.25 97 GLY B O 1
ATOM 2943 N N . ASN B 1 98 ? 11.977 -11.664 7.996 1 91.06 98 ASN B N 1
ATOM 2944 C CA . ASN B 1 98 ? 10.617 -12.133 8.258 1 91.06 98 ASN B CA 1
ATOM 2945 C C . ASN B 1 98 ? 9.586 -11.289 7.508 1 91.06 98 ASN B C 1
ATOM 2947 O O . ASN B 1 98 ? 9.672 -10.062 7.484 1 91.06 98 ASN B O 1
ATOM 2951 N N . ALA B 1 99 ? 8.641 -12.047 6.934 1 95.25 99 ALA B N 1
ATOM 2952 C CA . ALA B 1 99 ? 7.664 -11.344 6.102 1 95.25 99 ALA B CA 1
ATOM 2953 C C . ALA B 1 99 ? 6.273 -11.398 6.727 1 95.25 99 ALA B C 1
ATOM 2955 O O . ALA B 1 99 ? 5.832 -12.453 7.188 1 95.25 99 ALA B O 1
ATOM 2956 N N . THR B 1 100 ? 5.594 -10.227 6.867 1 97.25 100 THR B N 1
ATOM 2957 C CA . THR B 1 100 ? 4.172 -10.086 7.148 1 97.25 100 THR B CA 1
ATOM 2958 C C . THR B 1 100 ? 3.426 -9.57 5.918 1 97.25 100 THR B C 1
ATOM 2960 O O . THR B 1 100 ? 3.783 -8.539 5.359 1 97.25 100 THR B O 1
ATOM 2963 N N . GLU B 1 101 ? 2.396 -10.305 5.547 1 97.06 101 GLU B N 1
ATOM 2964 C CA . GLU B 1 101 ? 1.712 -9.938 4.312 1 97.06 101 GLU B CA 1
ATOM 2965 C C . GLU B 1 101 ? 0.338 -9.336 4.598 1 97.06 101 GLU B C 1
ATOM 2967 O O . GLU B 1 101 ? -0.402 -9.844 5.441 1 97.06 101 GLU B O 1
ATOM 2972 N N . LEU B 1 102 ? 0.098 -8.219 3.992 1 98.19 102 LEU B N 1
ATOM 2973 C CA . LEU B 1 102 ? -1.221 -7.598 3.947 1 98.19 102 LEU B CA 1
ATOM 2974 C C . LEU B 1 102 ? -1.865 -7.789 2.578 1 98.19 102 LEU B C 1
ATOM 2976 O O . LEU B 1 102 ? -1.499 -7.109 1.615 1 98.19 102 LEU B O 1
ATOM 2980 N N . VAL B 1 103 ? -2.889 -8.633 2.5 1 97.5 103 VAL B N 1
ATOM 2981 C CA . VAL B 1 103 ? -3.422 -9.07 1.212 1 97.5 103 VAL B CA 1
ATOM 2982 C C . VAL B 1 103 ? -4.82 -8.492 1.01 1 97.5 103 VAL B C 1
ATOM 2984 O O . VAL B 1 103 ? -5.672 -8.586 1.898 1 97.5 103 VAL B O 1
ATOM 2987 N N . GLU B 1 104 ? -5.02 -7.828 -0.085 1 96.94 104 GLU B N 1
ATOM 2988 C CA . GLU B 1 104 ? -6.363 -7.43 -0.492 1 96.94 104 GLU B CA 1
ATOM 2989 C C . GLU B 1 104 ? -7.078 -8.562 -1.229 1 96.94 104 GLU B C 1
ATOM 2991 O O . GLU B 1 104 ? -6.453 -9.312 -1.978 1 96.94 104 GLU B O 1
ATOM 2996 N N . GLU B 1 105 ? -8.352 -8.594 -1.025 1 92.44 105 GLU B N 1
ATOM 2997 C CA . GLU B 1 105 ? -9.133 -9.547 -1.811 1 92.44 105 GLU B CA 1
ATOM 2998 C C . GLU B 1 105 ? -9.211 -9.117 -3.273 1 92.44 105 GLU B C 1
ATOM 3000 O O . GLU B 1 105 ? -9.141 -7.93 -3.584 1 92.44 105 GLU B O 1
ATOM 3005 N N . GLY B 1 106 ? -9.352 -10.102 -4.066 1 93.62 106 GLY B N 1
ATOM 3006 C CA . GLY B 1 106 ? -9.477 -9.805 -5.484 1 93.62 106 GLY B CA 1
ATOM 3007 C C . GLY B 1 106 ? -10.727 -9.008 -5.816 1 93.62 106 GLY B C 1
ATOM 3008 O O . GLY B 1 106 ? -11.711 -9.047 -5.078 1 93.62 106 GLY B O 1
ATOM 3009 N N . ILE B 1 107 ? -10.672 -8.281 -6.887 1 94.44 107 ILE B N 1
ATOM 3010 C CA . ILE B 1 107 ? -11.82 -7.531 -7.379 1 94.44 107 ILE B CA 1
ATOM 3011 C C . ILE B 1 107 ? -12.805 -8.484 -8.062 1 94.44 107 ILE B C 1
ATOM 3013 O O . ILE B 1 107 ? -12.438 -9.195 -8.992 1 94.44 107 ILE B O 1
ATOM 3017 N N . PRO B 1 108 ? -14.016 -8.5 -7.641 1 95.19 108 PRO B N 1
ATOM 3018 C CA . PRO B 1 108 ? -14.984 -9.445 -8.188 1 95.19 108 PRO B CA 1
ATOM 3019 C C . PRO B 1 108 ? -15.18 -9.289 -9.688 1 95.19 108 PRO B C 1
ATOM 3021 O O . PRO B 1 108 ? -15.156 -8.172 -10.211 1 95.19 108 PRO B O 1
ATOM 3024 N N . ILE B 1 109 ? -15.367 -10.43 -10.281 1 96.44 109 ILE B N 1
ATOM 3025 C CA . ILE B 1 109 ? -15.648 -10.508 -11.711 1 96.44 109 ILE B CA 1
ATOM 3026 C C . ILE B 1 109 ? -17.109 -10.875 -11.93 1 96.44 109 ILE B C 1
ATOM 3028 O O . ILE B 1 109 ? -17.625 -11.797 -11.289 1 96.44 109 ILE B O 1
ATOM 3032 N N . SER B 1 110 ? -17.797 -10.172 -12.82 1 96.5 110 SER B N 1
ATOM 3033 C CA . SER B 1 110 ? -19.203 -10.445 -13.078 1 96.5 110 SER B CA 1
ATOM 3034 C C . SER B 1 110 ? -19.375 -11.711 -13.914 1 96.5 110 SER B C 1
ATOM 3036 O O . SER B 1 110 ? -18.438 -12.164 -14.562 1 96.5 110 SER B O 1
ATOM 3038 N N . GLN B 1 111 ? -20.578 -12.172 -13.93 1 95.56 111 GLN B N 1
ATOM 3039 C CA . GLN B 1 111 ? -20.891 -13.352 -14.719 1 95.56 111 GLN B CA 1
ATOM 3040 C C . GLN B 1 111 ? -20.641 -13.102 -16.203 1 95.56 111 GLN B C 1
ATOM 3042 O O . GLN B 1 111 ? -20.172 -13.984 -16.922 1 95.56 111 GLN B O 1
ATOM 3047 N N . GLU B 1 112 ? -20.969 -11.953 -16.547 1 96.5 112 GLU B N 1
ATOM 3048 C CA . GLU B 1 112 ? -20.766 -11.586 -17.953 1 96.5 112 GLU B CA 1
ATOM 3049 C C . GLU B 1 112 ? -19.297 -11.562 -18.312 1 96.5 112 GLU B C 1
ATOM 3051 O O . GLU B 1 112 ? -18.906 -12 -19.391 1 96.5 112 GLU B O 1
ATOM 3056 N N . GLU B 1 113 ? -18.5 -11.125 -17.438 1 97.25 113 GLU B N 1
ATOM 3057 C CA . GLU B 1 113 ? -17.062 -11.008 -17.656 1 97.25 113 GLU B CA 1
ATOM 3058 C C . GLU B 1 113 ? -16.391 -12.375 -17.719 1 97.25 113 GLU B C 1
ATOM 3060 O O . GLU B 1 113 ? -15.43 -12.57 -18.453 1 97.25 113 GLU B O 1
ATOM 3065 N N . VAL B 1 114 ? -16.953 -13.258 -17 1 97.06 114 VAL B N 1
ATOM 3066 C CA . VAL B 1 114 ? -16.375 -14.594 -16.891 1 97.06 114 VAL B CA 1
ATOM 3067 C C . VAL B 1 114 ? -16.359 -15.266 -18.25 1 97.06 114 VAL B C 1
ATOM 3069 O O . VAL B 1 114 ? -15.438 -16.031 -18.562 1 97.06 114 VAL B O 1
ATOM 3072 N N . HIS B 1 115 ? -17.281 -14.992 -19.094 1 97.12 115 HIS B N 1
ATOM 3073 C CA . HIS B 1 115 ? -17.438 -15.625 -20.391 1 97.12 115 HIS B CA 1
ATOM 3074 C C . HIS B 1 115 ? -16.25 -15.297 -21.297 1 97.12 115 HIS B C 1
ATOM 3076 O O . HIS B 1 115 ? -16.047 -15.961 -22.328 1 97.12 115 HIS B O 1
ATOM 3082 N N . GLN B 1 116 ? -15.445 -14.352 -20.938 1 97.88 116 GLN B N 1
ATOM 3083 C CA . GLN B 1 116 ? -14.32 -13.938 -21.766 1 97.88 116 GLN B CA 1
ATOM 3084 C C . GLN B 1 116 ? -13.086 -14.789 -21.484 1 97.88 116 GLN B C 1
ATOM 3086 O O . GLN B 1 116 ? -12.133 -14.773 -22.266 1 97.88 116 GLN B O 1
ATOM 3091 N N . LEU B 1 117 ? -13.094 -15.5 -20.438 1 98.31 117 LEU B N 1
ATOM 3092 C CA . LEU B 1 117 ? -11.891 -16.188 -19.969 1 98.31 117 LEU B CA 1
ATOM 3093 C C . LEU B 1 117 ? -11.523 -17.328 -20.922 1 98.31 117 LEU B C 1
ATOM 3095 O O . LEU B 1 117 ? -10.406 -17.375 -21.422 1 98.31 117 LEU B O 1
ATOM 3099 N N . LEU B 1 118 ? -12.438 -18.203 -21.203 1 98.25 118 LEU B N 1
ATOM 3100 C CA . LEU B 1 118 ? -12.141 -19.422 -21.969 1 98.25 118 LEU B CA 1
ATOM 3101 C C . LEU B 1 118 ? -11.797 -19.078 -23.406 1 98.25 118 LEU B C 1
ATOM 3103 O O . LEU B 1 118 ? -10.828 -19.609 -23.969 1 98.25 118 LEU B O 1
ATOM 3107 N N . PRO B 1 119 ? -12.555 -18.172 -24.047 1 98.19 119 PRO B N 1
ATOM 3108 C CA . PRO B 1 119 ? -12.188 -17.797 -25.406 1 98.19 119 PRO B CA 1
ATOM 3109 C C . PRO B 1 119 ? -10.789 -17.188 -25.5 1 98.19 119 PRO B C 1
ATOM 3111 O O . PRO B 1 119 ? -10.055 -17.453 -26.453 1 98.19 119 PRO B O 1
ATOM 3114 N N . SER B 1 120 ? -10.43 -16.375 -24.531 1 98.19 120 SER B N 1
ATOM 3115 C CA . SER B 1 120 ? -9.102 -15.773 -24.531 1 98.19 120 SER B CA 1
ATOM 3116 C C . SER B 1 120 ? -8.016 -16.828 -24.406 1 98.19 120 SER B C 1
ATOM 3118 O O . SER B 1 120 ? -6.992 -16.766 -25.094 1 98.19 120 SER B O 1
ATOM 3120 N N . PHE B 1 121 ? -8.227 -17.75 -23.547 1 98.75 121 PHE B N 1
ATOM 3121 C CA . PHE B 1 121 ? -7.289 -18.844 -23.359 1 98.75 121 PHE B CA 1
ATOM 3122 C C . PHE B 1 121 ? -7.141 -19.656 -24.641 1 98.75 121 PHE B C 1
ATOM 3124 O O . PHE B 1 121 ? -6.023 -19.938 -25.078 1 98.75 121 PHE B O 1
ATOM 3131 N N . LYS B 1 122 ? -8.242 -20 -25.234 1 98.31 122 LYS B N 1
ATOM 3132 C CA . LYS B 1 122 ? -8.25 -20.781 -26.469 1 98.31 122 LYS B CA 1
ATOM 3133 C C . LYS B 1 122 ? -7.477 -20.078 -27.578 1 98.31 122 LYS B C 1
ATOM 3135 O O . LYS B 1 122 ? -6.727 -20.703 -28.312 1 98.31 122 LYS B O 1
ATOM 3140 N N . GLN B 1 123 ? -7.68 -18.812 -27.625 1 98 123 GLN B N 1
ATOM 3141 C CA . GLN B 1 123 ? -6.996 -18.031 -28.656 1 98 123 GLN B CA 1
ATOM 3142 C C . GLN B 1 123 ? -5.484 -18.125 -28.5 1 98 123 GLN B C 1
ATOM 3144 O O . GLN B 1 123 ? -4.762 -18.281 -29.484 1 98 123 GLN B O 1
ATOM 3149 N N . ILE B 1 124 ? -5 -18.062 -27.312 1 98.06 124 ILE B N 1
ATOM 3150 C CA . ILE B 1 124 ? -3.562 -18.109 -27.062 1 98.06 124 ILE B CA 1
ATOM 3151 C C . ILE B 1 124 ? -3.012 -19.484 -27.406 1 98.06 124 ILE B C 1
ATOM 3153 O O . ILE B 1 124 ? -1.986 -19.594 -28.094 1 98.06 124 ILE B O 1
ATOM 3157 N N . ILE B 1 125 ? -3.695 -20.5 -27 1 97.06 125 ILE B N 1
ATOM 3158 C CA . ILE B 1 125 ? -3.266 -21.875 -27.219 1 97.06 125 ILE B CA 1
ATOM 3159 C C . ILE B 1 125 ? -3.178 -22.156 -28.719 1 97.06 125 ILE B C 1
ATOM 3161 O O . ILE B 1 125 ? -2.287 -22.875 -29.172 1 97.06 125 ILE B O 1
ATOM 3165 N N . GLN B 1 126 ? -4.059 -21.531 -29.438 1 95.5 126 GLN B N 1
ATOM 3166 C CA . GLN B 1 126 ? -4.148 -21.797 -30.875 1 95.5 126 GLN B CA 1
ATOM 3167 C C . GLN B 1 126 ? -3.18 -20.922 -31.656 1 95.5 126 GLN B C 1
ATOM 3169 O O . GLN B 1 126 ? -2.771 -21.281 -32.781 1 95.5 126 GLN B O 1
ATOM 3174 N N . SER B 1 127 ? -2.83 -19.812 -31.078 1 96.31 127 SER B N 1
ATOM 3175 C CA . SER B 1 127 ? -2.051 -18.828 -31.828 1 96.31 127 SER B CA 1
ATOM 3176 C C . SER B 1 127 ? -0.565 -18.938 -31.5 1 96.31 127 SER B C 1
ATOM 3178 O O . SER B 1 127 ? 0.266 -18.297 -32.125 1 96.31 127 SER B O 1
ATOM 3180 N N . HIS B 1 128 ? -0.217 -19.734 -30.484 1 96.62 128 HIS B N 1
ATOM 3181 C CA . HIS B 1 128 ? 1.176 -19.859 -30.078 1 96.62 128 HIS B CA 1
ATOM 3182 C C . HIS B 1 128 ? 1.577 -21.312 -29.922 1 96.62 128 HIS B C 1
ATOM 3184 O O . HIS B 1 128 ? 0.718 -22.188 -29.781 1 96.62 128 HIS B O 1
ATOM 3190 N N . SER B 1 129 ? 2.82 -21.578 -30.047 1 95.75 129 SER B N 1
ATOM 3191 C CA . SER B 1 129 ? 3.348 -22.922 -29.781 1 95.75 129 SER B CA 1
ATOM 3192 C C . SER B 1 129 ? 3.594 -23.125 -28.297 1 95.75 129 SER B C 1
ATOM 3194 O O . SER B 1 129 ? 4.73 -23.031 -27.828 1 95.75 129 SER B O 1
ATOM 3196 N N . ILE B 1 130 ? 2.574 -23.5 -27.625 1 97.38 130 ILE B N 1
ATOM 3197 C CA . ILE B 1 130 ? 2.629 -23.672 -26.172 1 97.38 130 ILE B CA 1
ATOM 3198 C C . ILE B 1 130 ? 2.986 -25.125 -25.844 1 97.38 130 ILE B C 1
ATOM 3200 O O . ILE B 1 130 ? 2.375 -26.062 -26.375 1 97.38 130 ILE B O 1
ATOM 3204 N N . SER B 1 131 ? 3.967 -25.297 -25 1 96.06 131 SER B N 1
ATOM 3205 C CA . SER B 1 131 ? 4.383 -26.641 -24.609 1 96.06 131 SER B CA 1
ATOM 3206 C C . SER B 1 131 ? 3.879 -26.984 -23.203 1 96.06 131 SER B C 1
ATOM 3208 O O . SER B 1 131 ? 3.537 -28.141 -22.938 1 96.06 131 SER B O 1
ATOM 3210 N N . VAL B 1 132 ? 3.92 -26 -22.359 1 97.56 132 VAL B N 1
ATOM 3211 C CA . VAL B 1 132 ? 3.539 -26.188 -20.969 1 97.56 132 VAL B CA 1
ATOM 3212 C C . VAL B 1 132 ? 2.568 -25.078 -20.547 1 97.56 132 VAL B C 1
ATOM 3214 O O . VAL B 1 132 ? 2.756 -23.922 -20.891 1 97.56 132 VAL B O 1
ATOM 3217 N N . VAL B 1 133 ? 1.497 -25.453 -19.844 1 98.69 133 VAL B N 1
ATOM 3218 C CA . VAL B 1 133 ? 0.577 -24.5 -19.234 1 98.69 133 VAL B CA 1
ATOM 3219 C C . VAL B 1 133 ? 0.653 -24.625 -17.719 1 98.69 133 VAL B C 1
ATOM 3221 O O . VAL B 1 133 ? 0.537 -25.719 -17.156 1 98.69 133 VAL B O 1
ATOM 3224 N N . VAL B 1 134 ? 0.879 -23.5 -17.062 1 98.88 134 VAL B N 1
ATOM 3225 C CA . VAL B 1 134 ? 0.912 -23.438 -15.609 1 98.88 134 VAL B CA 1
ATOM 3226 C C . VAL B 1 134 ? -0.327 -22.703 -15.094 1 98.88 134 VAL B C 1
ATOM 3228 O O . VAL B 1 134 ? -0.557 -21.547 -15.445 1 98.88 134 VAL B O 1
ATOM 3231 N N . PHE B 1 135 ? -1.147 -23.375 -14.359 1 98.88 135 PHE B N 1
ATOM 3232 C CA . PHE B 1 135 ? -2.227 -22.734 -13.617 1 98.88 135 PHE B CA 1
ATOM 3233 C C . PHE B 1 135 ? -1.796 -22.438 -12.188 1 98.88 135 PHE B C 1
ATOM 3235 O O . PHE B 1 135 ? -1.455 -23.344 -11.438 1 98.88 135 PHE B O 1
ATOM 3242 N N . THR B 1 136 ? -1.769 -21.156 -11.844 1 98.44 136 THR B N 1
ATOM 3243 C CA . THR B 1 136 ? -1.199 -20.844 -10.539 1 98.44 136 THR B CA 1
ATOM 3244 C C . THR B 1 136 ? -1.985 -19.719 -9.867 1 98.44 136 THR B C 1
ATOM 3246 O O . THR B 1 136 ? -2.578 -18.875 -10.547 1 98.44 136 THR B O 1
ATOM 3249 N N . GLY B 1 137 ? -1.971 -19.766 -8.523 1 96.19 137 GLY B N 1
ATOM 3250 C CA . GLY B 1 137 ? -2.543 -18.672 -7.738 1 96.19 137 GLY B CA 1
ATOM 3251 C C . GLY B 1 137 ? -4.02 -18.859 -7.453 1 96.19 137 GLY B C 1
ATOM 3252 O O . GLY B 1 137 ? -4.605 -19.891 -7.82 1 96.19 137 GLY B O 1
ATOM 3253 N N . SER B 1 138 ? -4.613 -17.891 -6.75 1 94.75 138 SER B N 1
ATOM 3254 C CA . SER B 1 138 ? -6.047 -17.828 -6.5 1 94.75 138 SER B CA 1
ATOM 3255 C C . SER B 1 138 ? -6.777 -17.156 -7.66 1 94.75 138 SER B C 1
ATOM 3257 O O . SER B 1 138 ? -6.152 -16.531 -8.516 1 94.75 138 SER B O 1
ATOM 3259 N N . THR B 1 139 ? -8.031 -17.438 -7.672 1 96.81 139 THR B N 1
ATOM 3260 C CA . THR B 1 139 ? -8.867 -16.75 -8.664 1 96.81 139 THR B CA 1
ATOM 3261 C C . THR B 1 139 ? -9.688 -15.648 -8.008 1 96.81 139 THR B C 1
ATOM 3263 O O . THR B 1 139 ? -10.109 -15.773 -6.863 1 96.81 139 THR B O 1
ATOM 3266 N N . ALA B 1 140 ? -9.906 -14.578 -8.773 1 97.19 140 ALA B N 1
ATOM 3267 C CA . ALA B 1 140 ? -10.75 -13.5 -8.273 1 97.19 140 ALA B CA 1
ATOM 3268 C C . ALA B 1 140 ? -12.156 -14 -7.965 1 97.19 140 ALA B C 1
ATOM 3270 O O . ALA B 1 140 ? -12.625 -14.961 -8.578 1 97.19 140 ALA B O 1
ATOM 3271 N N . PRO B 1 141 ? -12.797 -13.305 -6.953 1 96.69 141 PRO B N 1
ATOM 3272 C CA . PRO B 1 141 ? -14.195 -13.68 -6.691 1 96.69 141 PRO B CA 1
ATOM 3273 C C . PRO B 1 141 ? -15.07 -13.594 -7.941 1 96.69 141 PRO B C 1
ATOM 3275 O O . PRO B 1 141 ? -14.914 -12.672 -8.75 1 96.69 141 PRO B O 1
ATOM 3278 N N . GLY B 1 142 ? -15.93 -14.578 -8.062 1 97.31 142 GLY B N 1
ATOM 3279 C CA . GLY B 1 142 ? -16.812 -14.602 -9.219 1 97.31 142 GLY B CA 1
ATOM 3280 C C . GLY B 1 142 ? -16.375 -15.594 -10.281 1 97.31 142 GLY B C 1
ATOM 3281 O O . GLY B 1 142 ? -17.188 -16.031 -11.102 1 97.31 142 GLY B O 1
ATOM 3282 N N . ILE B 1 143 ? -15.133 -15.883 -10.359 1 97.75 143 ILE B N 1
ATOM 3283 C CA . ILE B 1 143 ? -14.633 -16.859 -11.32 1 97.75 143 ILE B CA 1
ATOM 3284 C C . ILE B 1 143 ? -14.984 -18.281 -10.852 1 97.75 143 ILE B C 1
ATOM 3286 O O . ILE B 1 143 ? -14.648 -18.672 -9.734 1 97.75 143 ILE B O 1
ATOM 3290 N N . PRO B 1 144 ? -15.633 -19.016 -11.68 1 97.81 144 PRO B N 1
ATOM 3291 C CA . PRO B 1 144 ? -16.016 -20.375 -11.289 1 97.81 144 PRO B CA 1
ATOM 3292 C C . PRO B 1 144 ? -14.805 -21.25 -10.953 1 97.81 144 PRO B C 1
ATOM 3294 O O . PRO B 1 144 ? -13.766 -21.156 -11.609 1 97.81 144 PRO B O 1
ATOM 3297 N N . SER B 1 145 ? -14.984 -22.172 -10.016 1 96.94 145 SER B N 1
ATOM 3298 C CA . SER B 1 145 ? -13.891 -23 -9.508 1 96.94 145 SER B CA 1
ATOM 3299 C C . SER B 1 145 ? -13.406 -23.984 -10.57 1 96.94 145 SER B C 1
ATOM 3301 O O . SER B 1 145 ? -12.312 -24.531 -10.453 1 96.94 145 SER B O 1
ATOM 3303 N N . ASP B 1 146 ? -14.211 -24.203 -11.602 1 98.12 146 ASP B N 1
ATOM 3304 C CA . ASP B 1 146 ? -13.836 -25.188 -12.609 1 98.12 146 ASP B CA 1
ATOM 3305 C C . ASP B 1 146 ? -13.188 -24.516 -13.82 1 98.12 146 ASP B C 1
ATOM 3307 O O . ASP B 1 146 ? -12.969 -25.172 -14.844 1 98.12 146 ASP B O 1
ATOM 3311 N N . THR B 1 147 ? -12.906 -23.234 -13.734 1 98.5 147 THR B N 1
ATOM 3312 C CA . THR B 1 147 ? -12.328 -22.5 -14.852 1 98.5 147 THR B CA 1
ATOM 3313 C C . THR B 1 147 ? -10.992 -23.109 -15.281 1 98.5 147 THR B C 1
ATOM 3315 O O . THR B 1 147 ? -10.773 -23.375 -16.453 1 98.5 147 THR B O 1
ATOM 3318 N N . PHE B 1 148 ? -10.117 -23.391 -14.328 1 98.69 148 PHE B N 1
ATOM 3319 C CA . PHE B 1 148 ? -8.82 -23.984 -14.641 1 98.69 148 PHE B CA 1
ATOM 3320 C C . PHE B 1 148 ? -8.992 -25.375 -15.227 1 98.69 148 PHE B C 1
ATOM 3322 O O . PHE B 1 148 ? -8.227 -25.797 -16.094 1 98.69 148 PHE B O 1
ATOM 3329 N N . GLN B 1 149 ? -10 -26.078 -14.727 1 98.75 149 GLN B N 1
ATOM 3330 C CA . GLN B 1 149 ? -10.297 -27.406 -15.258 1 98.75 149 GLN B CA 1
ATOM 3331 C C . GLN B 1 149 ? -10.672 -27.328 -16.734 1 98.75 149 GLN B C 1
ATOM 3333 O O . GLN B 1 149 ? -10.164 -28.109 -17.547 1 98.75 149 GLN B O 1
ATOM 3338 N N . GLN B 1 150 ? -11.539 -26.438 -17.047 1 98.75 150 GLN B N 1
ATOM 3339 C CA . GLN B 1 150 ? -11.961 -26.25 -18.438 1 98.75 150 GLN B CA 1
ATOM 3340 C C . GLN B 1 150 ? -10.781 -25.875 -19.328 1 98.75 150 GLN B C 1
ATOM 3342 O O . GLN B 1 150 ? -10.648 -26.375 -20.438 1 98.75 150 GLN B O 1
ATOM 3347 N N . MET B 1 151 ? -9.914 -25.031 -18.859 1 98.81 151 MET B N 1
ATOM 3348 C CA . MET B 1 151 ? -8.734 -24.609 -19.609 1 98.81 151 MET B CA 1
ATOM 3349 C C . MET B 1 151 ? -7.762 -25.781 -19.781 1 98.81 151 MET B C 1
ATOM 3351 O O . MET B 1 151 ? -7.156 -25.938 -20.844 1 98.81 151 MET B O 1
ATOM 3355 N N . ALA B 1 152 ? -7.586 -26.547 -18.719 1 98.81 152 ALA B N 1
ATOM 3356 C CA . ALA B 1 152 ? -6.695 -27.703 -18.781 1 98.81 152 ALA B CA 1
ATOM 3357 C C . ALA B 1 152 ? -7.16 -28.703 -19.844 1 98.81 152 ALA B C 1
ATOM 3359 O O . ALA B 1 152 ? -6.34 -29.297 -20.547 1 98.81 152 ALA B O 1
ATOM 3360 N N . HIS B 1 153 ? -8.469 -28.859 -19.938 1 98.62 153 HIS B N 1
ATOM 3361 C CA . HIS B 1 153 ? -9.023 -29.719 -20.984 1 98.62 153 HIS B CA 1
ATOM 3362 C C . HIS B 1 153 ? -8.602 -29.25 -22.375 1 98.62 153 HIS B C 1
ATOM 3364 O O . HIS B 1 153 ? -8.141 -30.047 -23.188 1 98.62 153 HIS B O 1
ATOM 3370 N N . ILE B 1 154 ? -8.75 -28 -22.594 1 98.56 154 ILE B N 1
ATOM 3371 C CA . ILE B 1 154 ? -8.367 -27.406 -23.859 1 98.56 154 ILE B CA 1
ATOM 3372 C C . ILE B 1 154 ? -6.867 -27.562 -24.078 1 98.56 154 ILE B C 1
ATOM 3374 O O . ILE B 1 154 ? -6.426 -27.891 -25.188 1 98.56 154 ILE B O 1
ATOM 3378 N N . ALA B 1 155 ? -6.07 -27.344 -23.062 1 98.62 155 ALA B N 1
ATOM 3379 C CA . ALA B 1 155 ? -4.621 -27.5 -23.156 1 98.62 155 ALA B CA 1
ATOM 3380 C C . ALA B 1 155 ? -4.238 -28.906 -23.594 1 98.62 155 ALA B C 1
ATOM 3382 O O . ALA B 1 155 ? -3.412 -29.078 -24.5 1 98.62 155 ALA B O 1
ATOM 3383 N N . HIS B 1 156 ? -4.863 -29.922 -22.984 1 98.25 156 HIS B N 1
ATOM 3384 C CA . HIS B 1 156 ? -4.574 -31.312 -23.312 1 98.25 156 HIS B CA 1
ATOM 3385 C C . HIS B 1 156 ? -4.969 -31.641 -24.75 1 98.25 156 HIS B C 1
ATOM 3387 O O . HIS B 1 156 ? -4.246 -32.375 -25.453 1 98.25 156 HIS B O 1
ATOM 3393 N N . LEU B 1 157 ? -6.094 -31.062 -25.172 1 97.69 157 LEU B N 1
ATOM 3394 C CA . LEU B 1 157 ? -6.531 -31.266 -26.547 1 97.69 157 LEU B CA 1
ATOM 3395 C C . LEU B 1 157 ? -5.508 -30.703 -27.531 1 97.69 157 LEU B C 1
ATOM 3397 O O . LEU B 1 157 ? -5.477 -31.109 -28.703 1 97.69 157 LEU B O 1
ATOM 3401 N N . ASN B 1 158 ? -4.711 -29.828 -27.078 1 97.38 158 ASN B N 1
ATOM 3402 C CA . ASN B 1 158 ? -3.691 -29.219 -27.922 1 97.38 158 ASN B CA 1
ATOM 3403 C C . ASN B 1 158 ? -2.295 -29.719 -27.578 1 97.38 158 ASN B C 1
ATOM 3405 O O . ASN B 1 158 ? -1.299 -29.062 -27.875 1 97.38 158 ASN B O 1
ATOM 3409 N N . ASN B 1 159 ? -2.203 -30.828 -26.828 1 96 159 ASN B N 1
ATOM 3410 C CA . ASN B 1 159 ? -0.994 -31.578 -26.516 1 96 159 ASN B CA 1
ATOM 3411 C C . ASN B 1 159 ? -0.05 -30.766 -25.625 1 96 159 ASN B C 1
ATOM 3413 O O . ASN B 1 159 ? 1.168 -30.812 -25.797 1 96 159 ASN B O 1
ATOM 3417 N N . CYS B 1 160 ? -0.549 -29.891 -24.797 1 96.94 160 CYS B N 1
ATOM 3418 C CA . CYS B 1 160 ? 0.24 -29.172 -23.812 1 96.94 160 CYS B CA 1
ATOM 3419 C C . CYS B 1 160 ? 0.302 -29.938 -22.5 1 96.94 160 CYS B C 1
ATOM 3421 O O . CYS B 1 160 ? -0.688 -30.547 -22.078 1 96.94 160 CYS B O 1
ATOM 3423 N N . LYS B 1 161 ? 1.44 -29.938 -21.844 1 96.56 161 LYS B N 1
ATOM 3424 C CA . LYS B 1 161 ? 1.539 -30.422 -20.469 1 96.56 161 LYS B CA 1
ATOM 3425 C C . LYS B 1 161 ? 0.978 -29.406 -19.484 1 96.56 161 LYS B C 1
ATOM 3427 O O . LYS B 1 161 ? 1.097 -28.203 -19.703 1 96.56 161 LYS B O 1
ATOM 3432 N N . VAL B 1 162 ? 0.41 -29.906 -18.391 1 98.38 162 VAL B N 1
ATOM 3433 C CA . VAL B 1 162 ? -0.249 -29.016 -17.438 1 98.38 162 VAL B CA 1
ATOM 3434 C C . VAL B 1 162 ? 0.397 -29.172 -16.062 1 98.38 162 VAL B C 1
ATOM 3436 O O . VAL B 1 162 ? 0.557 -30.281 -15.562 1 98.38 162 VAL B O 1
ATOM 3439 N N . ILE B 1 163 ? 0.792 -28.047 -15.5 1 98.69 163 ILE B N 1
ATOM 3440 C CA . ILE B 1 163 ? 1.244 -27.938 -14.117 1 98.69 163 ILE B CA 1
ATOM 3441 C C . ILE B 1 163 ? 0.237 -27.125 -13.312 1 98.69 163 ILE B C 1
ATOM 3443 O O . ILE B 1 163 ? -0.144 -26.031 -13.703 1 98.69 163 ILE B O 1
ATOM 3447 N N . ALA B 1 164 ? -0.2 -27.688 -12.195 1 98.69 164 ALA B N 1
ATOM 3448 C CA . ALA B 1 164 ? -1.126 -26.984 -11.312 1 98.69 164 ALA B CA 1
ATOM 3449 C C . ALA B 1 164 ? -0.441 -26.594 -10.008 1 98.69 164 ALA B C 1
ATOM 3451 O O . ALA B 1 164 ? -0.027 -27.453 -9.227 1 98.69 164 ALA B O 1
ATOM 3452 N N . ASP B 1 165 ? -0.306 -25.344 -9.805 1 98.25 165 ASP B N 1
ATOM 3453 C CA . ASP B 1 165 ? 0.189 -24.766 -8.562 1 98.25 165 ASP B CA 1
ATOM 3454 C C . ASP B 1 165 ? -0.871 -23.875 -7.914 1 98.25 165 ASP B C 1
ATOM 3456 O O . ASP B 1 165 ? -0.689 -22.656 -7.809 1 98.25 165 ASP B O 1
ATOM 3460 N N . THR B 1 166 ? -1.938 -24.453 -7.57 1 97.5 166 THR B N 1
ATOM 3461 C CA . THR B 1 166 ? -3.088 -23.812 -6.93 1 97.5 166 THR B CA 1
ATOM 3462 C C . THR B 1 166 ? -3.629 -24.688 -5.805 1 97.5 166 THR B C 1
ATOM 3464 O O . THR B 1 166 ? -3.02 -25.703 -5.453 1 97.5 166 THR B O 1
ATOM 3467 N N . ARG B 1 167 ? -4.668 -24.297 -5.137 1 96.31 167 ARG B N 1
ATOM 3468 C CA . ARG B 1 167 ? -5.172 -25.016 -3.973 1 96.31 167 ARG B CA 1
ATOM 3469 C C . ARG B 1 167 ? -6.695 -24.969 -3.922 1 96.31 167 ARG B C 1
ATOM 3471 O O . ARG B 1 167 ? -7.332 -24.281 -4.727 1 96.31 167 ARG B O 1
ATOM 3478 N N . GLY B 1 168 ? -7.215 -25.766 -3.041 1 97.12 168 GLY B N 1
ATOM 3479 C CA . GLY B 1 168 ? -8.641 -25.719 -2.77 1 97.12 168 GLY B CA 1
ATOM 3480 C C . GLY B 1 168 ? -9.484 -26.25 -3.916 1 97.12 168 GLY B C 1
ATOM 3481 O O . GLY B 1 168 ? -9.094 -27.203 -4.586 1 97.12 168 GLY B O 1
ATOM 3482 N N . GLU B 1 169 ? -10.672 -25.625 -4.098 1 97.69 169 GLU B N 1
ATOM 3483 C CA . GLU B 1 169 ? -11.664 -26.094 -5.066 1 97.69 169 GLU B CA 1
ATOM 3484 C C . GLU B 1 169 ? -11.109 -26.047 -6.488 1 97.69 169 GLU B C 1
ATOM 3486 O O . GLU B 1 169 ? -11.336 -26.953 -7.281 1 97.69 169 GLU B O 1
ATOM 3491 N N . PRO B 1 170 ? -10.359 -25 -6.785 1 98 170 PRO B N 1
ATOM 3492 C CA . PRO B 1 170 ? -9.797 -24.969 -8.133 1 98 170 PRO B CA 1
ATOM 3493 C C . PRO B 1 170 ? -8.883 -26.172 -8.422 1 98 170 PRO B C 1
ATOM 3495 O O . PRO B 1 170 ? -8.93 -26.734 -9.516 1 98 170 PRO B O 1
ATOM 3498 N N . LEU B 1 171 ? -8.086 -26.547 -7.457 1 98.31 171 LEU B N 1
ATOM 3499 C CA . LEU B 1 171 ? -7.207 -27.688 -7.641 1 98.31 171 LEU B CA 1
ATOM 3500 C C . LEU B 1 171 ? -8.016 -28.984 -7.734 1 98.31 171 LEU B C 1
ATOM 3502 O O . LEU B 1 171 ? -7.762 -29.812 -8.609 1 98.31 171 LEU B O 1
ATOM 3506 N N . LEU B 1 172 ? -9.016 -29.125 -6.887 1 98 172 LEU B N 1
ATOM 3507 C CA . LEU B 1 172 ? -9.875 -30.297 -6.898 1 98 172 LEU B CA 1
ATOM 3508 C C . LEU B 1 172 ? -10.555 -30.469 -8.258 1 98 172 LEU B C 1
ATOM 3510 O O . LEU B 1 172 ? -10.586 -31.578 -8.805 1 98 172 LEU B O 1
ATOM 3514 N N . SER B 1 173 ? -11.078 -29.422 -8.742 1 98.19 173 SER B N 1
ATOM 3515 C CA . SER B 1 173 ? -11.719 -29.453 -10.047 1 98.19 173 SER B CA 1
ATOM 3516 C C . SER B 1 173 ? -10.727 -29.797 -11.148 1 98.19 173 SER B C 1
ATOM 3518 O O . SER B 1 173 ? -11.031 -30.578 -12.047 1 98.19 173 SER B O 1
ATOM 3520 N N . LEU B 1 174 ? -9.578 -29.188 -11.102 1 97.94 174 LEU B N 1
ATOM 3521 C CA . LEU B 1 174 ? -8.547 -29.375 -12.117 1 97.94 174 LEU B CA 1
ATOM 3522 C C . LEU B 1 174 ? -8.078 -30.828 -12.172 1 97.94 174 LEU B C 1
ATOM 3524 O O . LEU B 1 174 ? -7.715 -31.312 -13.242 1 97.94 174 LEU B O 1
ATOM 3528 N N . MET B 1 175 ? -8.164 -31.562 -11.094 1 97.75 175 MET B N 1
ATOM 3529 C CA . MET B 1 175 ? -7.699 -32.938 -11.008 1 97.75 175 MET B CA 1
ATOM 3530 C C . MET B 1 175 ? -8.531 -33.875 -11.898 1 97.75 175 MET B C 1
ATOM 3532 O O . MET B 1 175 ? -8.086 -34.938 -12.273 1 97.75 175 MET B O 1
ATOM 3536 N N . LYS B 1 176 ? -9.734 -33.375 -12.203 1 97.31 176 LYS B N 1
ATOM 3537 C CA . LYS B 1 176 ? -10.578 -34.156 -13.117 1 97.31 176 LYS B CA 1
ATOM 3538 C C . LYS B 1 176 ? -9.906 -34.312 -14.484 1 97.31 176 LYS B C 1
ATOM 3540 O O . LYS B 1 176 ? -10.234 -35.219 -15.25 1 97.31 176 LYS B O 1
ATOM 3545 N N . GLU B 1 177 ? -8.961 -33.438 -14.773 1 97.75 177 GLU B N 1
ATOM 3546 C CA . GLU B 1 177 ? -8.281 -33.438 -16.062 1 97.75 177 GLU B CA 1
ATOM 3547 C C . GLU B 1 177 ? -6.914 -34.125 -15.961 1 97.75 177 GLU B C 1
ATOM 3549 O O . GLU B 1 177 ? -6.152 -34.125 -16.938 1 97.75 177 GLU B O 1
ATOM 3554 N N . HIS B 1 178 ? -6.555 -34.594 -14.773 1 97.25 178 HIS B N 1
ATOM 3555 C CA . HIS B 1 178 ? -5.312 -35.312 -14.523 1 97.25 178 HIS B CA 1
ATOM 3556 C C . HIS B 1 178 ? -4.105 -34.531 -15.023 1 97.25 178 HIS B C 1
ATOM 3558 O O . HIS B 1 178 ? -3.375 -35 -15.898 1 97.25 178 HIS B O 1
ATOM 3564 N N . PRO B 1 179 ? -3.842 -33.375 -14.469 1 98.5 179 PRO B N 1
ATOM 3565 C CA . PRO B 1 179 ? -2.633 -32.656 -14.852 1 98.5 179 PRO B CA 1
ATOM 3566 C C . PRO B 1 179 ? -1.359 -33.469 -14.664 1 98.5 179 PRO B C 1
ATOM 3568 O O . PRO B 1 179 ? -1.34 -34.406 -13.867 1 98.5 179 PRO B O 1
ATOM 3571 N N . GLU B 1 180 ? -0.349 -33.156 -15.422 1 97.19 180 GLU B N 1
ATOM 3572 C CA . GLU B 1 180 ? 0.908 -33.906 -15.336 1 97.19 180 GLU B CA 1
ATOM 3573 C C . GLU B 1 180 ? 1.551 -33.719 -13.961 1 97.19 180 GLU B C 1
ATOM 3575 O O . GLU B 1 180 ? 2.107 -34.688 -13.406 1 97.19 180 GLU B O 1
ATOM 3580 N N . ILE B 1 181 ? 1.466 -32.5 -13.438 1 98.31 181 ILE B N 1
ATOM 3581 C CA . ILE B 1 181 ? 2.098 -32.219 -12.148 1 98.31 181 ILE B CA 1
ATOM 3582 C C . ILE B 1 181 ? 1.188 -31.312 -11.32 1 98.31 181 ILE B C 1
ATOM 3584 O O . ILE B 1 181 ? 0.6 -30.359 -11.836 1 98.31 181 ILE B O 1
ATOM 3588 N N . ILE B 1 182 ? 1.045 -31.594 -10.047 1 98.62 182 ILE B N 1
ATOM 3589 C CA . ILE B 1 182 ? 0.547 -30.625 -9.078 1 98.62 182 ILE B CA 1
ATOM 3590 C C . ILE B 1 182 ? 1.638 -30.312 -8.055 1 98.62 182 ILE B C 1
ATOM 3592 O O . ILE B 1 182 ? 2.422 -31.188 -7.688 1 98.62 182 ILE B O 1
ATOM 3596 N N . LYS B 1 183 ? 1.677 -29.016 -7.664 1 98.31 183 LYS B N 1
ATOM 3597 C CA . LYS B 1 183 ? 2.801 -28.609 -6.828 1 98.31 183 LYS B CA 1
ATOM 3598 C C . LYS B 1 183 ? 2.338 -27.703 -5.684 1 98.31 183 LYS B C 1
ATOM 3600 O O . LYS B 1 183 ? 2.857 -26.609 -5.5 1 98.31 183 LYS B O 1
ATOM 3605 N N . PRO B 1 184 ? 1.481 -28.125 -4.762 1 97.56 184 PRO B N 1
ATOM 3606 C CA . PRO B 1 184 ? 1.143 -27.375 -3.553 1 97.56 184 PRO B CA 1
ATOM 3607 C C . PRO B 1 184 ? 2.23 -27.438 -2.484 1 97.56 184 PRO B C 1
ATOM 3609 O O . PRO B 1 184 ? 3.098 -28.312 -2.543 1 97.56 184 PRO B O 1
ATOM 3612 N N . ASN B 1 185 ? 2.215 -26.5 -1.6 1 96.44 185 ASN B N 1
ATOM 3613 C CA . ASN B 1 185 ? 3.006 -26.75 -0.398 1 96.44 185 ASN B CA 1
ATOM 3614 C C . ASN B 1 185 ? 2.268 -27.641 0.59 1 96.44 185 ASN B C 1
ATOM 3616 O O . ASN B 1 185 ? 1.106 -28 0.37 1 96.44 185 ASN B O 1
ATOM 3620 N N . GLU B 1 186 ? 2.93 -28 1.617 1 96.75 186 GLU B N 1
ATOM 3621 C CA . GLU B 1 186 ? 2.393 -29 2.545 1 96.75 186 GLU B CA 1
ATOM 3622 C C . GLU B 1 186 ? 1.089 -28.516 3.174 1 96.75 186 GLU B C 1
ATOM 3624 O O . GLU B 1 186 ? 0.106 -29.25 3.223 1 96.75 186 GLU B O 1
ATOM 3629 N N . SER B 1 187 ? 1.052 -27.328 3.664 1 95.12 187 SER B N 1
ATOM 3630 C CA . SER B 1 187 ? -0.148 -26.781 4.289 1 95.12 187 SER B CA 1
ATOM 3631 C C . SER B 1 187 ? -1.307 -26.719 3.301 1 95.12 187 SER B C 1
ATOM 3633 O O . SER B 1 187 ? -2.436 -27.078 3.631 1 95.12 187 SER B O 1
ATOM 3635 N N . GLU B 1 188 ? -1.022 -26.234 2.135 1 95.69 188 GLU B N 1
ATOM 3636 C CA . GLU B 1 188 ? -2.031 -26.141 1.082 1 95.69 188 GLU B CA 1
ATOM 3637 C C . GLU B 1 188 ? -2.582 -27.516 0.729 1 95.69 188 GLU B C 1
ATOM 3639 O O . GLU B 1 188 ? -3.789 -27.672 0.54 1 95.69 188 GLU B O 1
ATOM 3644 N N . PHE B 1 189 ? -1.703 -28.438 0.606 1 97.75 189 PHE B N 1
ATOM 3645 C CA . PHE B 1 189 ? -2.119 -29.781 0.246 1 97.75 189 PHE B CA 1
ATOM 3646 C C . PHE B 1 189 ? -3.041 -30.375 1.31 1 97.75 189 PHE B C 1
ATOM 3648 O O . PHE B 1 189 ? -4.102 -30.906 0.992 1 97.75 189 PHE B O 1
ATOM 3655 N N . ILE B 1 190 ? -2.629 -30.234 2.564 1 97.31 190 ILE B N 1
ATOM 3656 C CA . ILE B 1 190 ? -3.4 -30.781 3.674 1 97.31 190 ILE B CA 1
ATOM 3657 C C . ILE B 1 190 ? -4.758 -30.094 3.748 1 97.31 190 ILE B C 1
ATOM 3659 O O . ILE B 1 190 ? -5.785 -30.75 3.955 1 97.31 190 ILE B O 1
ATOM 3663 N N . GLN B 1 191 ? -4.754 -28.844 3.535 1 96.44 191 GLN B N 1
ATOM 3664 C CA . GLN B 1 191 ? -6.004 -28.094 3.557 1 96.44 191 GLN B CA 1
ATOM 3665 C C . GLN B 1 191 ? -6.93 -28.547 2.426 1 96.44 191 GLN B C 1
ATOM 3667 O O . GLN B 1 191 ? -8.148 -28.578 2.592 1 96.44 191 GLN B O 1
ATOM 3672 N N . THR B 1 192 ? -6.371 -28.812 1.311 1 97.44 192 THR B N 1
ATOM 3673 C CA . THR B 1 192 ? -7.141 -29.156 0.121 1 97.44 192 THR B CA 1
ATOM 3674 C C . THR B 1 192 ? -7.656 -30.578 0.209 1 97.44 192 THR B C 1
ATOM 3676 O O . THR B 1 192 ? -8.82 -30.844 -0.106 1 97.44 192 THR B O 1
ATOM 3679 N N . TYR B 1 193 ? -6.816 -31.547 0.721 1 97 193 TYR B N 1
ATOM 3680 C CA . TYR B 1 193 ? -7.133 -32.969 0.584 1 97 193 TYR B CA 1
ATOM 3681 C C . TYR B 1 193 ? -7.363 -33.625 1.947 1 97 193 TYR B C 1
ATOM 3683 O O . TYR B 1 193 ? -7.828 -34.75 2.033 1 97 193 TYR B O 1
ATOM 3691 N N . GLY B 1 194 ? -6.992 -32.906 2.967 1 95.88 194 GLY B N 1
ATOM 3692 C CA . GLY B 1 194 ? -7.23 -33.375 4.32 1 95.88 194 GLY B CA 1
ATOM 3693 C C . GLY B 1 194 ? -6.066 -34.156 4.887 1 95.88 194 GLY B C 1
ATOM 3694 O O . GLY B 1 194 ? -5.922 -34.281 6.105 1 95.88 194 GLY B O 1
ATOM 3695 N N . SER B 1 195 ? -5.32 -34.844 4.004 1 95 195 SER B N 1
ATOM 3696 C CA . SER B 1 195 ? -4.207 -35.688 4.473 1 95 195 SER B CA 1
ATOM 3697 C C . SER B 1 195 ? -3.146 -35.844 3.389 1 95 195 SER B C 1
ATOM 3699 O O . SER B 1 195 ? -3.461 -35.844 2.197 1 95 195 SER B O 1
ATOM 3701 N N . LEU B 1 196 ? -1.93 -36.062 3.826 1 94.56 196 LEU B N 1
ATOM 3702 C CA . LEU B 1 196 ? -0.818 -36.281 2.906 1 94.56 196 LEU B CA 1
ATOM 3703 C C . LEU B 1 196 ? -0.94 -37.625 2.205 1 94.56 196 LEU B C 1
ATOM 3705 O O . LEU B 1 196 ? -0.361 -37.812 1.136 1 94.56 196 LEU B O 1
ATOM 3709 N N . ASP B 1 197 ? -1.728 -38.531 2.756 1 94 197 ASP B N 1
ATOM 3710 C CA . ASP B 1 197 ? -1.889 -39.875 2.223 1 94 197 ASP B CA 1
ATOM 3711 C C . ASP B 1 197 ? -2.529 -39.875 0.836 1 94 197 ASP B C 1
ATOM 3713 O O . ASP B 1 197 ? -2.301 -40.75 0.022 1 94 197 ASP B O 1
ATOM 3717 N N . LYS B 1 198 ? -3.246 -38.812 0.619 1 97.06 198 LYS B N 1
ATOM 3718 C CA . LYS B 1 198 ? -3.938 -38.688 -0.659 1 97.06 198 LYS B CA 1
ATOM 3719 C C . LYS B 1 198 ? -2.947 -38.5 -1.807 1 97.06 198 LYS B C 1
ATOM 3721 O O . LYS B 1 198 ? -3.283 -38.75 -2.967 1 97.06 198 LYS B O 1
ATOM 3726 N N . ALA B 1 199 ? -1.774 -38.094 -1.494 1 98.06 199 ALA B N 1
ATOM 3727 C CA . ALA B 1 199 ? -0.758 -37.844 -2.512 1 98.06 199 ALA B CA 1
ATOM 3728 C C . ALA B 1 199 ? -0.409 -39.125 -3.266 1 98.06 199 ALA B C 1
ATOM 3730 O O . ALA B 1 199 ? -0.262 -39.094 -4.492 1 98.06 199 ALA B O 1
ATOM 3731 N N . LYS B 1 200 ? -0.28 -40.219 -2.549 1 97.38 200 LYS B N 1
ATOM 3732 C CA . LYS B 1 200 ? 0.024 -41.5 -3.17 1 97.38 200 LYS B CA 1
ATOM 3733 C C . LYS B 1 200 ? -1.081 -41.906 -4.137 1 97.38 200 LYS B C 1
ATOM 3735 O O . LYS B 1 200 ? -0.802 -42.312 -5.262 1 97.38 200 LYS B O 1
ATOM 3740 N N . GLU B 1 201 ? -2.234 -41.781 -3.686 1 96.81 201 GLU B N 1
ATOM 3741 C CA . GLU B 1 201 ? -3.383 -42.156 -4.504 1 96.81 201 GLU B CA 1
ATOM 3742 C C . GLU B 1 201 ? -3.439 -41.344 -5.789 1 96.81 201 GLU B C 1
ATOM 3744 O O . GLU B 1 201 ? -3.654 -41.906 -6.871 1 96.81 201 GLU B O 1
ATOM 3749 N N . ILE B 1 202 ? -3.262 -40.062 -5.637 1 97.62 202 ILE B N 1
ATOM 3750 C CA . ILE B 1 202 ? -3.285 -39.156 -6.777 1 97.62 202 ILE B CA 1
ATOM 3751 C C . ILE B 1 202 ? -2.199 -39.562 -7.773 1 97.62 202 ILE B C 1
ATOM 3753 O O . ILE B 1 202 ? -2.451 -39.625 -8.977 1 97.62 202 ILE B O 1
ATOM 3757 N N . SER B 1 203 ? -1.037 -39.844 -7.281 1 97.56 203 SER B N 1
ATOM 3758 C CA . SER B 1 203 ? 0.101 -40.156 -8.141 1 97.56 203 SER B CA 1
ATOM 3759 C C . SER B 1 203 ? -0.112 -41.469 -8.883 1 97.56 203 SER B C 1
ATOM 3761 O O . SER B 1 203 ? 0.379 -41.625 -10 1 97.56 203 SER B O 1
ATOM 3763 N N . GLN B 1 204 ? -0.816 -42.406 -8.305 1 96.5 204 GLN B N 1
ATOM 3764 C CA . GLN B 1 204 ? -1.1 -43.688 -8.93 1 96.5 204 GLN B CA 1
ATOM 3765 C C . GLN B 1 204 ? -2.008 -43.5 -10.141 1 96.5 204 GLN B C 1
ATOM 3767 O O . GLN B 1 204 ? -2.039 -44.375 -11.023 1 96.5 204 GLN B O 1
ATOM 3772 N N . LEU B 1 205 ? -2.68 -42.438 -10.109 1 95 205 LEU B N 1
ATOM 3773 C CA . LEU B 1 205 ? -3.572 -42.156 -11.234 1 95 205 LEU B CA 1
ATOM 3774 C C . LEU B 1 205 ? -2.834 -41.438 -12.352 1 95 205 LEU B C 1
ATOM 3776 O O . LEU B 1 205 ? -3.434 -41.094 -13.367 1 95 205 LEU B O 1
ATOM 3780 N N . GLY B 1 206 ? -1.567 -41.188 -12.164 1 95.5 206 GLY B N 1
ATOM 3781 C CA . GLY B 1 206 ? -0.757 -40.688 -13.266 1 95.5 206 GLY B CA 1
ATOM 3782 C C . GLY B 1 206 ? -0.26 -39.25 -13.047 1 95.5 206 GLY B C 1
ATOM 3783 O O . GLY B 1 206 ? 0.592 -38.781 -13.797 1 95.5 206 GLY B O 1
ATOM 3784 N N . THR B 1 207 ? -0.823 -38.562 -12.086 1 98.06 207 THR B N 1
ATOM 3785 C CA . THR B 1 207 ? -0.399 -37.188 -11.789 1 98.06 207 THR B CA 1
ATOM 3786 C C . THR B 1 207 ? 0.779 -37.188 -10.82 1 98.06 207 THR B C 1
ATOM 3788 O O . THR B 1 207 ? 0.695 -37.781 -9.734 1 98.06 207 THR B O 1
ATOM 3791 N N . THR B 1 208 ? 1.902 -36.594 -11.211 1 98.19 208 THR B N 1
ATOM 3792 C CA . THR B 1 208 ? 3.02 -36.406 -10.289 1 98.19 208 THR B CA 1
ATOM 3793 C C . THR B 1 208 ? 2.682 -35.375 -9.227 1 98.19 208 THR B C 1
ATOM 3795 O O . THR B 1 208 ? 2.184 -34.281 -9.539 1 98.19 208 THR B O 1
ATOM 3798 N N . VAL B 1 209 ? 2.926 -35.719 -7.949 1 98.62 209 VAL B N 1
ATOM 3799 C CA . VAL B 1 209 ? 2.637 -34.812 -6.836 1 98.62 209 VAL B CA 1
ATOM 3800 C C . VAL B 1 209 ? 3.941 -34.312 -6.223 1 98.62 209 VAL B C 1
ATOM 3802 O O . VAL B 1 209 ? 4.75 -35.125 -5.734 1 98.62 209 VAL B O 1
ATOM 3805 N N . ILE B 1 210 ? 4.156 -33.062 -6.32 1 98.5 210 ILE B N 1
ATOM 3806 C CA . ILE B 1 210 ? 5.297 -32.406 -5.688 1 98.5 210 ILE B CA 1
ATOM 3807 C C . ILE B 1 210 ? 4.816 -31.531 -4.527 1 98.5 210 ILE B C 1
ATOM 3809 O O . ILE B 1 210 ? 4.051 -30.594 -4.73 1 98.5 210 ILE B O 1
ATOM 3813 N N . ILE B 1 211 ? 5.266 -31.797 -3.291 1 98.31 211 ILE B N 1
ATOM 3814 C CA . ILE B 1 211 ? 4.867 -31.078 -2.096 1 98.31 211 ILE B CA 1
ATOM 3815 C C . ILE B 1 211 ? 6.078 -30.359 -1.497 1 98.31 211 ILE B C 1
ATOM 3817 O O . ILE B 1 211 ? 6.965 -31 -0.928 1 98.31 211 ILE B O 1
ATOM 3821 N N . THR B 1 212 ? 6.125 -29.094 -1.66 1 97.75 212 THR B N 1
ATOM 3822 C CA . THR B 1 212 ? 7.219 -28.312 -1.087 1 97.75 212 THR B CA 1
ATOM 3823 C C . THR B 1 212 ? 6.977 -28.047 0.397 1 97.75 212 THR B C 1
ATOM 3825 O O . THR B 1 212 ? 5.828 -27.984 0.843 1 97.75 212 THR B O 1
ATOM 3828 N N . ARG B 1 213 ? 8.078 -27.906 1.18 1 95.75 213 ARG B N 1
ATOM 3829 C CA . ARG B 1 213 ? 7.988 -27.797 2.633 1 95.75 213 ARG B CA 1
ATOM 3830 C C . ARG B 1 213 ? 8.961 -26.75 3.162 1 95.75 213 ARG B C 1
ATOM 3832 O O . ARG B 1 213 ? 9.656 -26.984 4.148 1 95.75 213 ARG B O 1
ATOM 3839 N N . GLY B 1 214 ? 9.055 -25.656 2.52 1 92.06 214 GLY B N 1
ATOM 3840 C CA . GLY B 1 214 ? 10 -24.641 2.961 1 92.06 214 GLY B CA 1
ATOM 3841 C C . GLY B 1 214 ? 11.438 -25.109 2.939 1 92.06 214 GLY B C 1
ATOM 3842 O O . GLY B 1 214 ? 11.953 -25.5 1.89 1 92.06 214 GLY B O 1
ATOM 3843 N N . SER B 1 215 ? 12.023 -25.109 4.199 1 91.56 215 SER B N 1
ATOM 3844 C CA . SER B 1 215 ? 13.43 -25.5 4.301 1 91.56 215 SER B CA 1
ATOM 3845 C C . SER B 1 215 ? 13.586 -27 4.441 1 91.56 215 SER B C 1
ATOM 3847 O O . SER B 1 215 ? 14.695 -27.531 4.414 1 91.56 215 SER B O 1
ATOM 3849 N N . LYS B 1 216 ? 12.5 -27.828 4.543 1 94.31 216 LYS B N 1
ATOM 3850 C CA . LYS B 1 216 ? 12.531 -29.281 4.629 1 94.31 216 LYS B CA 1
ATOM 3851 C C . LYS B 1 216 ? 12.586 -29.906 3.238 1 94.31 216 LYS B C 1
ATOM 3853 O O . LYS B 1 216 ? 12.188 -29.297 2.252 1 94.31 216 LYS B O 1
ATOM 3858 N N . PRO B 1 217 ? 13.031 -31.062 3.098 1 96.81 217 PRO B N 1
ATOM 3859 C CA . PRO B 1 217 ? 13.07 -31.734 1.795 1 96.81 217 PRO B CA 1
ATOM 3860 C C . PRO B 1 217 ? 11.703 -31.812 1.126 1 96.81 217 PRO B C 1
ATOM 3862 O O . PRO B 1 217 ? 10.695 -32.031 1.801 1 96.81 217 PRO B O 1
ATOM 3865 N N . THR B 1 218 ? 11.672 -31.656 -0.135 1 97.69 218 THR B N 1
ATOM 3866 C CA . THR B 1 218 ? 10.461 -31.734 -0.938 1 97.69 218 THR B CA 1
ATOM 3867 C C . THR B 1 218 ? 10 -33.188 -1.074 1 97.69 218 THR B C 1
ATOM 3869 O O . THR B 1 218 ? 10.812 -34.094 -1.31 1 97.69 218 THR B O 1
ATOM 3872 N N . ILE B 1 219 ? 8.734 -33.406 -0.884 1 98.06 219 ILE B N 1
ATOM 3873 C CA . ILE B 1 219 ? 8.164 -34.75 -1.066 1 98.06 219 ILE B CA 1
ATOM 3874 C C . ILE B 1 219 ? 7.645 -34.875 -2.496 1 98.06 219 ILE B C 1
ATOM 3876 O O . ILE B 1 219 ? 6.969 -34 -3.014 1 98.06 219 ILE B O 1
ATOM 3880 N N . VAL B 1 220 ? 7.996 -36.031 -3.117 1 98.25 220 VAL B N 1
ATOM 3881 C CA . VAL B 1 220 ? 7.555 -36.312 -4.484 1 98.25 220 VAL B CA 1
ATOM 3882 C C . VAL B 1 220 ? 6.859 -37.656 -4.551 1 98.25 220 VAL B C 1
ATOM 3884 O O . VAL B 1 220 ? 7.363 -38.656 -4.012 1 98.25 220 VAL B O 1
ATOM 3887 N N . TYR B 1 221 ? 5.695 -37.688 -5.09 1 97.88 221 TYR B N 1
ATOM 3888 C CA . TYR B 1 221 ? 5.035 -38.938 -5.438 1 97.88 221 TYR B CA 1
ATOM 3889 C C . TYR B 1 221 ? 4.918 -39.094 -6.949 1 97.88 221 TYR B C 1
ATOM 3891 O O . TYR B 1 221 ? 4.371 -38.219 -7.629 1 97.88 221 TYR B O 1
ATOM 3899 N N . GLU B 1 222 ? 5.438 -40.094 -7.488 1 96.44 222 GLU B N 1
ATOM 3900 C CA . GLU B 1 222 ? 5.332 -40.469 -8.898 1 96.44 222 GLU B CA 1
ATOM 3901 C C . GLU B 1 222 ? 4.957 -41.938 -9.047 1 96.44 222 GLU B C 1
ATOM 3903 O O . GLU B 1 222 ? 5.676 -42.812 -8.578 1 96.44 222 GLU B O 1
ATOM 3908 N N . ASN B 1 223 ? 3.914 -42.188 -9.641 1 95.81 223 ASN B N 1
ATOM 3909 C CA . ASN B 1 223 ? 3.43 -43.531 -9.859 1 95.81 223 ASN B CA 1
ATOM 3910 C C . ASN B 1 223 ? 3.34 -44.312 -8.555 1 95.81 223 ASN B C 1
ATOM 3912 O O . ASN B 1 223 ? 3.748 -45.469 -8.492 1 95.81 223 ASN B O 1
ATOM 3916 N N . GLY B 1 224 ? 2.951 -43.594 -7.535 1 95.69 224 GLY B N 1
ATOM 3917 C CA . GLY B 1 224 ? 2.734 -44.25 -6.25 1 95.69 224 GLY B CA 1
ATOM 3918 C C . GLY B 1 224 ? 4 -44.375 -5.426 1 95.69 224 GLY B C 1
ATOM 3919 O O . GLY B 1 224 ? 3.967 -44.875 -4.301 1 95.69 224 GLY B O 1
ATOM 3920 N N . ILE B 1 225 ? 5.098 -43.938 -5.91 1 96.56 225 ILE B N 1
ATOM 3921 C CA . ILE B 1 225 ? 6.379 -44.062 -5.219 1 96.56 225 ILE B CA 1
ATOM 3922 C C . ILE B 1 225 ? 6.758 -42.75 -4.594 1 96.56 225 ILE B C 1
ATOM 3924 O O . ILE B 1 225 ? 6.781 -41.719 -5.273 1 96.56 225 ILE B O 1
ATOM 3928 N N . ARG B 1 226 ? 7.02 -42.75 -3.361 1 97.19 226 ARG B N 1
ATOM 3929 C CA . ARG B 1 226 ? 7.406 -41.562 -2.621 1 97.19 226 ARG B CA 1
ATOM 3930 C C . ARG B 1 226 ? 8.914 -41.375 -2.633 1 97.19 226 ARG B C 1
ATOM 3932 O O . ARG B 1 226 ? 9.672 -42.344 -2.473 1 97.19 226 ARG B O 1
ATOM 3939 N N . SER B 1 227 ? 9.445 -40.25 -2.857 1 96.81 227 SER B N 1
ATOM 3940 C CA . SER B 1 227 ? 10.836 -39.875 -2.691 1 96.81 227 SER B CA 1
ATOM 3941 C C . SER B 1 227 ? 10.953 -38.469 -2.084 1 96.81 227 SER B C 1
ATOM 3943 O O . SER B 1 227 ? 9.953 -37.781 -1.944 1 96.81 227 SER B O 1
ATOM 3945 N N . GLU B 1 228 ? 12.102 -38.156 -1.595 1 96.81 228 GLU B N 1
ATOM 3946 C CA . GLU B 1 228 ? 12.406 -36.844 -1.05 1 96.81 228 GLU B CA 1
ATOM 3947 C C . GLU B 1 228 ? 13.625 -36.219 -1.731 1 96.81 228 GLU B C 1
ATOM 3949 O O . GLU B 1 228 ? 14.602 -36.906 -2.01 1 96.81 228 GLU B O 1
ATOM 3954 N N . ILE B 1 229 ? 13.5 -35.031 -2.055 1 96.12 229 ILE B N 1
ATOM 3955 C CA . ILE B 1 229 ? 14.602 -34.312 -2.664 1 96.12 229 ILE B CA 1
ATOM 3956 C C . ILE B 1 229 ? 15.016 -33.156 -1.756 1 96.12 229 ILE B C 1
ATOM 3958 O O . ILE B 1 229 ? 14.18 -32.344 -1.37 1 96.12 229 ILE B O 1
ATOM 3962 N N . PRO B 1 230 ? 16.328 -33.062 -1.36 1 94.94 230 PRO B N 1
ATOM 3963 C CA . PRO B 1 230 ? 16.797 -31.984 -0.471 1 94.94 230 PRO B CA 1
ATOM 3964 C C . PRO B 1 230 ? 16.688 -30.594 -1.11 1 94.94 230 PRO B C 1
ATOM 3966 O O . PRO B 1 230 ? 16.781 -30.469 -2.334 1 94.94 230 PRO B O 1
ATOM 3969 N N . VAL B 1 231 ? 16.484 -29.625 -0.206 1 94.5 231 VAL B N 1
ATOM 3970 C CA . VAL B 1 231 ? 16.438 -28.234 -0.644 1 94.5 231 VAL B CA 1
ATOM 3971 C C . VAL B 1 231 ? 17.859 -27.672 -0.688 1 94.5 231 VAL B C 1
ATOM 3973 O O . VAL B 1 231 ? 18.734 -28.094 0.076 1 94.5 231 VAL B O 1
ATOM 3976 N N . GLU B 1 232 ? 18.094 -26.797 -1.61 1 92.69 232 GLU B N 1
ATOM 3977 C CA . GLU B 1 232 ? 19.375 -26.109 -1.688 1 92.69 232 GLU B CA 1
ATOM 3978 C C . GLU B 1 232 ? 19.594 -25.203 -0.479 1 92.69 232 GLU B C 1
ATOM 3980 O O . GLU B 1 232 ? 18.656 -24.547 -0.023 1 92.69 232 GLU B O 1
ATOM 3985 N N . GLN B 1 233 ? 20.781 -25.172 0.039 1 89.81 233 GLN B N 1
ATOM 3986 C CA . GLN B 1 233 ? 21.125 -24.328 1.178 1 89.81 233 GLN B CA 1
ATOM 3987 C C . GLN B 1 233 ? 21.125 -22.859 0.786 1 89.81 233 GLN B C 1
ATOM 3989 O O . GLN B 1 233 ? 21.578 -22.5 -0.3 1 89.81 233 GLN B O 1
ATOM 3994 N N . ILE B 1 234 ? 20.578 -22.125 1.674 1 88.06 234 ILE B N 1
ATOM 3995 C CA . ILE B 1 234 ? 20.469 -20.688 1.45 1 88.06 234 ILE B CA 1
ATOM 3996 C C . ILE B 1 234 ? 21.453 -19.953 2.365 1 88.06 234 ILE B C 1
ATOM 3998 O O . ILE B 1 234 ? 21.562 -20.266 3.553 1 88.06 234 ILE B O 1
ATOM 4002 N N . ASN B 1 235 ? 22.172 -18.953 1.864 1 82.75 235 ASN B N 1
ATOM 4003 C CA . ASN B 1 235 ? 23.172 -18.219 2.65 1 82.75 235 ASN B CA 1
ATOM 4004 C C . ASN B 1 235 ? 22.578 -16.922 3.197 1 82.75 235 ASN B C 1
ATOM 4006 O O . ASN B 1 235 ? 22.984 -16.469 4.27 1 82.75 235 ASN B O 1
ATOM 4010 N N . LEU B 1 236 ? 21.734 -16.266 2.443 1 87.5 236 LEU B N 1
ATOM 4011 C CA . LEU B 1 236 ? 21.188 -14.969 2.812 1 87.5 236 LEU B CA 1
ATOM 4012 C C . LEU B 1 236 ? 19.656 -14.992 2.738 1 87.5 236 LEU B C 1
ATOM 4014 O O . LEU B 1 236 ? 19.094 -15.312 1.695 1 87.5 236 LEU B O 1
ATOM 4018 N N . PHE B 1 237 ? 19.047 -14.727 3.867 1 90.25 237 PHE B N 1
ATOM 4019 C CA . PHE B 1 237 ? 17.594 -14.672 3.941 1 90.25 237 PHE B CA 1
ATOM 4020 C C . PHE B 1 237 ? 17.094 -13.234 3.836 1 90.25 237 PHE B C 1
ATOM 4022 O O . PHE B 1 237 ? 17.281 -12.438 4.758 1 90.25 237 PHE B O 1
ATOM 4029 N N . VAL B 1 238 ? 16.453 -12.922 2.689 1 93.06 238 VAL B N 1
ATOM 4030 C CA . VAL B 1 238 ? 16.016 -11.547 2.445 1 93.06 238 VAL B CA 1
ATOM 4031 C C . VAL B 1 238 ? 14.492 -11.492 2.385 1 93.06 238 VAL B C 1
ATOM 4033 O O . VAL B 1 238 ? 13.859 -10.789 3.172 1 93.06 238 VAL B O 1
ATOM 4036 N N . ASN B 1 239 ? 13.875 -12.242 1.591 1 93.81 239 ASN B N 1
ATOM 4037 C CA . ASN B 1 239 ? 12.43 -12.258 1.371 1 93.81 239 ASN B CA 1
ATOM 4038 C C . ASN B 1 239 ? 11.945 -13.633 0.919 1 93.81 239 ASN B C 1
ATOM 4040 O O . ASN B 1 239 ? 12.281 -14.086 -0.181 1 93.81 239 ASN B O 1
ATOM 4044 N N . PRO B 1 240 ? 11.117 -14.281 1.657 1 92.81 240 PRO B N 1
ATOM 4045 C CA . PRO B 1 240 ? 10.68 -15.625 1.271 1 92.81 240 PRO B CA 1
ATOM 4046 C C . PRO B 1 240 ? 9.555 -15.602 0.241 1 92.81 240 PRO B C 1
ATOM 4048 O O . PRO B 1 240 ? 9.211 -16.641 -0.323 1 92.81 240 PRO B O 1
ATOM 4051 N N . ILE B 1 241 ? 8.969 -14.453 0.044 1 93.88 241 ILE B N 1
ATOM 4052 C CA . ILE B 1 241 ? 7.84 -14.344 -0.873 1 93.88 241 ILE B CA 1
ATOM 4053 C C . ILE B 1 241 ? 8.305 -14.641 -2.299 1 93.88 241 ILE B C 1
ATOM 4055 O O . ILE B 1 241 ? 9.352 -14.148 -2.73 1 93.88 241 ILE B O 1
ATOM 4059 N N . GLY B 1 242 ? 7.582 -15.469 -3.008 1 96.25 242 GLY B N 1
ATOM 4060 C CA . GLY B 1 242 ? 7.887 -15.781 -4.395 1 96.25 242 GLY B CA 1
ATOM 4061 C C . GLY B 1 242 ? 8.695 -17.062 -4.555 1 96.25 242 GLY B C 1
ATOM 4062 O O . GLY B 1 242 ? 8.906 -17.531 -5.672 1 96.25 242 GLY B O 1
ATOM 4063 N N . CYS B 1 243 ? 9.148 -17.672 -3.451 1 96.44 243 CYS B N 1
ATOM 4064 C CA . CYS B 1 243 ? 9.977 -18.875 -3.529 1 96.44 243 CYS B CA 1
ATOM 4065 C C . CYS B 1 243 ? 9.219 -20.016 -4.215 1 96.44 243 CYS B C 1
ATOM 4067 O O . CYS B 1 243 ? 9.766 -20.688 -5.09 1 96.44 243 CYS B O 1
ATOM 4069 N N . GLY B 1 244 ? 8 -20.219 -3.803 1 97.38 244 GLY B N 1
ATOM 4070 C CA . GLY B 1 244 ? 7.195 -21.234 -4.445 1 97.38 244 GLY B CA 1
ATOM 4071 C C . GLY B 1 244 ? 6.977 -20.984 -5.926 1 97.38 244 GLY B C 1
ATOM 4072 O O . GLY B 1 244 ? 7.051 -21.922 -6.734 1 97.38 244 GLY B O 1
ATOM 4073 N N . ASP B 1 245 ? 6.715 -19.766 -6.262 1 98.44 245 ASP B N 1
ATOM 4074 C CA . ASP B 1 245 ? 6.527 -19.375 -7.656 1 98.44 245 ASP B CA 1
ATOM 4075 C C . ASP B 1 245 ? 7.805 -19.594 -8.461 1 98.44 245 ASP B C 1
ATOM 4077 O O . ASP B 1 245 ? 7.758 -20.047 -9.609 1 98.44 245 ASP B O 1
ATOM 4081 N N . SER B 1 246 ? 8.883 -19.219 -7.816 1 98.56 246 SER B N 1
ATOM 4082 C CA . SER B 1 246 ? 10.18 -19.406 -8.469 1 98.56 246 SER B CA 1
ATOM 4083 C C . SER B 1 246 ? 10.477 -20.891 -8.688 1 98.56 246 SER B C 1
ATOM 4085 O O . SER B 1 246 ? 11.016 -21.266 -9.727 1 98.56 246 SER B O 1
ATOM 4087 N N . PHE B 1 247 ? 10.156 -21.688 -7.727 1 98.38 247 PHE B N 1
ATOM 4088 C CA . PHE B 1 247 ? 10.266 -23.141 -7.875 1 98.38 247 PHE B CA 1
ATOM 4089 C C . PHE B 1 247 ? 9.477 -23.625 -9.086 1 98.38 247 PHE B C 1
ATOM 4091 O O . PHE B 1 247 ? 10 -24.359 -9.922 1 98.38 247 PHE B O 1
ATOM 4098 N N . THR B 1 248 ? 8.281 -23.156 -9.219 1 98.62 248 THR B N 1
ATOM 4099 C CA . THR B 1 248 ? 7.402 -23.531 -10.32 1 98.62 248 THR B CA 1
ATOM 4100 C C . THR B 1 248 ? 8.008 -23.109 -11.656 1 98.62 248 THR B C 1
ATOM 4102 O O . THR B 1 248 ? 7.941 -23.859 -12.633 1 98.62 248 THR B O 1
ATOM 4105 N N . ALA B 1 249 ? 8.562 -21.953 -11.688 1 98.62 249 ALA B N 1
ATOM 4106 C CA . ALA B 1 249 ? 9.203 -21.469 -12.906 1 98.62 249 ALA B CA 1
ATOM 4107 C C . ALA B 1 249 ? 10.367 -22.375 -13.312 1 98.62 249 ALA B C 1
ATOM 4109 O O . ALA B 1 249 ? 10.461 -22.781 -14.477 1 98.62 249 ALA B O 1
ATOM 4110 N N . GLY B 1 250 ? 11.258 -22.672 -12.352 1 97.81 250 GLY B N 1
ATOM 4111 C CA . GLY B 1 250 ? 12.367 -23.562 -12.633 1 97.81 250 GLY B CA 1
ATOM 4112 C C . GLY B 1 250 ? 11.93 -24.938 -13.086 1 97.81 250 GLY B C 1
ATOM 4113 O O . GLY B 1 250 ? 12.484 -25.484 -14.039 1 97.81 250 GLY B O 1
ATOM 4114 N N . LEU B 1 251 ? 10.93 -25.453 -12.43 1 97.56 251 LEU B N 1
ATOM 4115 C CA . LEU B 1 251 ? 10.344 -26.734 -12.781 1 97.56 251 LEU B CA 1
ATOM 4116 C C . LEU B 1 251 ? 9.812 -26.719 -14.211 1 97.56 251 LEU B C 1
ATOM 4118 O O . LEU B 1 251 ? 10.109 -27.625 -15 1 97.56 251 LEU B O 1
ATOM 4122 N N . SER B 1 252 ? 9.047 -25.688 -14.547 1 97.06 252 SER B N 1
ATOM 4123 C CA . SER B 1 252 ? 8.43 -25.562 -15.867 1 97.06 252 SER B CA 1
ATOM 4124 C C . SER B 1 252 ? 9.484 -25.438 -16.953 1 97.06 252 SER B C 1
ATOM 4126 O O . SER B 1 252 ? 9.344 -26.047 -18.031 1 97.06 252 SER B O 1
ATOM 4128 N N . ALA B 1 253 ? 10.508 -24.688 -16.688 1 95.25 253 ALA B N 1
ATOM 4129 C CA . ALA B 1 253 ? 11.594 -24.484 -17.656 1 95.25 253 ALA B CA 1
ATOM 4130 C C . ALA B 1 253 ? 12.281 -25.797 -17.984 1 95.25 253 ALA B C 1
ATOM 4132 O O . ALA B 1 253 ? 12.609 -26.062 -19.156 1 95.25 253 ALA B O 1
ATOM 4133 N N . SER B 1 254 ? 12.5 -26.594 -17 1 91.56 254 SER B N 1
ATOM 4134 C CA . SER B 1 254 ? 13.195 -27.859 -17.172 1 91.56 254 SER B CA 1
ATOM 4135 C C . SER B 1 254 ? 12.336 -28.859 -17.953 1 91.56 254 SER B C 1
ATOM 4137 O O . SER B 1 254 ? 12.859 -29.688 -18.703 1 91.56 254 SER B O 1
ATOM 4139 N N . LEU B 1 255 ? 11.023 -28.766 -17.766 1 86.62 255 LEU B N 1
ATOM 4140 C CA . LEU B 1 255 ? 10.117 -29.672 -18.453 1 86.62 255 LEU B CA 1
ATOM 4141 C C . LEU B 1 255 ? 10.086 -29.375 -19.938 1 86.62 255 LEU B C 1
ATOM 4143 O O . LEU B 1 255 ? 9.914 -30.297 -20.766 1 86.62 255 LEU B O 1
ATOM 4147 N N . ILE B 1 256 ? 10.242 -28.188 -20.328 1 84.69 256 ILE B N 1
ATOM 4148 C CA . ILE B 1 256 ? 10.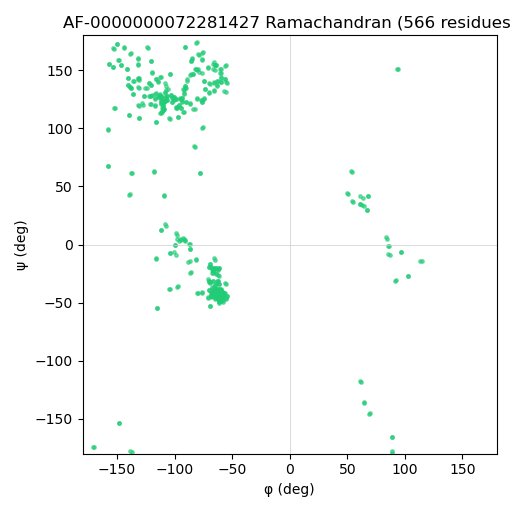312 -27.812 -21.734 1 84.69 256 ILE B CA 1
ATOM 4149 C C . ILE B 1 256 ? 11.539 -28.453 -22.375 1 84.69 256 ILE B C 1
ATOM 4151 O O . ILE B 1 256 ? 11.484 -28.875 -23.547 1 84.69 256 ILE B O 1
ATOM 4155 N N . SER B 1 257 ? 12.586 -28.641 -21.609 1 82.75 257 SER B N 1
ATOM 4156 C CA . SER B 1 257 ? 13.836 -29.188 -22.141 1 82.75 257 SER B CA 1
ATOM 4157 C C . SER B 1 257 ? 13.883 -30.703 -21.984 1 82.75 257 SER B C 1
ATOM 4159 O O . SER B 1 257 ? 14.914 -31.328 -22.234 1 82.75 257 SER B O 1
ATOM 4161 N N . SER B 1 258 ? 12.898 -31.266 -21.562 1 81.19 258 SER B N 1
ATOM 4162 C CA . SER B 1 258 ? 12.758 -32.719 -21.406 1 81.19 258 SER B CA 1
ATOM 4163 C C . SER B 1 258 ? 13.781 -33.281 -20.438 1 81.19 258 SER B C 1
ATOM 4165 O O . SER B 1 258 ? 14.359 -34.344 -20.672 1 81.19 258 SER B O 1
ATOM 4167 N N . SER B 1 259 ? 13.961 -32.594 -19.438 1 84.44 259 SER B N 1
ATOM 4168 C CA . SER B 1 259 ? 14.828 -33.062 -18.359 1 84.44 259 SER B CA 1
ATOM 4169 C C . SER B 1 259 ? 14.109 -34.062 -17.469 1 84.44 259 SER B C 1
ATOM 4171 O O . SER B 1 259 ? 12.891 -34.219 -17.547 1 84.44 259 SER B O 1
ATOM 4173 N N . SER B 1 260 ? 14.906 -34.781 -16.688 1 91.56 260 SER B N 1
ATOM 4174 C CA . SER B 1 260 ? 14.312 -35.688 -15.711 1 91.56 260 SER B CA 1
ATOM 4175 C C . SER B 1 260 ? 13.562 -34.938 -14.625 1 91.56 260 SER B C 1
ATOM 4177 O O . SER B 1 260 ? 13.812 -33.75 -14.414 1 91.56 260 SER B O 1
ATOM 4179 N N . LEU B 1 261 ? 12.633 -35.594 -14.023 1 93.56 261 LEU B N 1
ATOM 4180 C CA . LEU B 1 261 ? 11.859 -35 -12.953 1 93.56 261 LEU B CA 1
ATOM 4181 C C . LEU B 1 261 ? 12.773 -34.531 -11.82 1 93.56 261 LEU B C 1
ATOM 4183 O O . LEU B 1 261 ? 12.586 -33.438 -11.281 1 93.56 261 LEU B O 1
ATOM 4187 N N . SER B 1 262 ? 13.719 -35.344 -11.469 1 93.31 262 SER B N 1
ATOM 4188 C CA . SER B 1 262 ? 14.656 -35 -10.406 1 93.31 262 SER B CA 1
ATOM 4189 C C . SER B 1 262 ? 15.422 -33.719 -10.742 1 93.31 262 SER B C 1
ATOM 4191 O O . SER B 1 262 ? 15.586 -32.844 -9.883 1 93.31 262 SER B O 1
ATOM 4193 N N . ASN B 1 263 ? 15.898 -33.625 -11.961 1 93.5 263 ASN B N 1
ATOM 4194 C CA . ASN B 1 263 ? 16.594 -32.438 -12.398 1 93.5 263 ASN B CA 1
ATOM 4195 C C . ASN B 1 263 ? 15.68 -31.203 -12.375 1 93.5 263 ASN B C 1
ATOM 4197 O O . ASN B 1 263 ? 16.094 -30.109 -12.016 1 93.5 263 ASN B O 1
ATOM 4201 N N . ALA B 1 264 ? 14.438 -31.422 -12.797 1 96 264 ALA B N 1
ATOM 4202 C CA . ALA B 1 264 ? 13.461 -30.344 -12.812 1 96 264 ALA B CA 1
ATOM 4203 C C . ALA B 1 264 ? 13.219 -29.797 -11.398 1 96 264 ALA B C 1
ATOM 4205 O O . ALA B 1 264 ? 13.164 -28.594 -11.188 1 96 264 ALA B O 1
ATOM 4206 N N . ILE B 1 265 ? 13.156 -30.688 -10.438 1 96.81 265 ILE B N 1
ATOM 4207 C CA . ILE B 1 265 ? 12.914 -30.312 -9.047 1 96.81 265 ILE B CA 1
ATOM 4208 C C . ILE B 1 265 ? 14.133 -29.594 -8.484 1 96.81 265 ILE B C 1
ATOM 4210 O O . ILE B 1 265 ? 14 -28.594 -7.773 1 96.81 265 ILE B O 1
ATOM 4214 N N . THR B 1 266 ? 15.281 -30.078 -8.852 1 95.44 266 THR B N 1
ATOM 4215 C CA . THR B 1 266 ? 16.516 -29.438 -8.422 1 95.44 266 THR B CA 1
ATOM 4216 C C . THR B 1 266 ? 16.609 -28 -8.969 1 95.44 266 THR B C 1
ATOM 4218 O O . THR B 1 266 ? 17 -27.094 -8.25 1 95.44 266 THR B O 1
ATOM 4221 N N . GLN B 1 267 ? 16.25 -27.875 -10.227 1 95.75 267 GLN B N 1
ATOM 4222 C CA . GLN B 1 267 ? 16.219 -26.547 -10.812 1 95.75 267 GLN B CA 1
ATOM 4223 C C . GLN B 1 267 ? 15.203 -25.656 -10.109 1 95.75 267 GLN B C 1
ATOM 4225 O O . GLN B 1 267 ? 15.43 -24.453 -9.938 1 95.75 267 GLN B O 1
ATOM 4230 N N . GLY B 1 268 ? 14.039 -26.203 -9.773 1 97.56 268 GLY B N 1
ATOM 4231 C CA . GLY B 1 268 ? 13.062 -25.484 -8.977 1 97.56 268 GLY B CA 1
ATOM 4232 C C . GLY B 1 268 ? 13.625 -24.969 -7.664 1 97.56 268 GLY B C 1
ATOM 4233 O O . GLY B 1 268 ? 13.461 -23.781 -7.332 1 97.56 268 GLY B O 1
ATOM 4234 N N . HIS B 1 269 ? 14.375 -25.812 -6.992 1 97.19 269 HIS B N 1
ATOM 4235 C CA . HIS B 1 269 ? 14.984 -25.438 -5.723 1 97.19 269 HIS B CA 1
ATOM 4236 C C . HIS B 1 269 ? 16.047 -24.359 -5.926 1 97.19 269 HIS B C 1
ATOM 4238 O O . HIS B 1 269 ? 16.188 -23.453 -5.094 1 97.19 269 HIS B O 1
ATOM 4244 N N . HIS B 1 270 ? 16.75 -24.484 -6.98 1 96.44 270 HIS B N 1
ATOM 4245 C CA . HIS B 1 270 ? 17.766 -23.484 -7.285 1 96.44 270 HIS B CA 1
ATOM 4246 C C . HIS B 1 270 ? 17.141 -22.109 -7.465 1 96.44 270 HIS B C 1
ATOM 4248 O O . HIS B 1 270 ? 17.609 -21.125 -6.898 1 96.44 270 HIS B O 1
ATOM 4254 N N . CYS B 1 271 ? 16.062 -22.062 -8.25 1 97.69 271 CYS B N 1
ATOM 4255 C CA . CYS B 1 271 ? 15.367 -20.797 -8.477 1 97.69 271 CYS B CA 1
ATOM 4256 C C . CYS B 1 271 ? 14.781 -20.25 -7.176 1 97.69 271 CYS B C 1
ATOM 4258 O O . CYS B 1 271 ? 14.852 -19.047 -6.914 1 97.69 271 CYS B O 1
ATOM 4260 N N . ALA B 1 272 ? 14.234 -21.109 -6.32 1 97.44 272 ALA B N 1
ATOM 4261 C CA . ALA B 1 272 ? 13.688 -20.688 -5.031 1 97.44 272 ALA B CA 1
ATOM 4262 C C . ALA B 1 272 ? 14.781 -20.125 -4.133 1 97.44 272 ALA B C 1
ATOM 4264 O O . ALA B 1 272 ? 14.578 -19.109 -3.455 1 97.44 272 ALA B O 1
ATOM 4265 N N . ALA B 1 273 ? 15.914 -20.734 -4.141 1 96.19 273 ALA B N 1
ATOM 4266 C CA . ALA B 1 273 ? 17.047 -20.312 -3.32 1 96.19 273 ALA B CA 1
ATOM 4267 C C . ALA B 1 273 ? 17.547 -18.938 -3.75 1 96.19 273 ALA B C 1
ATOM 4269 O O . ALA B 1 273 ? 17.891 -18.109 -2.91 1 96.19 273 ALA B O 1
ATOM 4270 N N . ARG B 1 274 ? 17.609 -18.688 -5.035 1 96.38 274 ARG B N 1
ATOM 4271 C CA . ARG B 1 274 ? 18.016 -17.391 -5.531 1 96.38 274 ARG B CA 1
ATOM 4272 C C . ARG B 1 274 ? 16.969 -16.328 -5.18 1 96.38 274 ARG B C 1
ATOM 4274 O O . ARG B 1 274 ? 17.328 -15.203 -4.801 1 96.38 274 ARG B O 1
ATOM 4281 N N . ASN B 1 275 ? 15.695 -16.703 -5.305 1 97.06 275 ASN B N 1
ATOM 4282 C CA . ASN B 1 275 ? 14.617 -15.766 -4.996 1 97.06 275 ASN B CA 1
ATOM 4283 C C . ASN B 1 275 ? 14.703 -15.266 -3.561 1 97.06 275 ASN B C 1
ATOM 4285 O O . ASN B 1 275 ? 14.523 -14.07 -3.305 1 97.06 275 ASN B O 1
ATOM 4289 N N . ILE B 1 276 ? 14.984 -16.125 -2.629 1 95.62 276 ILE B N 1
ATOM 4290 C CA . ILE B 1 276 ? 14.938 -15.797 -1.209 1 95.62 276 ILE B CA 1
ATOM 4291 C C . ILE B 1 276 ? 15.992 -14.742 -0.889 1 95.62 276 ILE B C 1
ATOM 4293 O O . ILE B 1 276 ? 15.898 -14.055 0.129 1 95.62 276 ILE B O 1
ATOM 4297 N N . GLU B 1 277 ? 16.984 -14.641 -1.79 1 94.56 277 GLU B N 1
ATOM 4298 C CA . GLU B 1 277 ? 18.094 -13.734 -1.582 1 94.56 277 GLU B CA 1
ATOM 4299 C C . GLU B 1 277 ? 17.812 -12.359 -2.191 1 94.56 277 GLU B C 1
ATOM 4301 O O . GLU B 1 277 ? 18.672 -11.477 -2.162 1 94.56 277 GLU B O 1
ATOM 4306 N N . THR B 1 278 ? 16.625 -12.188 -2.736 1 94.38 278 THR B N 1
ATOM 4307 C CA . THR B 1 278 ? 16.25 -10.945 -3.404 1 94.38 278 THR B CA 1
ATOM 4308 C C . THR B 1 278 ? 15.031 -10.312 -2.723 1 94.38 278 THR B C 1
ATOM 4310 O O . THR B 1 278 ? 14.273 -11 -2.037 1 94.38 278 THR B O 1
ATOM 4313 N N . ILE B 1 279 ? 14.836 -9.031 -2.893 1 94.31 279 ILE B N 1
ATOM 4314 C CA . ILE B 1 279 ? 13.703 -8.312 -2.314 1 94.31 279 ILE B CA 1
ATOM 4315 C C . ILE B 1 279 ? 12.461 -8.547 -3.164 1 94.31 279 ILE B C 1
ATOM 4317 O O . ILE B 1 279 ? 11.359 -8.734 -2.629 1 94.31 279 ILE B O 1
ATOM 4321 N N . THR B 1 280 ? 12.617 -8.516 -4.504 1 95.81 280 THR B N 1
ATOM 4322 C CA . THR B 1 280 ? 11.508 -8.609 -5.445 1 95.81 280 THR B CA 1
ATOM 4323 C C . THR B 1 280 ? 11.016 -10.047 -5.555 1 95.81 280 THR B C 1
ATOM 4325 O O . THR B 1 280 ? 11.789 -10.953 -5.879 1 95.81 280 THR B O 1
ATOM 4328 N N . PRO B 1 281 ? 9.742 -10.273 -5.285 1 96.75 281 PRO B N 1
ATOM 4329 C CA . PRO B 1 281 ? 9.234 -11.641 -5.453 1 96.75 281 PRO B CA 1
ATOM 4330 C C . PRO B 1 281 ? 9.383 -12.156 -6.883 1 96.75 281 PRO B C 1
ATOM 4332 O O . PRO B 1 281 ? 9.125 -11.422 -7.836 1 96.75 281 PRO B O 1
ATOM 4335 N N . GLY B 1 282 ? 9.742 -13.398 -6.973 1 97.56 282 GLY B N 1
ATOM 4336 C CA . GLY B 1 282 ? 9.938 -13.969 -8.289 1 97.56 282 GLY B CA 1
ATOM 4337 C C . GLY B 1 282 ? 11.133 -13.391 -9.023 1 97.56 282 GLY B C 1
ATOM 4338 O O . GLY B 1 282 ? 11.031 -13.055 -10.211 1 97.56 282 GLY B O 1
ATOM 4339 N N . SER B 1 283 ? 12.195 -13.219 -8.305 1 96.94 283 SER B N 1
ATOM 4340 C CA . SER B 1 283 ? 13.414 -12.68 -8.898 1 96.94 283 SER B CA 1
ATOM 4341 C C . SER B 1 283 ? 14.633 -13.508 -8.516 1 96.94 283 SER B C 1
ATOM 4343 O O . SER B 1 283 ? 14.711 -14.023 -7.398 1 96.94 283 SER B O 1
ATOM 4345 N N . LEU B 1 284 ? 15.547 -13.648 -9.477 1 96.31 284 LEU B N 1
ATOM 4346 C CA . LEU B 1 284 ? 16.781 -14.391 -9.242 1 96.31 284 LEU B CA 1
ATOM 4347 C C . LEU B 1 284 ? 17.969 -13.445 -9.055 1 96.31 284 LEU B C 1
ATOM 4349 O O . LEU B 1 284 ? 19.078 -13.891 -8.773 1 96.31 284 LEU B O 1
ATOM 4353 N N . ILE B 1 285 ? 17.797 -12.141 -9.273 1 86.5 285 ILE B N 1
ATOM 4354 C CA . ILE B 1 285 ? 18.906 -11.195 -9.289 1 86.5 285 ILE B CA 1
ATOM 4355 C C . ILE B 1 285 ? 18.547 -9.961 -8.477 1 86.5 285 ILE B C 1
ATOM 4357 O O . ILE B 1 285 ? 17.359 -9.625 -8.328 1 86.5 285 ILE B O 1
#

Nearest PDB structures (foldseek):
  3umo-assembly1_A  TM=8.578E-01  e=6.974E-21  Escherichia coli K-12
  3cqd-assembly1_A-2  TM=8.646E-01  e=1.597E-20  unclassified
  3uqe-assembly1_A-2  TM=8.614E-01  e=2.416E-20  Escherichia coli K-12
  3uqe-assembly1_B-2  TM=8.661E-01  e=3.061E-20  Escherichia coli K-12
  3n1c-assembly1_B  TM=8.880E-01  e=9.470E-19  Escherichia coli K-12

Radius of gyration: 27.96 Å; Cα contacts (8 Å, |Δi|>4): 1418; chains: 2; bounding box: 44×85×64 Å

InterPro domains:
  IPR011611 Carbohydrate kinase PfkB [PF00294] (21-277)
  IPR017583 Tagatose/fructose phosphokinase [PIRSF000535] (3-277)
  IPR017583 Tagatose/fructose phosphokinase [PTHR46566] (1-282)
  IPR029056 Ribokinase-like [G3DSA:3.40.1190.20] (1-284)
  IPR029056 Ribokinase-like [SSF53613] (4-278)